Protein AF-0000000086944818 (afdb_homodimer)

Radius of gyration: 29.84 Å; Cα contacts (8 Å, |Δi|>4): 1486; chains: 2; bounding box: 80×85×66 Å

Structure (mmCIF, N/CA/C/O backbone):
data_AF-0000000086944818-model_v1
#
loop_
_entity.id
_entity.type
_entity.pdbx_description
1 polymer 'type I protein arginine methyltransferase'
#
loop_
_atom_site.group_PDB
_atom_site.id
_atom_site.type_symbol
_atom_site.label_atom_id
_atom_site.label_alt_id
_atom_site.label_comp_id
_atom_site.label_asym_id
_atom_site.label_entity_id
_atom_site.label_seq_id
_atom_site.pdbx_PDB_ins_code
_atom_site.Cartn_x
_atom_site.Cartn_y
_atom_site.Cartn_z
_atom_site.occupancy
_atom_site.B_iso_or_equiv
_atom_site.auth_seq_id
_atom_site.auth_comp_id
_atom_site.auth_asym_id
_atom_site.auth_atom_id
_atom_site.pdbx_PDB_model_num
ATOM 1 N N . MET A 1 1 ? -4.875 -3.096 -33.438 1 25.44 1 MET A N 1
ATOM 2 C CA . MET A 1 1 ? -3.869 -2.135 -33 1 25.44 1 MET A CA 1
ATOM 3 C C . MET A 1 1 ? -3.969 -1.898 -31.484 1 25.44 1 MET A C 1
ATOM 5 O O . MET A 1 1 ? -2.949 -1.773 -30.812 1 25.44 1 MET A O 1
ATOM 9 N N . GLU A 1 2 ? -5.27 -1.754 -30.969 1 30.95 2 GLU A N 1
ATOM 10 C CA . GLU A 1 2 ? -5.586 -1.532 -29.562 1 30.95 2 GLU A CA 1
ATOM 11 C C . GLU A 1 2 ? -5.285 -2.773 -28.734 1 30.95 2 GLU A C 1
ATOM 13 O O . GLU A 1 2 ? -4.793 -2.668 -27.609 1 30.95 2 GLU A O 1
ATOM 18 N N . THR A 1 3 ? -5.656 -3.854 -29.266 1 35.69 3 THR A N 1
ATOM 19 C CA . THR A 1 3 ? -5.41 -5.113 -28.578 1 35.69 3 THR A CA 1
ATOM 20 C C . THR A 1 3 ? -3.912 -5.367 -28.438 1 35.69 3 THR A C 1
ATOM 22 O O . THR A 1 3 ? -3.463 -5.875 -27.406 1 35.69 3 THR A O 1
ATOM 25 N N . GLU A 1 4 ? -3.287 -5.121 -29.469 1 38.88 4 GLU A N 1
ATOM 26 C CA . GLU A 1 4 ? -1.833 -5.254 -29.453 1 38.88 4 GLU A CA 1
ATOM 27 C C . GLU A 1 4 ? -1.198 -4.242 -28.5 1 38.88 4 GLU A C 1
ATOM 29 O O . GLU A 1 4 ? -0.217 -4.555 -27.812 1 38.88 4 GLU A O 1
ATOM 34 N N . GLU A 1 5 ? -1.812 -3.053 -28.422 1 38.41 5 GLU A N 1
ATOM 35 C CA . GLU A 1 5 ? -1.312 -1.999 -27.547 1 38.41 5 GLU A CA 1
ATOM 36 C C . GLU A 1 5 ? -1.501 -2.369 -26.078 1 38.41 5 GLU A C 1
ATOM 38 O O . GLU A 1 5 ? -0.613 -2.139 -25.25 1 38.41 5 GLU A O 1
ATOM 43 N N . VAL A 1 6 ? -2.545 -2.969 -25.719 1 41.69 6 VAL A N 1
ATOM 44 C CA . VAL A 1 6 ? -2.859 -3.439 -24.375 1 41.69 6 VAL A CA 1
ATOM 45 C C . VAL A 1 6 ? -1.959 -4.617 -24.016 1 41.69 6 VAL A C 1
ATOM 47 O O . VAL A 1 6 ? -1.469 -4.711 -22.891 1 41.69 6 VAL A O 1
ATOM 50 N N . GLN A 1 7 ? -1.823 -5.57 -25 1 41.62 7 GLN A N 1
ATOM 51 C CA . GLN A 1 7 ? -0.904 -6.684 -24.797 1 41.62 7 GLN A CA 1
ATOM 52 C C . GLN A 1 7 ? 0.526 -6.188 -24.594 1 41.62 7 GLN A C 1
ATOM 54 O O . GLN A 1 7 ? 1.254 -6.688 -23.734 1 41.62 7 GLN A O 1
ATOM 59 N N . ASN A 1 8 ? 0.893 -5.227 -25.328 1 46.34 8 ASN A N 1
ATOM 60 C CA . ASN A 1 8 ? 2.215 -4.617 -25.234 1 46.34 8 ASN A CA 1
ATOM 61 C C . ASN A 1 8 ? 2.385 -3.854 -23.922 1 46.34 8 ASN A C 1
ATOM 63 O O . ASN A 1 8 ? 3.467 -3.854 -23.328 1 46.34 8 ASN A O 1
ATOM 67 N N . ASN A 1 9 ? 1.268 -3.426 -23.453 1 47.66 9 ASN A N 1
ATOM 68 C CA . ASN A 1 9 ? 1.31 -2.658 -22.203 1 47.66 9 ASN A CA 1
ATOM 69 C C . ASN A 1 9 ? 1.461 -3.566 -20.984 1 47.66 9 ASN A C 1
ATOM 71 O O . ASN A 1 9 ? 2.072 -3.178 -20 1 47.66 9 ASN A O 1
ATOM 75 N N . TYR A 1 10 ? 0.904 -4.762 -21.234 1 42 10 TYR A N 1
ATOM 76 C CA . TYR A 1 10 ? 1.079 -5.75 -20.172 1 42 10 TYR A CA 1
ATOM 77 C C . TYR A 1 10 ? 2.553 -6.09 -19.984 1 42 10 TYR A C 1
ATOM 79 O O . TYR A 1 10 ? 3.057 -6.078 -18.859 1 42 10 TYR A O 1
ATOM 87 N N . PHE A 1 11 ? 3.172 -6.398 -21.047 1 47 11 PHE A N 1
ATOM 88 C CA . PHE A 1 11 ? 4.57 -6.793 -20.969 1 47 11 PHE A CA 1
ATOM 89 C C . PHE A 1 11 ? 5.445 -5.617 -20.547 1 47 11 PHE A C 1
ATOM 91 O O . PHE A 1 11 ? 6.453 -5.797 -19.859 1 47 11 PHE A O 1
ATOM 98 N N . ASN A 1 12 ? 4.945 -4.422 -20.812 1 50.03 12 ASN A N 1
ATOM 99 C CA . ASN A 1 12 ? 5.688 -3.232 -20.406 1 50.03 12 ASN A CA 1
ATOM 100 C C . ASN A 1 12 ? 5.512 -2.936 -18.922 1 50.03 12 ASN A C 1
ATOM 102 O O . ASN A 1 12 ? 6.445 -2.479 -18.266 1 50.03 12 ASN A O 1
ATOM 106 N N . SER A 1 13 ? 4.301 -3.256 -18.438 1 49.88 13 SER A N 1
ATOM 107 C CA . SER A 1 13 ? 4.012 -3.002 -17.031 1 49.88 13 SER A CA 1
ATOM 108 C C . SER A 1 13 ? 4.82 -3.928 -16.125 1 49.88 13 SER A C 1
ATOM 110 O O . SER A 1 13 ? 5.289 -3.512 -15.062 1 49.88 13 SER A O 1
ATOM 112 N N . TYR A 1 14 ? 4.863 -5.219 -16.609 1 46.72 14 TYR A N 1
ATOM 113 C CA . TYR A 1 14 ? 5.688 -6.199 -15.914 1 46.72 14 TYR A CA 1
ATOM 114 C C . TYR A 1 14 ? 7.168 -5.848 -16.031 1 46.72 14 TYR A C 1
ATOM 116 O O . TYR A 1 14 ? 8.016 -6.477 -15.391 1 46.72 14 TYR A O 1
ATOM 124 N N . GLU A 1 15 ? 7.383 -4.953 -16.891 1 55.25 15 GLU A N 1
ATOM 125 C CA . GLU A 1 15 ? 8.719 -4.355 -16.859 1 55.25 15 GLU A CA 1
ATOM 126 C C . GLU A 1 15 ? 8.883 -3.443 -15.656 1 55.25 15 GLU A C 1
ATOM 128 O O . GLU A 1 15 ? 10.008 -3.105 -15.273 1 55.25 15 GLU A O 1
ATOM 133 N N . ASP A 1 16 ? 7.797 -3.504 -14.914 1 77.44 16 ASP A N 1
ATOM 134 C CA . ASP A 1 16 ? 7.793 -2.625 -13.75 1 77.44 16 ASP A CA 1
ATOM 135 C C . ASP A 1 16 ? 8.336 -3.346 -12.516 1 77.44 16 ASP A C 1
ATOM 137 O O . ASP A 1 16 ? 7.68 -4.238 -11.977 1 77.44 16 ASP A O 1
ATOM 141 N N . LEU A 1 17 ? 9.617 -3.211 -12.266 1 89 17 LEU A N 1
ATOM 142 C CA . LEU A 1 17 ? 10.305 -3.818 -11.133 1 89 17 LEU A CA 1
ATOM 143 C C . LEU A 1 17 ? 9.484 -3.678 -9.859 1 89 17 LEU A C 1
ATOM 145 O O . LEU A 1 17 ? 9.602 -4.492 -8.945 1 89 17 LEU A O 1
ATOM 149 N N . GLU A 1 18 ? 8.547 -2.754 -9.914 1 88.25 18 GLU A N 1
ATOM 150 C CA . GLU A 1 18 ? 7.719 -2.541 -8.727 1 88.25 18 GLU A CA 1
ATOM 151 C C . GLU A 1 18 ? 6.715 -3.676 -8.547 1 88.25 18 GLU A C 1
ATOM 153 O O . GLU A 1 18 ? 6.461 -4.113 -7.422 1 88.25 18 GLU A O 1
ATOM 158 N N . VAL A 1 19 ? 6.18 -4.105 -9.625 1 90.38 19 VAL A N 1
ATOM 159 C CA . VAL A 1 19 ? 5.227 -5.211 -9.57 1 90.38 19 VAL A CA 1
ATOM 160 C C . VAL A 1 19 ? 5.938 -6.48 -9.102 1 90.38 19 VAL A C 1
ATOM 162 O O . VAL A 1 19 ? 5.406 -7.23 -8.281 1 90.38 19 VAL A O 1
ATOM 165 N N . HIS A 1 20 ? 7.098 -6.715 -9.57 1 94.06 20 HIS A N 1
ATOM 166 C CA . HIS A 1 20 ? 7.844 -7.91 -9.195 1 94.06 20 HIS A CA 1
ATOM 167 C C . HIS A 1 20 ? 8.328 -7.828 -7.75 1 94.06 20 HIS A C 1
ATOM 169 O O . HIS A 1 20 ? 8.43 -8.852 -7.066 1 94.06 20 HIS A O 1
ATOM 175 N N . THR A 1 21 ? 8.625 -6.586 -7.289 1 94.69 21 THR A N 1
ATOM 176 C CA . THR A 1 21 ? 8.93 -6.406 -5.875 1 94.69 21 THR A CA 1
ATOM 177 C C . THR A 1 21 ? 7.785 -6.91 -5.004 1 94.69 21 THR A C 1
ATOM 179 O O . THR A 1 21 ? 8.008 -7.668 -4.059 1 94.69 21 THR A O 1
ATOM 182 N N . LEU A 1 22 ? 6.598 -6.551 -5.391 1 94.31 22 LEU A N 1
ATOM 183 C CA . LEU A 1 22 ? 5.414 -6.969 -4.652 1 94.31 22 LEU A CA 1
ATOM 184 C C . LEU A 1 22 ? 5.293 -8.492 -4.641 1 94.31 22 LEU A C 1
ATOM 186 O O . LEU A 1 22 ? 5.016 -9.086 -3.596 1 94.31 22 LEU A O 1
ATOM 190 N N . MET A 1 23 ? 5.555 -9.086 -5.75 1 95.81 23 MET A N 1
ATOM 191 C CA . MET A 1 23 ? 5.41 -10.531 -5.867 1 95.81 23 MET A CA 1
ATOM 192 C C . MET A 1 23 ? 6.5 -11.25 -5.086 1 95.81 23 MET A C 1
ATOM 194 O O . MET A 1 23 ? 6.227 -12.242 -4.398 1 95.81 23 MET A O 1
ATOM 198 N N . LEU A 1 24 ? 7.691 -10.781 -5.156 1 97.38 24 LEU A N 1
ATOM 199 C CA . LEU A 1 24 ? 8.828 -11.414 -4.492 1 97.38 24 LEU A CA 1
ATOM 200 C C . LEU A 1 24 ? 8.711 -11.281 -2.979 1 97.38 24 LEU A C 1
ATOM 202 O O . LEU A 1 24 ? 9.242 -12.109 -2.234 1 97.38 24 LEU A O 1
ATOM 206 N N . GLU A 1 25 ? 7.977 -10.25 -2.52 1 96.81 25 GLU A N 1
ATOM 207 C CA . GLU A 1 25 ? 7.809 -10.023 -1.086 1 96.81 25 GLU A CA 1
ATOM 208 C C . GLU A 1 25 ? 6.605 -10.789 -0.546 1 96.81 25 GLU A C 1
ATOM 210 O O . GLU A 1 25 ? 6.395 -10.852 0.667 1 96.81 25 GLU A O 1
ATOM 215 N N . ASP A 1 26 ? 5.855 -11.383 -1.396 1 97.88 26 ASP A N 1
ATOM 216 C CA . ASP A 1 26 ? 4.684 -12.164 -1.007 1 97.88 26 ASP A CA 1
ATOM 217 C C . ASP A 1 26 ? 5.098 -13.523 -0.435 1 97.88 26 ASP A C 1
ATOM 219 O O . ASP A 1 26 ? 5.184 -14.508 -1.167 1 97.88 26 ASP A O 1
ATOM 223 N N . GLU A 1 27 ? 5.23 -13.594 0.855 1 97.62 27 GLU A N 1
ATOM 224 C CA . GLU A 1 27 ? 5.789 -14.766 1.525 1 97.62 27 GLU A CA 1
ATOM 225 C C . GLU A 1 27 ? 4.895 -15.984 1.346 1 97.62 27 GLU A C 1
ATOM 227 O O . GLU A 1 27 ? 5.371 -17.062 0.991 1 97.62 27 GLU A O 1
ATOM 232 N N . PRO A 1 28 ? 3.604 -15.836 1.549 1 97.88 28 PRO A N 1
ATOM 233 C CA . PRO A 1 28 ? 2.746 -17.016 1.37 1 97.88 28 PRO A CA 1
ATOM 234 C C . PRO A 1 28 ? 2.838 -17.594 -0.037 1 97.88 28 PRO A C 1
ATOM 236 O O . PRO A 1 28 ? 2.887 -18.812 -0.198 1 97.88 28 PRO A O 1
ATOM 239 N N . ARG A 1 29 ? 2.859 -16.75 -0.99 1 97.94 29 ARG A N 1
ATOM 240 C CA . ARG A 1 29 ? 2.988 -17.188 -2.375 1 97.94 29 ARG A CA 1
ATOM 241 C C . ARG A 1 29 ? 4.297 -17.953 -2.59 1 97.94 29 ARG A C 1
ATOM 243 O O . ARG A 1 29 ? 4.293 -19.078 -3.1 1 97.94 29 ARG A O 1
ATOM 250 N N . ASN A 1 30 ? 5.41 -17.328 -2.211 1 98.12 30 ASN A N 1
ATOM 251 C CA . ASN A 1 30 ? 6.734 -17.906 -2.441 1 98.12 30 ASN A CA 1
ATOM 252 C C . ASN A 1 30 ? 6.91 -19.234 -1.72 1 98.12 30 ASN A C 1
ATOM 254 O O . ASN A 1 30 ? 7.438 -20.188 -2.291 1 98.12 30 ASN A O 1
ATOM 258 N N . LEU A 1 31 ? 6.406 -19.281 -0.554 1 97.88 31 LEU A N 1
ATOM 259 C CA . LEU A 1 31 ? 6.566 -20.484 0.251 1 97.88 31 LEU A CA 1
ATOM 260 C C . LEU A 1 31 ? 5.715 -21.625 -0.303 1 97.88 31 LEU A C 1
ATOM 262 O O . LEU A 1 31 ? 6.133 -22.781 -0.282 1 97.88 31 LEU A O 1
ATOM 266 N N . ALA A 1 32 ? 4.531 -21.281 -0.764 1 98.25 32 ALA A N 1
ATOM 267 C CA . ALA A 1 32 ? 3.686 -22.312 -1.352 1 98.25 32 ALA A CA 1
ATOM 268 C C . ALA A 1 32 ? 4.371 -22.969 -2.547 1 98.25 32 ALA A C 1
ATOM 270 O O . ALA A 1 32 ? 4.438 -24.203 -2.637 1 98.25 32 ALA A O 1
ATOM 271 N N . TYR A 1 33 ? 4.902 -22.203 -3.428 1 98.56 33 TYR A N 1
ATOM 272 C CA . TYR A 1 33 ? 5.59 -22.734 -4.598 1 98.56 33 TYR A CA 1
ATOM 273 C C . TYR A 1 33 ? 6.848 -23.5 -4.195 1 98.56 33 TYR A C 1
ATOM 275 O O . TYR A 1 33 ? 7.121 -24.578 -4.715 1 98.56 33 TYR A O 1
ATOM 283 N N . LYS A 1 34 ? 7.621 -22.906 -3.281 1 98.5 34 LYS A N 1
ATOM 284 C CA . LYS A 1 34 ? 8.844 -23.562 -2.832 1 98.5 34 LYS A CA 1
ATOM 285 C C . LYS A 1 34 ? 8.547 -24.922 -2.223 1 98.5 34 LYS A C 1
ATOM 287 O O . LYS A 1 34 ? 9.18 -25.922 -2.582 1 98.5 34 LYS A O 1
ATOM 292 N N . LYS A 1 35 ? 7.578 -24.922 -1.339 1 97.44 35 LYS A N 1
ATOM 293 C CA . LYS A 1 35 ? 7.203 -26.172 -0.685 1 97.44 35 LYS A CA 1
ATOM 294 C C . LYS A 1 35 ? 6.676 -27.188 -1.697 1 97.44 35 LYS A C 1
ATOM 296 O O . LYS A 1 35 ? 6.977 -28.375 -1.607 1 97.44 35 LYS A O 1
ATOM 301 N N . ALA A 1 36 ? 5.898 -26.688 -2.596 1 97.81 36 ALA A N 1
ATOM 302 C CA . ALA A 1 36 ? 5.34 -27.578 -3.611 1 97.81 36 ALA A CA 1
ATOM 303 C C . ALA A 1 36 ? 6.441 -28.188 -4.465 1 97.81 36 ALA A C 1
ATOM 305 O O . ALA A 1 36 ? 6.398 -29.391 -4.777 1 97.81 36 ALA A O 1
ATOM 306 N N . ILE A 1 37 ? 7.406 -27.438 -4.824 1 97.88 37 ILE A N 1
ATOM 307 C CA . ILE A 1 37 ? 8.461 -27.891 -5.727 1 97.88 37 ILE A CA 1
ATOM 308 C C . ILE A 1 37 ? 9.477 -28.719 -4.957 1 97.88 37 ILE A C 1
ATOM 310 O O . ILE A 1 37 ? 9.734 -29.875 -5.305 1 97.88 37 ILE A O 1
ATOM 314 N N . LEU A 1 38 ? 9.961 -28.203 -3.883 1 97 38 LEU A N 1
ATOM 315 C CA . LEU A 1 38 ? 11.008 -28.891 -3.129 1 97 38 LEU A CA 1
ATOM 316 C C . LEU A 1 38 ? 10.43 -30.094 -2.385 1 97 38 LEU A C 1
ATOM 318 O O . LEU A 1 38 ? 11.133 -31.078 -2.15 1 97 38 LEU A O 1
ATOM 322 N N . GLY A 1 39 ? 9.164 -29.953 -2.025 1 94.75 39 GLY A N 1
ATOM 323 C CA . GLY A 1 39 ? 8.508 -31.094 -1.407 1 94.75 39 GLY A CA 1
ATOM 324 C C . GLY A 1 39 ? 8.336 -32.281 -2.352 1 94.75 39 GLY A C 1
ATOM 325 O O . GLY A 1 39 ? 8.102 -33.406 -1.911 1 94.75 39 GLY A O 1
ATOM 326 N N . ASN A 1 40 ? 8.453 -31.984 -3.602 1 95.69 40 ASN A N 1
ATOM 327 C CA . ASN A 1 40 ? 8.375 -33.031 -4.621 1 95.69 40 ASN A CA 1
ATOM 328 C C . ASN A 1 40 ? 9.727 -33.25 -5.305 1 95.69 40 ASN A C 1
ATOM 330 O O . ASN A 1 40 ? 9.773 -33.531 -6.504 1 95.69 40 ASN A O 1
ATOM 334 N N . LYS A 1 41 ? 10.75 -33.031 -4.578 1 95.62 41 LYS A N 1
ATOM 335 C CA . LYS A 1 41 ? 12.094 -33.156 -5.137 1 95.62 41 LYS A CA 1
ATOM 336 C C . LYS A 1 41 ? 12.297 -34.5 -5.828 1 95.62 41 LYS A C 1
ATOM 338 O O . LYS A 1 41 ? 12.938 -34.562 -6.879 1 95.62 41 LYS A O 1
ATOM 343 N N . CYS A 1 42 ? 11.766 -35.562 -5.297 1 94.25 42 CYS A N 1
ATOM 344 C CA . CYS A 1 42 ? 11.914 -36.875 -5.871 1 94.25 42 CYS A CA 1
ATOM 345 C C . CYS A 1 42 ? 11.328 -36.938 -7.277 1 94.25 42 CYS A C 1
ATOM 347 O O . CYS A 1 42 ? 11.828 -37.656 -8.133 1 94.25 42 CYS A O 1
ATOM 349 N N . TYR A 1 43 ? 10.359 -36.188 -7.457 1 95 43 TYR A N 1
ATOM 350 C CA . TYR A 1 43 ? 9.734 -36.156 -8.773 1 95 43 TYR A CA 1
ATOM 351 C C . TYR A 1 43 ? 10.484 -35.219 -9.719 1 95 43 TYR A C 1
ATOM 353 O O . TYR A 1 43 ? 10.648 -35.531 -10.898 1 95 43 TYR A O 1
ATOM 361 N N . PHE A 1 44 ? 11.023 -34.156 -9.266 1 97.19 44 PHE A N 1
ATOM 362 C CA . PHE A 1 44 ? 11.688 -33.125 -10.086 1 97.19 44 PHE A CA 1
ATOM 363 C C . PHE A 1 44 ? 13.078 -33.594 -10.492 1 97.19 44 PHE A C 1
ATOM 365 O O . PHE A 1 44 ? 13.586 -33.219 -11.555 1 97.19 44 PHE A O 1
ATOM 372 N N . LYS A 1 45 ? 13.641 -34.406 -9.664 1 97.81 45 LYS A N 1
ATOM 373 C CA . LYS A 1 45 ? 15.008 -34.875 -9.922 1 97.81 45 LYS A CA 1
ATOM 374 C C . LYS A 1 45 ? 15.125 -35.5 -11.305 1 97.81 45 LYS A C 1
ATOM 376 O O . LYS A 1 45 ? 14.352 -36.375 -11.664 1 97.81 45 LYS A O 1
ATOM 381 N N . ASP A 1 46 ? 16.047 -35 -12.094 1 98.25 46 ASP A N 1
ATOM 382 C CA . ASP A 1 46 ? 16.438 -35.5 -13.406 1 98.25 46 ASP A CA 1
ATOM 383 C C . ASP A 1 46 ? 15.32 -35.312 -14.422 1 98.25 46 ASP A C 1
ATOM 385 O O . ASP A 1 46 ? 15.305 -35.938 -15.477 1 98.25 46 ASP A O 1
ATOM 389 N N . LYS A 1 47 ? 14.344 -34.469 -14.102 1 98.19 47 LYS A N 1
ATOM 390 C CA . LYS A 1 47 ? 13.234 -34.188 -15.008 1 98.19 47 LYS A CA 1
ATOM 391 C C . LYS A 1 47 ? 13.492 -32.906 -15.805 1 98.19 47 LYS A C 1
ATOM 393 O O . LYS A 1 47 ? 14.367 -32.125 -15.445 1 98.19 47 LYS A O 1
ATOM 398 N N . ILE A 1 48 ? 12.766 -32.812 -16.891 1 98.75 48 ILE A N 1
ATOM 399 C CA . ILE A 1 48 ? 12.75 -31.594 -17.703 1 98.75 48 ILE A CA 1
ATOM 400 C C . ILE A 1 48 ? 11.516 -30.75 -17.359 1 98.75 48 ILE A C 1
ATOM 402 O O . ILE A 1 48 ? 10.398 -31.266 -17.375 1 98.75 48 ILE A O 1
ATOM 406 N N . VAL A 1 49 ? 11.758 -29.438 -16.984 1 98.88 49 VAL A N 1
ATOM 407 C CA . VAL A 1 49 ? 10.695 -28.562 -16.516 1 98.88 49 VAL A CA 1
ATOM 408 C C . VAL A 1 49 ? 10.562 -27.359 -17.438 1 98.88 49 VAL A C 1
ATOM 410 O O . VAL A 1 49 ? 11.562 -26.875 -17.984 1 98.88 49 VAL A O 1
ATOM 413 N N . MET A 1 50 ? 9.359 -26.953 -17.656 1 98.88 50 MET A N 1
ATOM 414 C CA . MET A 1 50 ? 9.117 -25.656 -18.281 1 98.88 50 MET A CA 1
ATOM 415 C C . MET A 1 50 ? 8.484 -24.672 -17.297 1 98.88 50 MET A C 1
ATOM 417 O O . MET A 1 50 ? 7.48 -25 -16.656 1 98.88 50 MET A O 1
ATOM 421 N N . ASP A 1 51 ? 9.102 -23.562 -17.078 1 98.88 51 ASP A N 1
ATOM 422 C CA . ASP A 1 51 ? 8.578 -22.453 -16.297 1 98.88 51 ASP A CA 1
ATOM 423 C C . ASP A 1 51 ? 7.961 -21.391 -17.219 1 98.88 51 ASP A C 1
ATOM 425 O O . ASP A 1 51 ? 8.68 -20.625 -17.859 1 98.88 51 ASP A O 1
ATOM 429 N N . VAL A 1 52 ? 6.629 -21.328 -17.266 1 98.62 52 VAL A N 1
ATOM 430 C CA . VAL A 1 52 ? 5.926 -20.438 -18.188 1 98.62 52 VAL A CA 1
ATOM 431 C C . VAL A 1 52 ? 5.688 -19.094 -17.5 1 98.62 52 VAL A C 1
ATOM 433 O O . VAL A 1 52 ? 5.012 -19.016 -16.469 1 98.62 52 VAL A O 1
ATOM 436 N N . GLY A 1 53 ? 6.156 -18 -18.156 1 97.06 53 GLY A N 1
ATOM 437 C CA . GLY A 1 53 ? 6.141 -16.703 -17.5 1 97.06 53 GLY A CA 1
ATOM 438 C C . GLY A 1 53 ? 7.039 -16.641 -16.281 1 97.06 53 GLY A C 1
ATOM 439 O O . GLY A 1 53 ? 6.574 -16.359 -15.172 1 97.06 53 GLY A O 1
ATOM 440 N N . CYS A 1 54 ? 8.305 -16.812 -16.516 1 97.88 54 CYS A N 1
ATOM 441 C CA . CYS A 1 54 ? 9.195 -17.094 -15.391 1 97.88 54 CYS A CA 1
ATOM 442 C C . CYS A 1 54 ? 9.492 -15.82 -14.602 1 97.88 54 CYS A C 1
ATOM 444 O O . CYS A 1 54 ? 10 -15.883 -13.484 1 97.88 54 CYS A O 1
ATOM 446 N N . GLY A 1 55 ? 9.18 -14.609 -15.195 1 96.25 55 GLY A N 1
ATOM 447 C CA . GLY A 1 55 ? 9.469 -13.367 -14.484 1 96.25 55 GLY A CA 1
ATOM 448 C C . GLY A 1 55 ? 10.93 -13.227 -14.094 1 96.25 55 GLY A C 1
ATOM 449 O O . GLY A 1 55 ? 11.812 -13.312 -14.945 1 96.25 55 GLY A O 1
ATOM 450 N N . THR A 1 56 ? 11.188 -13.156 -12.789 1 97.06 56 THR A N 1
ATOM 451 C CA . THR A 1 56 ? 12.547 -13.008 -12.281 1 97.06 56 THR A CA 1
ATOM 452 C C . THR A 1 56 ? 13.266 -14.352 -12.258 1 97.06 56 THR A C 1
ATOM 454 O O . THR A 1 56 ? 14.477 -14.414 -12.031 1 97.06 56 THR A O 1
ATOM 457 N N . GLY A 1 57 ? 12.562 -15.414 -12.43 1 98.06 57 GLY A N 1
ATOM 458 C CA . GLY A 1 57 ? 13.164 -16.734 -12.508 1 98.06 57 GLY A CA 1
ATOM 459 C C . GLY A 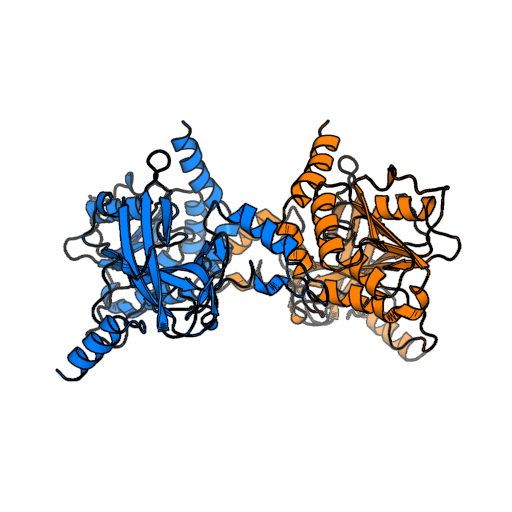1 57 ? 13.18 -17.469 -11.172 1 98.06 57 GLY A C 1
ATOM 460 O O . GLY A 1 57 ? 13.789 -18.516 -11.039 1 98.06 57 GLY A O 1
ATOM 461 N N . ILE A 1 58 ? 12.484 -16.953 -10.156 1 98.56 58 ILE A N 1
ATOM 462 C CA . ILE A 1 58 ? 12.57 -17.531 -8.82 1 98.56 58 ILE A CA 1
ATOM 463 C C . ILE A 1 58 ? 12.055 -18.969 -8.844 1 98.56 58 ILE A C 1
ATOM 465 O O . ILE A 1 58 ? 12.664 -19.859 -8.25 1 98.56 58 ILE A O 1
ATOM 469 N N . LEU A 1 59 ? 10.992 -19.25 -9.523 1 98.81 59 LEU A N 1
ATOM 470 C CA . LEU A 1 59 ? 10.469 -20.609 -9.586 1 98.81 59 LEU A CA 1
ATOM 471 C C . LEU A 1 59 ? 11.422 -21.531 -10.352 1 98.81 59 LEU A C 1
ATOM 473 O O . LEU A 1 59 ? 11.578 -22.688 -10 1 98.81 59 LEU A O 1
ATOM 477 N N . SER A 1 60 ? 12.008 -21 -11.43 1 98.88 60 SER A N 1
ATOM 478 C CA . SER A 1 60 ? 13.008 -21.766 -12.172 1 98.88 60 SER A CA 1
ATOM 479 C C . SER A 1 60 ? 14.148 -22.219 -11.266 1 98.88 60 SER A C 1
ATOM 481 O O . SER A 1 60 ? 14.586 -23.359 -11.336 1 98.88 60 SER A O 1
ATOM 483 N N . VAL A 1 61 ? 14.57 -21.297 -10.383 1 98.88 61 VAL A N 1
ATOM 484 C CA . VAL A 1 61 ? 15.664 -21.609 -9.469 1 98.88 61 VAL A CA 1
ATOM 485 C C . VAL A 1 61 ? 15.211 -22.656 -8.461 1 98.88 61 VAL A C 1
ATOM 487 O O . VAL A 1 61 ? 15.961 -23.578 -8.141 1 98.88 61 VAL A O 1
ATOM 490 N N . PHE A 1 62 ? 13.945 -22.547 -7.945 1 98.88 62 PHE A N 1
ATOM 491 C CA . PHE A 1 62 ? 13.414 -23.578 -7.062 1 98.88 62 PHE A CA 1
ATOM 492 C C . PHE A 1 62 ? 13.469 -24.938 -7.738 1 98.88 62 PHE A C 1
ATOM 494 O O . PHE A 1 62 ? 13.844 -25.938 -7.113 1 98.88 62 PHE A O 1
ATOM 501 N N . CYS A 1 63 ? 13.117 -25 -9.047 1 98.88 63 CYS A N 1
ATOM 502 C CA . CYS A 1 63 ? 13.125 -26.25 -9.789 1 98.88 63 CYS A CA 1
ATOM 503 C C . CYS A 1 63 ? 14.539 -26.812 -9.898 1 98.88 63 CYS A C 1
ATOM 505 O O . CYS A 1 63 ? 14.75 -28.016 -9.734 1 98.88 63 CYS A O 1
ATOM 507 N N . ALA A 1 64 ? 15.453 -25.922 -10.188 1 98.88 64 ALA A N 1
ATOM 508 C CA . ALA A 1 64 ? 16.844 -26.328 -10.258 1 98.88 64 ALA A CA 1
ATOM 509 C C . ALA A 1 64 ? 17.344 -26.844 -8.906 1 98.88 64 ALA A C 1
ATOM 511 O O . ALA A 1 64 ? 18.047 -27.844 -8.836 1 98.88 64 ALA A O 1
ATOM 512 N N . GLN A 1 65 ? 16.938 -26.172 -7.828 1 98.75 65 GLN A N 1
ATOM 513 C CA . GLN A 1 65 ? 17.297 -26.594 -6.477 1 98.75 65 GLN A CA 1
ATOM 514 C C . GLN A 1 65 ? 16.703 -27.953 -6.141 1 98.75 65 GLN A C 1
ATOM 516 O O . GLN A 1 65 ? 17.203 -28.672 -5.27 1 98.75 65 GLN A O 1
ATOM 521 N N . ALA A 1 66 ? 15.672 -28.312 -6.812 1 98.25 66 ALA A N 1
ATOM 522 C CA . ALA A 1 66 ? 15.039 -29.625 -6.641 1 98.25 66 ALA A CA 1
ATOM 523 C C . ALA A 1 66 ? 15.68 -30.656 -7.559 1 98.25 66 ALA A C 1
ATOM 525 O O . ALA A 1 66 ? 15.117 -31.734 -7.758 1 98.25 66 ALA A O 1
ATOM 526 N N . ASP A 1 67 ? 16.797 -30.281 -8.211 1 98.44 67 ASP A N 1
ATOM 527 C CA . ASP A 1 67 ? 17.672 -31.172 -8.992 1 98.44 67 ASP A CA 1
ATOM 528 C C . ASP A 1 67 ? 17.031 -31.516 -10.336 1 98.44 67 ASP A C 1
ATOM 530 O O . ASP A 1 67 ? 17.203 -32.625 -10.836 1 98.44 67 ASP A O 1
ATOM 534 N N . ALA A 1 68 ? 16.188 -30.641 -10.836 1 98.81 68 ALA A N 1
ATOM 535 C CA . ALA A 1 68 ? 15.758 -30.797 -12.219 1 98.81 68 ALA A CA 1
ATOM 536 C C . ALA A 1 68 ? 16.953 -30.938 -13.164 1 98.81 68 ALA A C 1
ATOM 538 O O . ALA A 1 68 ? 17.969 -30.266 -12.969 1 98.81 68 ALA A O 1
ATOM 539 N N . LYS A 1 69 ? 16.797 -31.766 -14.211 1 98.69 69 LYS A N 1
ATOM 540 C CA . LYS A 1 69 ? 17.859 -31.938 -15.203 1 98.69 69 LYS A CA 1
ATOM 541 C C . LYS A 1 69 ? 17.984 -30.703 -16.094 1 98.69 69 LYS A C 1
ATOM 543 O O . LYS A 1 69 ? 19.094 -30.281 -16.422 1 98.69 69 LYS A O 1
ATOM 548 N N . LYS A 1 70 ? 16.922 -30.188 -16.453 1 98.75 70 LYS A N 1
ATOM 549 C CA . LYS A 1 70 ? 16.828 -29.016 -17.328 1 98.75 70 LYS A CA 1
ATOM 550 C C . LYS A 1 70 ? 15.57 -28.219 -17.062 1 98.75 70 LYS A C 1
ATOM 552 O O . LYS A 1 70 ? 14.5 -28.781 -16.844 1 98.75 70 LYS A O 1
ATOM 557 N N . VAL A 1 71 ? 15.719 -26.875 -17.031 1 98.94 71 VAL A N 1
ATOM 558 C CA . VAL A 1 71 ? 14.578 -25.969 -16.891 1 98.94 71 VAL A CA 1
ATOM 559 C C . VAL A 1 71 ? 14.547 -25 -18.062 1 98.94 71 VAL A C 1
ATOM 561 O O . VAL A 1 71 ? 15.492 -24.219 -18.266 1 98.94 71 VAL A O 1
ATOM 564 N N . TYR A 1 72 ? 13.539 -25.078 -18.891 1 98.88 72 TYR A N 1
ATOM 565 C CA . TYR A 1 72 ? 13.266 -24.047 -19.891 1 98.88 72 TYR A CA 1
ATOM 566 C C . TYR A 1 72 ? 12.359 -22.969 -19.312 1 98.88 72 TYR A C 1
ATOM 568 O O . TYR A 1 72 ? 11.156 -23.188 -19.125 1 98.88 72 TYR A O 1
ATOM 576 N N . ALA A 1 73 ? 12.945 -21.844 -19.031 1 98.88 73 ALA A N 1
ATOM 577 C CA . ALA A 1 73 ? 12.211 -20.719 -18.438 1 98.88 73 ALA A CA 1
ATOM 578 C C . ALA A 1 73 ? 11.812 -19.703 -19.516 1 98.88 73 ALA A C 1
ATOM 580 O O . ALA A 1 73 ? 12.672 -19.031 -20.078 1 98.88 73 ALA A O 1
ATOM 581 N N . VAL A 1 74 ? 10.523 -19.562 -19.719 1 98.62 74 VAL A N 1
ATOM 582 C CA . VAL A 1 74 ? 10.023 -18.75 -20.828 1 98.62 74 VAL A CA 1
ATOM 583 C C . VAL A 1 74 ? 9.477 -17.422 -20.297 1 98.62 74 VAL A C 1
ATOM 585 O O . VAL A 1 74 ? 8.664 -17.406 -19.359 1 98.62 74 VAL A O 1
ATOM 588 N N . GLU A 1 75 ? 9.922 -16.344 -20.812 1 97.19 75 GLU A N 1
ATOM 589 C CA . GLU A 1 75 ? 9.469 -15.008 -20.453 1 97.19 75 GLU A CA 1
ATOM 590 C C . GLU A 1 75 ? 9.375 -14.109 -21.672 1 97.19 75 GLU A C 1
ATOM 592 O O . GLU A 1 75 ? 10.344 -13.953 -22.406 1 97.19 75 GLU A O 1
ATOM 597 N N . ALA A 1 76 ? 8.219 -13.484 -21.797 1 95.31 76 ALA A N 1
ATOM 598 C CA . ALA A 1 76 ? 7.973 -12.688 -23 1 95.31 76 ALA A CA 1
ATOM 599 C C . ALA A 1 76 ? 8.562 -11.289 -22.844 1 95.31 76 ALA A C 1
ATOM 601 O O . ALA A 1 76 ? 8.984 -10.68 -23.828 1 95.31 76 ALA A O 1
ATOM 602 N N . SER A 1 77 ? 8.555 -10.758 -21.672 1 92.56 77 SER A N 1
ATOM 603 C CA . SER A 1 77 ? 9.008 -9.383 -21.453 1 92.56 77 SER A CA 1
ATOM 604 C C . SER A 1 77 ? 10.523 -9.305 -21.344 1 92.56 77 SER A C 1
ATOM 606 O O . SER A 1 77 ? 11.203 -10.336 -21.312 1 92.56 77 SER A O 1
ATOM 608 N N . ASN A 1 78 ? 11.031 -8.117 -21.25 1 92.69 78 ASN A N 1
ATOM 609 C CA . ASN A 1 78 ? 12.469 -7.887 -21.125 1 92.69 78 ASN A CA 1
ATOM 610 C C . ASN A 1 78 ? 13 -8.344 -19.766 1 92.69 78 ASN A C 1
ATOM 612 O O . ASN A 1 78 ? 14.211 -8.383 -19.562 1 92.69 78 ASN A O 1
ATOM 616 N N . LEU A 1 79 ? 12.133 -8.75 -18.922 1 94.81 79 LEU A N 1
ATOM 617 C CA . LEU A 1 79 ? 12.57 -9.289 -17.641 1 94.81 79 LEU A CA 1
ATOM 618 C C . LEU A 1 79 ? 13.422 -10.539 -17.844 1 94.81 79 LEU A C 1
ATOM 620 O O . LEU A 1 79 ? 14.133 -10.961 -16.922 1 94.81 79 LEU A O 1
ATOM 624 N N . ALA A 1 80 ? 13.344 -11.102 -19 1 96.88 80 ALA A N 1
ATOM 625 C CA . ALA A 1 80 ? 14.156 -12.266 -19.344 1 96.88 80 ALA A CA 1
ATOM 626 C C . ALA A 1 80 ? 15.641 -11.984 -19.141 1 96.88 80 ALA A C 1
ATOM 628 O O . ALA A 1 80 ? 16.391 -12.859 -18.703 1 96.88 80 ALA A O 1
ATOM 629 N N . ASN A 1 81 ? 16.031 -10.789 -19.391 1 96.06 81 ASN A N 1
ATOM 630 C CA . ASN A 1 81 ? 17.438 -10.422 -19.234 1 96.06 81 ASN A CA 1
ATOM 631 C C . ASN A 1 81 ? 17.844 -10.438 -17.766 1 96.06 81 ASN A C 1
ATOM 633 O O . ASN A 1 81 ? 18.922 -10.945 -17.422 1 96.06 81 ASN A O 1
ATOM 637 N N . LEU A 1 82 ? 17.031 -9.867 -16.938 1 96.25 82 LEU A N 1
ATOM 638 C CA . LEU A 1 82 ? 17.297 -9.891 -15.508 1 96.25 82 LEU A CA 1
ATOM 639 C C . LEU A 1 82 ? 17.266 -11.32 -14.977 1 96.25 82 LEU A C 1
ATOM 641 O O . LEU A 1 82 ? 18.078 -11.695 -14.133 1 96.25 82 LEU A O 1
ATOM 645 N N . ALA A 1 83 ? 16.359 -12.117 -15.484 1 97.88 83 ALA A N 1
ATOM 646 C CA . ALA A 1 83 ? 16.266 -13.516 -15.086 1 97.88 83 ALA A CA 1
ATOM 647 C C . ALA A 1 83 ? 17.578 -14.25 -15.367 1 97.88 83 ALA A C 1
ATOM 649 O O . ALA A 1 83 ? 18.031 -15.062 -14.562 1 97.88 83 ALA A O 1
ATOM 650 N N . ARG A 1 84 ? 18.172 -13.977 -16.516 1 98.25 84 ARG A N 1
ATOM 651 C CA . ARG A 1 84 ? 19.438 -14.586 -16.875 1 98.25 84 ARG A CA 1
ATOM 652 C C . ARG A 1 84 ? 20.516 -14.242 -15.836 1 98.25 84 ARG A C 1
ATOM 654 O O . ARG A 1 84 ? 21.281 -15.117 -15.422 1 98.25 84 ARG A O 1
ATOM 661 N N . GLU A 1 85 ? 20.516 -12.992 -15.406 1 97.94 85 GLU A N 1
ATOM 662 C CA . GLU A 1 85 ? 21.469 -12.555 -14.391 1 97.94 85 GLU A CA 1
ATOM 663 C C . GLU A 1 85 ? 21.25 -13.289 -13.07 1 97.94 85 GLU A C 1
ATOM 665 O O . GLU A 1 85 ? 22.203 -13.719 -12.422 1 97.94 85 GLU A O 1
ATOM 670 N N . ILE A 1 86 ? 20.016 -13.461 -12.68 1 98.31 86 ILE A N 1
ATOM 671 C CA . ILE A 1 86 ? 19.672 -14.078 -11.414 1 98.31 86 ILE A CA 1
ATOM 672 C C . ILE A 1 86 ? 20.031 -15.562 -11.453 1 98.31 86 ILE A C 1
ATOM 674 O O . ILE A 1 86 ? 20.562 -16.109 -10.477 1 98.31 86 ILE A O 1
ATOM 678 N N . VAL A 1 87 ? 19.766 -16.219 -12.57 1 98.75 87 VAL A N 1
ATOM 679 C CA . VAL A 1 87 ? 20.109 -17.625 -12.75 1 98.75 87 VAL A CA 1
ATOM 680 C C . VAL A 1 87 ? 21.625 -17.797 -12.594 1 98.75 87 VAL A C 1
ATOM 682 O O . VAL A 1 87 ? 22.078 -18.703 -11.883 1 98.75 87 VAL A O 1
ATOM 685 N N . LYS A 1 88 ? 22.344 -16.875 -13.203 1 98.44 88 LYS A N 1
ATOM 686 C CA . LYS A 1 88 ? 23.797 -16.922 -13.133 1 98.44 88 LYS A CA 1
ATOM 687 C C . LYS A 1 88 ? 24.297 -16.688 -11.703 1 98.44 88 LYS A C 1
ATOM 689 O O . LYS A 1 88 ? 25.156 -17.422 -11.219 1 98.44 88 LYS A O 1
ATOM 6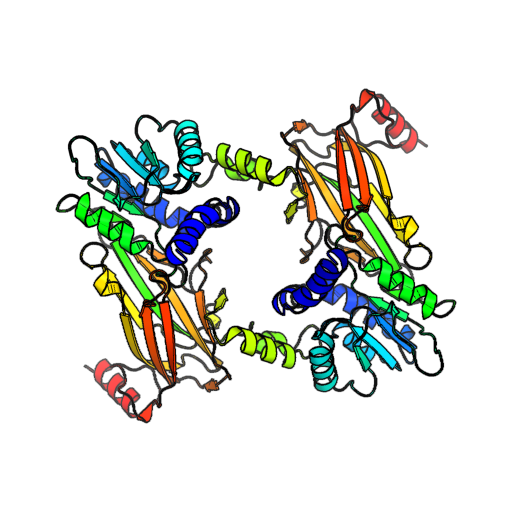94 N N . GLU A 1 89 ? 23.703 -15.734 -11.062 1 97.75 89 GLU A N 1
ATOM 695 C CA . GLU A 1 89 ? 24.078 -15.375 -9.695 1 97.75 89 GLU A CA 1
ATOM 696 C C . GLU A 1 89 ? 23.859 -16.547 -8.734 1 97.75 89 GLU A C 1
ATOM 698 O O . GLU A 1 89 ? 24.562 -16.656 -7.73 1 97.75 89 GLU A O 1
ATOM 703 N N . ASN A 1 90 ? 22.969 -17.438 -9.047 1 98.75 90 ASN A N 1
ATOM 704 C CA . ASN A 1 90 ? 22.656 -18.562 -8.18 1 98.75 90 ASN A CA 1
ATOM 705 C C . ASN A 1 90 ? 23.328 -19.844 -8.664 1 98.75 90 ASN A C 1
ATOM 707 O O . ASN A 1 90 ? 23.125 -20.922 -8.086 1 98.75 90 ASN A O 1
ATOM 711 N N . GLY A 1 91 ? 24.094 -19.797 -9.789 1 98.5 91 GLY A N 1
ATOM 712 C CA . GLY A 1 91 ? 24.938 -20.891 -10.227 1 98.5 91 GLY A CA 1
ATOM 713 C C . GLY A 1 91 ? 24.188 -21.953 -11.008 1 98.5 91 GLY A C 1
ATOM 714 O O . GLY A 1 91 ? 24.562 -23.125 -11.016 1 98.5 91 GLY A O 1
ATOM 715 N N . PHE A 1 92 ? 23.062 -21.547 -11.711 1 98.75 92 PHE A N 1
ATOM 716 C CA . PHE A 1 92 ? 22.25 -22.562 -12.352 1 98.75 92 PHE A CA 1
ATOM 717 C C . PHE A 1 92 ? 22.203 -22.359 -13.859 1 98.75 92 PHE A C 1
ATOM 719 O O . PHE A 1 92 ? 21.266 -22.797 -14.531 1 98.75 92 PHE A O 1
ATOM 726 N N . GLU A 1 93 ? 23.141 -21.672 -14.43 1 97.94 93 GLU A N 1
ATOM 727 C CA . GLU A 1 93 ? 23.156 -21.359 -15.852 1 97.94 93 GLU A CA 1
ATOM 728 C C . GLU A 1 93 ? 23.234 -22.625 -16.703 1 97.94 93 GLU A C 1
ATOM 730 O O . GLU A 1 93 ? 22.859 -22.609 -17.875 1 97.94 93 GLU A O 1
ATOM 735 N N . ASN A 1 94 ? 23.766 -23.719 -16.156 1 98.12 94 ASN A N 1
ATOM 736 C CA . ASN A 1 94 ? 23.875 -24.969 -16.906 1 98.12 94 ASN A CA 1
ATOM 737 C C . ASN A 1 94 ? 22.578 -25.766 -16.859 1 98.12 94 ASN A C 1
ATOM 739 O O . ASN A 1 94 ? 22.391 -26.703 -17.656 1 98.12 94 ASN A O 1
ATOM 743 N N . VAL A 1 95 ? 21.719 -25.438 -15.977 1 98.75 95 VAL A N 1
ATOM 744 C CA . VAL A 1 95 ? 20.484 -26.188 -15.781 1 98.75 95 VAL A CA 1
ATOM 745 C C . VAL A 1 95 ? 19.312 -25.391 -16.344 1 98.75 95 VAL A C 1
ATOM 747 O O . VAL A 1 95 ? 18.406 -25.969 -16.953 1 98.75 95 VAL A O 1
ATOM 750 N N . ILE A 1 96 ? 19.297 -24.062 -16.125 1 98.94 96 ILE A N 1
ATOM 751 C CA . ILE A 1 96 ? 18.172 -23.203 -16.5 1 98.94 96 ILE A CA 1
ATOM 752 C C . ILE A 1 96 ? 18.5 -22.469 -17.797 1 98.94 96 ILE A C 1
ATOM 754 O O . ILE A 1 96 ? 19.5 -21.766 -17.875 1 98.94 96 ILE A O 1
ATOM 758 N N . GLU A 1 97 ? 17.75 -22.594 -18.766 1 98.81 97 GLU A N 1
ATOM 759 C CA . GLU A 1 97 ? 17.828 -21.828 -20 1 98.81 97 GLU A CA 1
ATOM 760 C C . GLU A 1 97 ? 16.672 -20.828 -20.109 1 98.81 97 GLU A C 1
ATOM 762 O O . GLU A 1 97 ? 15.508 -21.219 -20.141 1 98.81 97 GLU A O 1
ATOM 767 N N . ILE A 1 98 ? 16.984 -19.578 -20.156 1 98.69 98 ILE A N 1
ATOM 768 C CA . ILE A 1 98 ? 15.977 -18.531 -20.297 1 98.69 98 ILE A CA 1
ATOM 769 C C . ILE A 1 98 ? 15.633 -18.344 -21.766 1 98.69 98 ILE A C 1
ATOM 771 O O . ILE A 1 98 ? 16.516 -18.141 -22.594 1 98.69 98 ILE A O 1
ATOM 775 N N . ILE A 1 99 ? 14.414 -18.422 -22.094 1 98.56 99 ILE A N 1
ATOM 776 C CA . ILE A 1 99 ? 13.914 -18.203 -23.453 1 98.56 99 ILE A CA 1
ATOM 777 C C . ILE A 1 99 ? 13.07 -16.938 -23.484 1 98.56 99 ILE A C 1
ATOM 779 O O . ILE A 1 99 ? 11.984 -16.875 -22.906 1 98.56 99 ILE A O 1
ATOM 783 N N . HIS A 1 100 ? 13.57 -15.867 -24.141 1 97.5 100 HIS A N 1
ATOM 784 C CA . HIS A 1 100 ? 12.859 -14.602 -24.266 1 97.5 100 HIS A CA 1
ATOM 785 C C . HIS A 1 100 ? 11.875 -14.648 -25.438 1 97.5 100 HIS A C 1
ATOM 787 O O . HIS A 1 100 ? 12.211 -14.273 -26.562 1 97.5 100 HIS A O 1
ATOM 793 N N . SER A 1 101 ? 10.641 -15.086 -25.156 1 97.38 101 SER A N 1
ATOM 794 C CA . SER A 1 101 ? 9.609 -15.289 -26.172 1 97.38 101 SER A CA 1
ATOM 795 C C . SER A 1 101 ? 8.242 -15.516 -25.516 1 97.38 101 SER A C 1
ATOM 797 O O . SER A 1 101 ? 8.164 -15.844 -24.328 1 97.38 101 SER A O 1
ATOM 799 N N . LYS A 1 102 ? 7.273 -15.219 -26.297 1 96.62 102 LYS A N 1
ATOM 800 C CA . LYS A 1 102 ? 5.973 -15.766 -25.906 1 96.62 102 LYS A CA 1
ATOM 801 C C . LYS A 1 102 ? 5.969 -17.297 -26 1 96.62 102 LYS A C 1
ATOM 803 O O . LYS A 1 102 ? 6.535 -17.859 -26.922 1 96.62 102 LYS A O 1
ATOM 808 N N . VAL A 1 103 ? 5.309 -17.875 -25.016 1 97.75 103 VAL A N 1
ATOM 809 C CA . VAL A 1 103 ? 5.352 -19.328 -24.953 1 97.75 103 VAL A CA 1
ATOM 810 C C . VAL A 1 103 ? 4.723 -19.922 -26.219 1 97.75 103 VAL A C 1
ATOM 812 O O . VAL A 1 103 ? 5.133 -20.984 -26.688 1 97.75 103 VAL A O 1
ATOM 815 N N . GLU A 1 104 ? 3.797 -19.234 -26.859 1 96.88 104 GLU A N 1
ATOM 816 C CA . GLU A 1 104 ? 3.119 -19.656 -28.078 1 96.88 104 GLU A CA 1
ATOM 817 C C . GLU A 1 104 ? 4.105 -19.797 -29.234 1 96.88 104 GLU A C 1
ATOM 819 O O . GLU A 1 104 ? 3.895 -20.625 -30.125 1 96.88 104 GLU A O 1
ATOM 824 N N . ASP A 1 105 ? 5.184 -19.078 -29.109 1 97.62 105 ASP A N 1
ATOM 825 C CA . ASP A 1 105 ? 6.121 -19.016 -30.219 1 97.62 105 ASP A CA 1
ATOM 826 C C . ASP A 1 105 ? 7.371 -19.844 -29.938 1 97.62 105 ASP A C 1
ATOM 828 O O . ASP A 1 105 ? 8.289 -19.891 -30.766 1 97.62 105 ASP A O 1
ATOM 832 N N . VAL A 1 106 ? 7.453 -20.438 -28.859 1 97.94 106 VAL A N 1
ATOM 833 C CA . VAL A 1 106 ? 8.633 -21.188 -28.438 1 97.94 106 VAL A CA 1
ATOM 834 C C . VAL A 1 106 ? 8.719 -22.484 -29.234 1 97.94 106 VAL A C 1
ATOM 836 O O . VAL A 1 106 ? 7.695 -23.141 -29.469 1 97.94 106 VAL A O 1
ATOM 839 N N . ILE A 1 107 ? 9.914 -22.797 -29.688 1 96.88 107 ILE A N 1
ATOM 840 C CA . ILE A 1 107 ? 10.258 -24.109 -30.234 1 96.88 107 ILE A CA 1
ATOM 841 C C . ILE A 1 107 ? 11.422 -24.703 -29.438 1 96.88 107 ILE A C 1
ATOM 843 O O . ILE A 1 107 ? 12.5 -24.125 -29.375 1 96.88 107 ILE A O 1
ATOM 847 N N . LEU A 1 108 ? 11.164 -25.844 -28.812 1 97.12 108 LEU A N 1
ATOM 848 C CA . LEU A 1 108 ? 12.219 -26.484 -28.031 1 97.12 108 LEU A CA 1
ATOM 849 C C . LEU A 1 108 ? 13.117 -27.328 -28.922 1 97.12 108 LEU A C 1
ATOM 851 O O . LEU A 1 108 ? 12.688 -27.781 -29.984 1 97.12 108 LEU A O 1
ATOM 855 N N . PRO A 1 109 ? 14.312 -27.5 -28.469 1 94 109 PRO A N 1
ATOM 856 C CA . PRO A 1 109 ? 15.234 -28.312 -29.266 1 94 109 PRO A CA 1
ATOM 857 C C . PRO A 1 109 ? 14.727 -29.734 -29.5 1 94 109 PRO A C 1
ATOM 859 O O . PRO A 1 109 ? 14.219 -30.375 -28.578 1 94 109 PRO A O 1
ATOM 862 N N . ASN A 1 110 ? 14.805 -30.219 -30.781 1 93.19 110 ASN A N 1
ATOM 863 C CA . ASN A 1 110 ? 14.422 -31.578 -31.188 1 93.19 110 ASN A CA 1
ATOM 864 C C . ASN A 1 110 ? 12.969 -31.875 -30.844 1 93.19 110 ASN A C 1
ATOM 866 O O . ASN A 1 110 ? 12.617 -33.031 -30.594 1 93.19 110 ASN A O 1
ATOM 870 N N . ASN A 1 111 ? 12.18 -30.875 -30.625 1 92 111 ASN A N 1
ATOM 871 C CA . ASN A 1 111 ? 10.758 -30.984 -30.297 1 92 111 ASN A CA 1
ATOM 872 C C . ASN A 1 111 ? 10.531 -31.797 -29.031 1 92 111 ASN A C 1
ATOM 874 O O . ASN A 1 111 ? 9.602 -32.594 -28.953 1 92 111 ASN A O 1
ATOM 878 N N . ILE A 1 112 ? 11.414 -31.562 -28.109 1 95.31 112 ILE A N 1
ATOM 879 C CA . ILE A 1 112 ? 11.297 -32.312 -26.844 1 95.31 112 ILE A CA 1
ATOM 880 C C . ILE A 1 112 ? 10.062 -31.828 -26.094 1 95.31 112 ILE A C 1
ATOM 882 O O . ILE A 1 112 ? 9.617 -30.688 -26.25 1 95.31 112 ILE A O 1
ATOM 886 N N . LYS A 1 113 ? 9.531 -32.812 -25.312 1 97.81 113 LYS A N 1
ATOM 887 C CA . LYS A 1 113 ? 8.453 -32.5 -24.375 1 97.81 113 LYS A CA 1
ATOM 888 C C . LYS A 1 113 ? 8.969 -32.469 -22.938 1 97.81 113 LYS A C 1
ATOM 890 O O . LYS A 1 113 ? 10.055 -32.969 -22.641 1 97.81 113 LYS A O 1
ATOM 895 N N . VAL A 1 114 ? 8.234 -31.859 -22.078 1 98.75 114 VAL A N 1
ATOM 896 C CA . VAL A 1 114 ? 8.695 -31.672 -20.703 1 98.75 114 VAL A CA 1
ATOM 897 C C . VAL A 1 114 ? 7.867 -32.531 -19.75 1 98.75 114 VAL A C 1
ATOM 899 O O . VAL A 1 114 ? 6.75 -32.938 -20.078 1 98.75 114 VAL A O 1
ATOM 902 N N . ASP A 1 115 ? 8.414 -32.781 -18.562 1 98.56 115 ASP A N 1
ATOM 903 C CA . ASP A 1 115 ? 7.758 -33.594 -17.547 1 98.56 115 ASP A CA 1
ATOM 904 C C . ASP A 1 115 ? 6.832 -32.75 -16.672 1 98.56 115 ASP A C 1
ATOM 906 O O . ASP A 1 115 ? 5.836 -33.281 -16.156 1 98.56 115 ASP A O 1
ATOM 910 N N . VAL A 1 116 ? 7.246 -31.547 -16.469 1 98.62 116 VAL A N 1
ATOM 911 C CA . VAL A 1 116 ? 6.547 -30.656 -15.531 1 98.62 116 VAL A CA 1
ATOM 912 C C . VAL A 1 116 ? 6.406 -29.266 -16.141 1 98.62 116 VAL A C 1
ATOM 914 O O . VAL A 1 116 ? 7.34 -28.75 -16.766 1 98.62 116 VAL A O 1
ATOM 917 N N . ILE A 1 117 ? 5.277 -28.688 -16.016 1 98.88 117 ILE A N 1
ATOM 918 C CA . ILE A 1 117 ? 5.09 -27.266 -16.281 1 98.88 117 ILE A CA 1
ATOM 919 C C . ILE A 1 117 ? 4.746 -26.531 -14.992 1 98.88 117 ILE A C 1
ATOM 921 O O . ILE A 1 117 ? 3.824 -26.922 -14.273 1 98.88 117 ILE A O 1
ATOM 925 N N . VAL A 1 118 ? 5.516 -25.562 -14.602 1 98.81 118 VAL A N 1
ATOM 926 C CA . VAL A 1 118 ? 5.273 -24.672 -13.469 1 98.81 118 VAL A CA 1
ATOM 927 C C . VAL A 1 118 ? 4.945 -23.266 -13.961 1 98.81 118 VAL A C 1
ATOM 929 O O . VAL A 1 118 ? 5.539 -22.797 -14.93 1 98.81 118 VAL A O 1
ATOM 932 N N . SER A 1 119 ? 3.988 -22.625 -13.32 1 98.62 119 SER A N 1
ATOM 933 C CA . SER A 1 119 ? 3.656 -21.25 -13.695 1 98.62 119 SER A CA 1
ATOM 934 C C . SER A 1 119 ? 2.885 -20.547 -12.586 1 98.62 119 SER A C 1
ATOM 936 O O . SER A 1 119 ? 2.043 -21.156 -11.922 1 98.62 119 SER A O 1
ATOM 938 N N . GLU A 1 120 ? 3.256 -19.359 -12.312 1 97.06 120 GLU A N 1
ATOM 939 C CA . GLU A 1 120 ? 2.412 -18.453 -11.523 1 97.06 120 GLU A CA 1
ATOM 940 C C . GLU A 1 120 ? 1.581 -17.547 -12.43 1 97.06 120 GLU A C 1
ATOM 942 O O . GLU A 1 120 ? 2.016 -16.453 -12.789 1 97.06 120 GLU A O 1
ATOM 947 N N . TRP A 1 121 ? 0.382 -18 -12.734 1 96.25 121 TRP A N 1
ATOM 948 C CA . TRP A 1 121 ? -0.4 -17.359 -13.797 1 96.25 121 TRP A CA 1
ATOM 949 C C . TRP A 1 121 ? -1.561 -16.562 -13.211 1 96.25 121 TRP A C 1
ATOM 951 O O . TRP A 1 121 ? -2.236 -15.828 -13.93 1 96.25 121 TRP A O 1
ATOM 961 N N . MET A 1 122 ? -1.711 -16.578 -11.891 1 96.25 122 MET A N 1
ATOM 962 C CA . MET A 1 122 ? -2.941 -16.062 -11.297 1 96.25 122 MET A CA 1
ATOM 963 C C . MET A 1 122 ? -2.943 -14.539 -11.281 1 96.25 122 MET A C 1
ATOM 965 O O . MET A 1 122 ? -1.895 -13.914 -11.117 1 96.25 122 MET A O 1
ATOM 969 N N . GLY A 1 123 ? -4.082 -14.008 -11.414 1 94.12 123 GLY A N 1
ATOM 970 C CA . GLY A 1 123 ? -4.355 -12.602 -11.156 1 94.12 123 GLY A CA 1
ATOM 971 C C . GLY A 1 123 ? -5.453 -12.391 -10.125 1 94.12 123 GLY A C 1
ATOM 972 O O . GLY A 1 123 ? -5.789 -13.305 -9.375 1 94.12 123 GLY A O 1
ATOM 973 N N . PHE A 1 124 ? -5.895 -11.164 -10.102 1 91.44 124 PHE A N 1
ATOM 974 C CA . PHE A 1 124 ? -7.012 -10.883 -9.211 1 91.44 124 PHE A CA 1
ATOM 975 C C . PHE A 1 124 ? -8.188 -11.805 -9.5 1 91.44 124 PHE A C 1
ATOM 977 O O . PHE A 1 124 ? -8.492 -12.086 -10.664 1 91.44 124 PHE A O 1
ATOM 984 N N . TYR A 1 125 ? -8.82 -12.242 -8.484 1 91.69 125 TYR A N 1
ATOM 985 C CA . TYR A 1 125 ? -9.898 -13.219 -8.531 1 91.69 125 TYR A CA 1
ATOM 986 C C . TYR A 1 125 ? -9.531 -14.391 -9.438 1 91.69 125 TYR A C 1
ATOM 988 O O . TYR A 1 125 ? -10.398 -14.953 -10.117 1 91.69 125 TYR A O 1
ATOM 996 N N . LEU A 1 126 ? -8.219 -14.641 -9.656 1 95.5 126 LEU A N 1
ATOM 997 C CA . LEU A 1 126 ? -7.641 -15.812 -10.305 1 95.5 126 LEU A CA 1
ATOM 998 C C . LEU A 1 126 ? -7.461 -15.578 -11.797 1 95.5 126 LEU A C 1
ATOM 1000 O O . LEU A 1 126 ? -6.367 -15.781 -12.336 1 95.5 126 LEU A O 1
ATOM 1004 N N . LEU A 1 127 ? -8.461 -15.086 -12.422 1 92.75 127 LEU A N 1
ATOM 1005 C CA . LEU A 1 127 ? -8.469 -15.148 -13.883 1 92.75 127 LEU A CA 1
ATOM 1006 C C . LEU A 1 127 ? -8.203 -13.773 -14.484 1 92.75 127 LEU A C 1
ATOM 1008 O O . LEU A 1 127 ? -8.172 -13.625 -15.711 1 92.75 127 LEU A O 1
ATOM 1012 N N . HIS A 1 128 ? -7.969 -12.898 -13.562 1 83.25 128 HIS A N 1
ATOM 1013 C CA . HIS A 1 128 ? -7.621 -11.586 -14.094 1 83.25 128 HIS A CA 1
ATOM 1014 C C . HIS A 1 128 ? -6.305 -11.633 -14.859 1 83.25 128 HIS A C 1
ATOM 1016 O O . HIS A 1 128 ? -5.438 -12.461 -14.562 1 83.25 128 HIS A O 1
ATOM 1022 N N . GLU A 1 129 ? -6.047 -10.93 -15.945 1 77.62 129 GLU A N 1
ATOM 1023 C CA . GLU A 1 129 ? -4.883 -10.781 -16.812 1 77.62 129 GLU A CA 1
ATOM 1024 C C . GLU A 1 129 ? -4.859 -11.859 -17.891 1 77.62 129 GLU A C 1
ATOM 1026 O O . GLU A 1 129 ? -4.148 -11.727 -18.891 1 77.62 129 GLU A O 1
ATOM 1031 N N . GLY A 1 130 ? -5.508 -13.078 -17.703 1 78.94 130 GLY A N 1
ATOM 1032 C CA . GLY A 1 130 ? -5.754 -14.031 -18.766 1 78.94 130 GLY A CA 1
ATOM 1033 C C . GLY A 1 130 ? -4.523 -14.844 -19.141 1 78.94 130 GLY A C 1
ATOM 1034 O O . GLY A 1 130 ? -4.379 -15.273 -20.281 1 78.94 130 GLY A O 1
ATOM 1035 N N . MET A 1 131 ? -3.596 -14.992 -18.219 1 89.44 131 MET A N 1
ATOM 1036 C CA . MET A 1 131 ? -2.346 -15.695 -18.484 1 89.44 131 MET A CA 1
ATOM 1037 C C . MET A 1 131 ? -2.578 -17.203 -18.594 1 89.44 131 MET A C 1
ATOM 1039 O O . MET A 1 131 ? -1.767 -17.922 -19.172 1 89.44 131 MET A O 1
ATOM 1043 N N . LEU A 1 132 ? -3.664 -17.672 -18.078 1 95.44 132 LEU A N 1
ATOM 1044 C CA . LEU A 1 132 ? -3.9 -19.109 -18.031 1 95.44 132 LEU A CA 1
ATOM 1045 C C . LEU A 1 132 ? -4.02 -19.688 -19.438 1 95.44 132 LEU A C 1
ATOM 1047 O O . LEU A 1 132 ? -3.611 -20.828 -19.688 1 95.44 132 LEU A O 1
ATOM 1051 N N . ASP A 1 133 ? -4.48 -18.922 -20.438 1 94.56 133 ASP A N 1
ATOM 1052 C CA . ASP A 1 133 ? -4.562 -19.375 -21.812 1 94.56 133 ASP A CA 1
ATOM 1053 C C . ASP A 1 133 ? -3.195 -19.812 -22.328 1 94.56 133 ASP A C 1
ATOM 1055 O O . ASP A 1 133 ? -3.072 -20.875 -22.969 1 94.56 133 ASP A O 1
ATOM 1059 N N . SER A 1 134 ? -2.273 -19.016 -22.062 1 95.94 134 SER A N 1
ATOM 1060 C CA . SER A 1 134 ? -0.918 -19.328 -22.516 1 95.94 134 SER A CA 1
ATOM 1061 C C . SER A 1 134 ? -0.377 -20.578 -21.844 1 95.94 134 SER A C 1
ATOM 1063 O O . SER A 1 134 ? 0.337 -21.375 -22.453 1 95.94 134 SER A O 1
ATOM 1065 N N . VAL A 1 135 ? -0.683 -20.766 -20.609 1 98 135 VAL A N 1
ATOM 1066 C CA . VAL A 1 135 ? -0.236 -21.938 -19.859 1 98 135 VAL A CA 1
ATOM 1067 C C . VAL A 1 135 ? -0.86 -23.188 -20.469 1 98 135 VAL A C 1
ATOM 1069 O O . VAL A 1 135 ? -0.194 -24.219 -20.594 1 98 135 VAL A O 1
ATOM 1072 N N . LEU A 1 136 ? -2.1 -23.078 -20.859 1 97.75 136 LEU A N 1
ATOM 1073 C CA . LEU A 1 136 ? -2.779 -24.203 -21.469 1 97.75 136 LEU A CA 1
ATOM 1074 C C . LEU A 1 136 ? -2.191 -24.531 -22.828 1 97.75 136 LEU A C 1
ATOM 1076 O O . LEU A 1 136 ? -2.062 -25.688 -23.203 1 97.75 136 LEU A O 1
ATOM 1080 N N . ILE A 1 137 ? -1.864 -23.531 -23.547 1 97.5 137 ILE A N 1
ATOM 1081 C CA . ILE A 1 137 ? -1.188 -23.734 -24.812 1 97.5 137 ILE A CA 1
ATOM 1082 C C . ILE A 1 137 ? 0.14 -24.453 -24.594 1 97.5 137 ILE A C 1
ATOM 1084 O O . ILE A 1 137 ? 0.48 -25.391 -25.312 1 97.5 137 ILE A O 1
ATOM 1088 N N . ALA A 1 138 ? 0.865 -24.047 -23.609 1 98.62 138 ALA A N 1
ATOM 1089 C CA . ALA A 1 138 ? 2.121 -24.703 -23.266 1 98.62 138 ALA A CA 1
ATOM 1090 C C . ALA A 1 138 ? 1.893 -26.172 -22.922 1 98.62 138 ALA A C 1
ATOM 1092 O O . ALA A 1 138 ? 2.646 -27.047 -23.375 1 98.62 138 ALA A O 1
ATOM 1093 N N . ARG A 1 139 ? 0.872 -26.406 -22.078 1 98.62 139 ARG A N 1
ATOM 1094 C CA . ARG A 1 139 ? 0.509 -27.766 -21.734 1 98.62 139 ARG A CA 1
ATOM 1095 C C . ARG A 1 139 ? 0.314 -28.625 -22.984 1 98.62 139 ARG A C 1
ATOM 1097 O O . ARG A 1 139 ? 0.951 -29.672 -23.141 1 98.62 139 ARG A O 1
ATOM 1104 N N . ASP A 1 140 ? -0.459 -28.188 -23.922 1 98.06 140 ASP A N 1
ATOM 1105 C CA . ASP A 1 140 ? -0.835 -28.953 -25.109 1 98.06 140 ASP A CA 1
ATOM 1106 C C . ASP A 1 140 ? 0.363 -29.172 -26.031 1 98.06 140 ASP A C 1
ATOM 1108 O O . ASP A 1 140 ? 0.489 -30.219 -26.656 1 98.06 140 ASP A O 1
ATOM 1112 N N . LYS A 1 141 ? 1.201 -28.234 -26.047 1 97.81 141 LYS A N 1
ATOM 1113 C CA . LYS A 1 141 ? 2.33 -28.266 -26.969 1 97.81 141 LYS A CA 1
ATOM 1114 C C . LYS A 1 141 ? 3.496 -29.062 -26.391 1 97.81 141 LYS A C 1
ATOM 1116 O O . LYS A 1 141 ? 4.203 -29.75 -27.125 1 97.81 141 LYS A O 1
ATOM 1121 N N . PHE A 1 142 ? 3.697 -28.938 -25.062 1 98.62 142 PHE A N 1
ATOM 1122 C CA . PHE A 1 142 ? 5.02 -29.312 -24.578 1 98.62 142 PHE A CA 1
ATOM 1123 C C . PHE A 1 142 ? 4.918 -30.406 -23.516 1 98.62 142 PHE A C 1
ATOM 1125 O O . PHE A 1 142 ? 5.898 -31.094 -23.234 1 98.62 142 PHE A O 1
ATOM 1132 N N . LEU A 1 143 ? 3.816 -30.531 -22.812 1 98.69 143 LEU A N 1
ATOM 1133 C CA . LEU A 1 143 ? 3.746 -31.453 -21.688 1 98.69 143 LEU A CA 1
ATOM 1134 C C . LEU A 1 143 ? 3.658 -32.906 -22.188 1 98.69 143 LEU A C 1
ATOM 1136 O O . LEU A 1 143 ? 2.861 -33.219 -23.062 1 98.69 143 LEU A O 1
ATOM 1140 N N . LYS A 1 144 ? 4.445 -33.781 -21.609 1 98 144 LYS A N 1
ATOM 1141 C CA . LYS A 1 144 ? 4.367 -35.188 -21.891 1 98 144 LYS A CA 1
ATOM 1142 C C . LYS A 1 144 ? 3.049 -35.781 -21.391 1 98 144 LYS A C 1
ATOM 1144 O O . LYS A 1 144 ? 2.441 -35.25 -20.453 1 98 144 LYS A O 1
ATOM 1149 N N . GLU A 1 145 ? 2.695 -36.938 -22.109 1 96 145 GLU A N 1
ATOM 1150 C CA . GLU A 1 145 ? 1.608 -37.719 -21.516 1 96 145 GLU A CA 1
ATOM 1151 C C . GLU A 1 145 ? 1.947 -38.125 -20.094 1 96 145 GLU A C 1
ATOM 1153 O O . GLU A 1 145 ? 3.023 -38.688 -19.844 1 96 145 GLU A O 1
ATOM 1158 N N . GLY A 1 146 ? 1.115 -37.812 -19.203 1 94.44 146 GLY A N 1
ATOM 1159 C CA . GLY A 1 146 ? 1.356 -38.156 -17.812 1 94.44 146 GLY A CA 1
ATOM 1160 C C . GLY A 1 146 ? 2.162 -37.125 -17.062 1 94.44 146 GLY A C 1
ATOM 1161 O O . GLY A 1 146 ? 2.473 -37.281 -15.883 1 94.44 146 GLY A O 1
ATOM 1162 N N . GLY A 1 147 ? 2.57 -36.031 -17.719 1 97.62 147 GLY A N 1
ATOM 1163 C CA . GLY A 1 147 ? 3.279 -34.938 -17.062 1 97.62 147 GLY A CA 1
ATOM 1164 C C . GLY A 1 147 ? 2.43 -34.188 -16.047 1 97.62 147 GLY A C 1
ATOM 1165 O O . GLY A 1 147 ? 1.218 -34.406 -15.969 1 97.62 147 GLY A O 1
ATOM 1166 N N . GLU A 1 148 ? 3.074 -33.375 -15.234 1 97.75 148 GLU A N 1
ATOM 1167 C CA . GLU A 1 148 ? 2.365 -32.688 -14.148 1 97.75 148 GLU A CA 1
ATOM 1168 C C . GLU A 1 148 ? 2.346 -31.188 -14.336 1 97.75 148 GLU A C 1
ATOM 1170 O O . GLU A 1 148 ? 3.27 -30.609 -14.914 1 97.75 148 GLU A O 1
ATOM 1175 N N . MET A 1 149 ? 1.282 -30.625 -13.844 1 98.31 149 MET A N 1
ATOM 1176 C CA . MET A 1 149 ? 1.12 -29.172 -13.82 1 98.31 149 MET A CA 1
ATOM 1177 C C . MET A 1 149 ? 1.259 -28.625 -12.398 1 98.31 149 MET A C 1
ATOM 1179 O O . MET A 1 149 ? 0.649 -29.156 -11.469 1 98.31 149 MET A O 1
ATOM 1183 N N . PHE A 1 150 ? 2.01 -27.609 -12.203 1 98.62 150 PHE A N 1
ATOM 1184 C CA . PHE A 1 150 ? 2.166 -26.938 -10.922 1 98.62 150 PHE A CA 1
ATOM 1185 C C . PHE A 1 150 ? 1.712 -25.484 -11.016 1 98.62 150 PHE A C 1
ATOM 1187 O O . PHE A 1 150 ? 2.439 -24.641 -11.531 1 98.62 150 PHE A O 1
ATOM 1194 N N . PRO A 1 151 ? 0.583 -25.203 -10.453 1 98.38 151 PRO A N 1
ATOM 1195 C CA . PRO A 1 151 ? -0.4 -26.047 -9.758 1 98.38 151 PRO A CA 1
ATOM 1196 C C . PRO A 1 151 ? -1.222 -26.906 -10.719 1 98.38 151 PRO A C 1
ATOM 1198 O O . PRO A 1 151 ? -1.166 -26.703 -11.938 1 98.38 151 PRO A O 1
ATOM 1201 N N . GLU A 1 152 ? -2.035 -27.781 -10.148 1 98.06 152 GLU A N 1
ATOM 1202 C CA . GLU A 1 152 ? -2.783 -28.703 -11 1 98.06 152 GLU A CA 1
ATOM 1203 C C . GLU A 1 152 ? -4.254 -28.312 -11.078 1 98.06 152 GLU A C 1
ATOM 1205 O O . GLU A 1 152 ? -4.926 -28.578 -12.078 1 98.06 152 GLU A O 1
ATOM 1210 N N . THR A 1 153 ? -4.762 -27.734 -10 1 98.06 153 THR A N 1
ATOM 1211 C CA . THR A 1 153 ? -6.145 -27.266 -10.016 1 98.06 153 THR A CA 1
ATOM 1212 C C . THR A 1 153 ? -6.266 -25.922 -9.305 1 98.06 153 THR A C 1
ATOM 1214 O O . THR A 1 153 ? -5.371 -25.531 -8.555 1 98.06 153 THR A O 1
ATOM 1217 N N . ALA A 1 154 ? -7.336 -25.234 -9.602 1 98.19 154 ALA A N 1
ATOM 1218 C CA . ALA A 1 154 ? -7.668 -23.969 -8.953 1 98.19 154 ALA A CA 1
ATOM 1219 C C . ALA A 1 154 ? -9.172 -23.828 -8.75 1 98.19 154 ALA A C 1
ATOM 1221 O O . ALA A 1 154 ? -9.961 -24.359 -9.539 1 98.19 154 ALA A O 1
ATOM 1222 N N . VAL A 1 155 ? -9.508 -23.188 -7.684 1 98.44 155 VAL A N 1
ATOM 1223 C CA . VAL A 1 155 ? -10.914 -22.984 -7.375 1 98.44 155 VAL A CA 1
ATOM 1224 C C . VAL A 1 155 ? -11.156 -21.516 -6.992 1 98.44 155 VAL A C 1
ATOM 1226 O O . VAL A 1 155 ? -10.359 -20.922 -6.262 1 98.44 155 VAL A O 1
ATOM 1229 N N . ILE A 1 156 ? -12.219 -20.922 -7.508 1 98.38 156 ILE A N 1
ATOM 1230 C CA . ILE A 1 156 ? -12.695 -19.625 -7.043 1 98.38 156 ILE A CA 1
ATOM 1231 C C . ILE A 1 156 ? -13.852 -19.812 -6.062 1 98.38 156 ILE A C 1
ATOM 1233 O O . ILE A 1 156 ? -14.828 -20.5 -6.371 1 98.38 156 ILE A O 1
ATOM 1237 N N . TYR A 1 157 ? -13.695 -19.188 -4.961 1 98.56 157 TYR A N 1
ATOM 1238 C CA . TYR A 1 157 ? -14.742 -19.25 -3.941 1 98.56 157 TYR A CA 1
ATOM 1239 C C . TYR A 1 157 ? -15.438 -17.906 -3.791 1 98.56 157 TYR A C 1
ATOM 1241 O O . TYR A 1 157 ? -14.875 -16.875 -4.125 1 98.56 157 TYR A O 1
ATOM 1249 N N . VAL A 1 158 ? -16.703 -18 -3.291 1 98.31 158 VAL A N 1
ATOM 1250 C CA . VAL A 1 158 ? -17.5 -16.812 -3.014 1 98.31 158 VAL A CA 1
ATOM 1251 C C . VAL A 1 158 ? -18.219 -16.953 -1.676 1 98.31 158 VAL A C 1
ATOM 1253 O O . VAL A 1 158 ? -18.688 -18.047 -1.342 1 98.31 158 VAL A O 1
ATOM 1256 N N . ALA A 1 159 ? -18.297 -15.891 -0.943 1 98.38 159 ALA A N 1
ATOM 1257 C CA . ALA A 1 159 ? -19.047 -15.844 0.305 1 98.38 159 ALA A CA 1
ATOM 1258 C C . ALA A 1 159 ? -19.609 -14.438 0.555 1 98.38 159 ALA A C 1
ATOM 1260 O O . ALA A 1 159 ? -18.984 -13.445 0.17 1 98.38 159 ALA A O 1
ATOM 1261 N N . PRO A 1 160 ? -20.797 -14.367 1.133 1 98.38 160 PRO A N 1
ATOM 1262 C CA . PRO A 1 160 ? -21.266 -13.047 1.555 1 98.38 160 PRO A CA 1
ATOM 1263 C C . PRO A 1 160 ? -20.391 -12.438 2.654 1 98.38 160 PRO A C 1
ATOM 1265 O O . PRO A 1 160 ? -19.859 -13.172 3.494 1 98.38 160 PRO A O 1
ATOM 1268 N N . CYS A 1 161 ? -20.281 -11.117 2.67 1 98.5 161 CYS A N 1
ATOM 1269 C CA . CYS A 1 161 ? -19.391 -10.523 3.658 1 98.5 161 CYS A CA 1
ATOM 1270 C C . CYS A 1 161 ? -19.797 -9.094 3.979 1 98.5 161 CYS A C 1
ATOM 1272 O O . CYS A 1 161 ? -20.625 -8.508 3.27 1 98.5 161 CYS A O 1
ATOM 1274 N N . SER A 1 162 ? -19.281 -8.688 5.137 1 98.38 162 SER A N 1
ATOM 1275 C CA . SER A 1 162 ? -19.234 -7.266 5.465 1 98.38 162 SER A CA 1
ATOM 1276 C C . SER A 1 162 ? -17.969 -6.613 4.945 1 98.38 162 SER A C 1
ATOM 1278 O O . SER A 1 162 ? -16.938 -7.289 4.762 1 98.38 162 SER A O 1
ATOM 1280 N N . ILE A 1 163 ? -18.047 -5.344 4.637 1 97.12 163 ILE A N 1
ATOM 1281 C CA . ILE A 1 163 ? -16.906 -4.574 4.164 1 97.12 163 ILE A CA 1
ATOM 1282 C C . ILE A 1 163 ? -16.797 -3.266 4.945 1 97.12 163 ILE A C 1
ATOM 1284 O O . ILE A 1 163 ? -16.969 -2.182 4.379 1 97.12 163 ILE A O 1
ATOM 1288 N N . PRO A 1 164 ? -16.422 -3.369 6.168 1 97.06 164 PRO A N 1
ATOM 1289 C CA . PRO A 1 164 ? -16.422 -2.188 7.035 1 97.06 164 PRO A CA 1
ATOM 1290 C C . PRO A 1 164 ? -15.625 -1.027 6.449 1 97.06 164 PRO A C 1
ATOM 1292 O O . PRO A 1 164 ? -15.969 0.137 6.664 1 97.06 164 PRO A O 1
ATOM 1295 N N . SER A 1 165 ? -14.594 -1.272 5.684 1 95.62 165 SER A N 1
ATOM 1296 C CA . SER A 1 165 ? -13.727 -0.237 5.141 1 95.62 165 SER A CA 1
ATOM 1297 C C . SER A 1 165 ? -14.469 0.651 4.148 1 95.62 165 SER A C 1
ATOM 1299 O O . SER A 1 165 ? -13.992 1.729 3.791 1 95.62 165 SER A O 1
ATOM 1301 N N . LEU A 1 166 ? -15.617 0.227 3.689 1 94.81 166 LEU A N 1
ATOM 1302 C CA . LEU A 1 166 ? -16.422 1.033 2.779 1 94.81 166 LEU A CA 1
ATOM 1303 C C . LEU A 1 166 ? -17.75 1.436 3.434 1 94.81 166 LEU A C 1
ATOM 1305 O O . LEU A 1 166 ? -18.609 2.027 2.783 1 94.81 166 LEU A O 1
ATOM 1309 N N . TYR A 1 167 ? -17.906 1.06 4.688 1 95.88 167 TYR A N 1
ATOM 1310 C CA . TYR A 1 167 ? -19.156 1.312 5.387 1 95.88 167 TYR A CA 1
ATOM 1311 C C . TYR A 1 167 ? -18.906 1.802 6.805 1 95.88 167 TYR A C 1
ATOM 1313 O O . TYR A 1 167 ? -18.5 2.949 7.012 1 95.88 167 TYR A O 1
ATOM 1321 N N . SER A 1 168 ? -18.906 0.882 7.785 1 96.69 168 SER A N 1
ATOM 1322 C CA . SER A 1 168 ? -19.031 1.237 9.195 1 96.69 168 SER A CA 1
ATOM 1323 C C . SER A 1 168 ? -17.734 1.841 9.734 1 96.69 168 SER A C 1
ATOM 1325 O O . SER A 1 168 ? -17.75 2.547 10.742 1 96.69 168 SER A O 1
ATOM 1327 N N . LYS A 1 169 ? -16.609 1.548 9.102 1 96.44 169 LYS A N 1
ATOM 1328 C CA . LYS A 1 169 ? -15.328 2.104 9.531 1 96.44 169 LYS A CA 1
ATOM 1329 C C . LYS A 1 169 ? -15.367 3.629 9.562 1 96.44 169 LYS A C 1
ATOM 1331 O O . LYS A 1 169 ? -14.648 4.262 10.336 1 96.44 169 LYS A O 1
ATOM 1336 N N . TRP A 1 170 ? -16.203 4.219 8.805 1 97.69 170 TRP A N 1
ATOM 1337 C CA . TRP A 1 170 ? -16.203 5.664 8.594 1 97.69 170 TRP A CA 1
ATOM 1338 C C . TRP A 1 170 ? -17.234 6.344 9.492 1 97.69 170 TRP A C 1
ATOM 1340 O O . TRP A 1 170 ? -17.328 7.57 9.516 1 97.69 170 TRP A O 1
ATOM 1350 N N . ASN A 1 171 ? -17.984 5.539 10.227 1 97.38 171 ASN A N 1
ATOM 1351 C CA . ASN A 1 171 ? -19.031 6.086 11.078 1 97.38 171 ASN A CA 1
ATOM 1352 C C . ASN A 1 171 ? -18.469 6.969 12.18 1 97.38 171 ASN A C 1
ATOM 1354 O O . ASN A 1 171 ? -19.156 7.855 12.688 1 97.38 171 ASN A O 1
ATOM 1358 N N . ASN A 1 172 ? -17.266 6.672 12.555 1 97.94 172 ASN A N 1
ATOM 1359 C CA . ASN A 1 172 ? -16.594 7.441 13.594 1 97.94 172 ASN A CA 1
ATOM 1360 C C . ASN A 1 172 ? -15.086 7.512 13.344 1 97.94 172 ASN A C 1
ATOM 1362 O O . ASN A 1 172 ? -14.352 6.582 13.688 1 97.94 172 ASN A O 1
ATOM 1366 N N . VAL A 1 173 ? -14.641 8.617 12.805 1 98.06 173 VAL A N 1
ATOM 1367 C CA . VAL A 1 173 ? -13.219 8.883 12.602 1 98.06 173 VAL A CA 1
ATOM 1368 C C . VAL A 1 173 ? -12.742 9.93 13.609 1 98.06 173 VAL A C 1
ATOM 1370 O O . VAL A 1 173 ? -12.805 11.133 13.352 1 98.06 173 VAL A O 1
ATOM 1373 N N . HIS A 1 174 ? -12.289 9.438 14.75 1 97.31 174 HIS A N 1
ATOM 1374 C CA . HIS A 1 174 ? -11.805 10.289 15.828 1 97.31 174 HIS A CA 1
ATOM 1375 C C . HIS A 1 174 ? -12.875 11.297 16.25 1 97.31 174 HIS A C 1
ATOM 1377 O O . HIS A 1 174 ? -12.586 12.484 16.406 1 97.31 174 HIS A O 1
ATOM 1383 N N . GLY A 1 175 ? -14.094 10.836 16.297 1 97.69 175 GLY A N 1
ATOM 1384 C CA . GLY A 1 175 ? -15.18 11.672 16.781 1 97.69 175 GLY A CA 1
ATOM 1385 C C . GLY A 1 175 ? -15.922 12.383 15.672 1 97.69 175 GLY A C 1
ATOM 1386 O O . GLY A 1 175 ? -16.828 13.18 15.938 1 97.69 175 GLY A O 1
ATOM 1387 N N . VAL A 1 176 ? -15.594 12.109 14.453 1 98.56 176 VAL A N 1
ATOM 1388 C CA . VAL A 1 176 ? -16.234 12.734 13.305 1 98.56 176 VAL A CA 1
ATOM 1389 C C . VAL A 1 176 ? -16.938 11.672 12.469 1 98.56 176 VAL A C 1
ATOM 1391 O O . VAL A 1 176 ? -16.328 10.672 12.086 1 98.56 176 VAL A O 1
ATOM 1394 N N . SER A 1 177 ? -18.203 11.867 12.242 1 98.56 177 SER A N 1
ATOM 1395 C CA . SER A 1 177 ? -18.922 10.977 11.336 1 98.56 177 SER A CA 1
ATOM 1396 C C . SER A 1 177 ? -18.547 11.234 9.883 1 98.56 177 SER A C 1
ATOM 1398 O O . SER A 1 177 ? -18.641 12.375 9.414 1 98.56 177 SER A O 1
ATOM 1400 N N . MET A 1 178 ? -18.094 10.227 9.211 1 98.12 178 MET A N 1
ATOM 1401 C CA . MET A 1 178 ? -17.703 10.32 7.809 1 98.12 178 MET A CA 1
ATOM 1402 C C . MET A 1 178 ? -18.547 9.383 6.949 1 98.12 178 MET A C 1
ATOM 1404 O O . MET A 1 178 ? -18.031 8.758 6.016 1 98.12 178 MET A O 1
ATOM 1408 N N . SER A 1 179 ? -19.797 9.227 7.289 1 96.75 179 SER A N 1
ATOM 1409 C CA . SER A 1 179 ? -20.703 8.352 6.547 1 96.75 179 SER A CA 1
ATOM 1410 C C . SER A 1 179 ? -20.891 8.844 5.113 1 96.75 179 SER A C 1
ATOM 1412 O O . SER A 1 179 ? -21 8.039 4.188 1 96.75 179 SER A O 1
ATOM 1414 N N . ALA A 1 180 ? -20.953 10.156 4.934 1 95.94 180 ALA A N 1
ATOM 1415 C CA . ALA A 1 180 ? -21.062 10.719 3.592 1 95.94 180 ALA A CA 1
ATOM 1416 C C . ALA A 1 180 ? -19.844 10.367 2.74 1 95.94 180 ALA A C 1
ATOM 1418 O O . ALA A 1 180 ? -19.984 10.047 1.557 1 95.94 180 ALA A O 1
ATOM 1419 N N . PHE A 1 181 ? -18.719 10.445 3.34 1 96.5 181 PHE A N 1
ATOM 1420 C CA . PHE A 1 181 ? -17.5 10.047 2.65 1 96.5 181 PHE A CA 1
ATOM 1421 C C . PHE A 1 181 ? -17.594 8.609 2.162 1 96.5 181 PHE A C 1
ATOM 1423 O O . PHE A 1 181 ? -17.297 8.32 1.003 1 96.5 181 PHE A O 1
ATOM 1430 N N . ALA A 1 182 ? -18.016 7.723 3.037 1 95.06 182 ALA A N 1
ATOM 1431 C CA . ALA A 1 182 ? -18.172 6.309 2.705 1 95.06 182 ALA A CA 1
ATOM 1432 C C . ALA A 1 182 ? -19.141 6.121 1.542 1 95.06 182 ALA A C 1
ATOM 1434 O O . ALA A 1 182 ? -18.891 5.309 0.648 1 95.06 182 ALA A O 1
ATOM 1435 N N . LYS A 1 183 ? -20.203 6.867 1.595 1 93.62 183 LYS A N 1
ATOM 1436 C CA . LYS A 1 183 ? -21.203 6.785 0.539 1 93.62 183 LYS A CA 1
ATOM 1437 C C . LYS A 1 183 ? -20.609 7.148 -0.818 1 93.62 183 LYS A C 1
ATOM 1439 O O . LYS A 1 183 ? -20.844 6.449 -1.809 1 93.62 183 LYS A O 1
ATOM 1444 N N . HIS A 1 184 ? -19.844 8.195 -0.832 1 92 184 HIS A N 1
ATOM 1445 C CA . HIS A 1 184 ? -19.188 8.617 -2.07 1 92 184 HIS A CA 1
ATOM 1446 C C . HIS A 1 184 ? -18.141 7.609 -2.512 1 92 184 HIS A C 1
ATOM 1448 O O . HIS A 1 184 ? -17.953 7.375 -3.709 1 92 184 HIS A O 1
ATOM 1454 N N . LEU A 1 185 ? -17.438 7.078 -1.529 1 90.75 185 LEU A N 1
ATOM 1455 C CA . LEU A 1 185 ? -16.438 6.047 -1.834 1 90.75 185 LEU A CA 1
ATOM 1456 C C . LEU A 1 185 ? -17.094 4.855 -2.529 1 90.75 185 LEU A C 1
ATOM 1458 O O . LEU A 1 185 ? -16.594 4.367 -3.543 1 90.75 185 LEU A O 1
ATOM 1462 N N . ARG A 1 186 ? -18.172 4.406 -2.033 1 90.44 186 ARG A N 1
ATOM 1463 C CA . ARG A 1 186 ? -18.891 3.26 -2.584 1 90.44 186 ARG A CA 1
ATOM 1464 C C . ARG A 1 186 ? -19.422 3.561 -3.982 1 90.44 186 ARG A C 1
ATOM 1466 O O . ARG A 1 186 ? -19.391 2.699 -4.863 1 90.44 186 ARG A O 1
ATOM 1473 N N . LYS A 1 187 ? -19.922 4.734 -4.168 1 85.56 187 LYS A N 1
ATOM 1474 C CA . LYS A 1 187 ? -20.453 5.125 -5.469 1 85.56 187 LYS A CA 1
ATOM 1475 C C . LYS A 1 187 ? -19.375 5.062 -6.547 1 85.56 187 LYS A C 1
ATOM 1477 O O . LYS A 1 187 ? -19.641 4.648 -7.676 1 85.56 187 LYS A O 1
ATOM 1482 N N . ASN A 1 188 ? -18.219 5.445 -6.137 1 80.69 188 ASN A N 1
ATOM 1483 C CA . ASN A 1 188 ? -17.078 5.434 -7.066 1 80.69 188 ASN A CA 1
ATOM 1484 C C . ASN A 1 188 ? -16.594 4.012 -7.332 1 80.69 188 ASN A C 1
ATOM 1486 O O . ASN A 1 188 ? -15.969 3.75 -8.359 1 80.69 188 ASN A O 1
ATOM 1490 N N . LYS A 1 189 ? -16.891 3.104 -6.438 1 76.31 189 LYS A N 1
ATOM 1491 C CA . LYS A 1 189 ? -16.344 1.751 -6.496 1 76.31 189 LYS A CA 1
ATOM 1492 C C . LYS A 1 189 ? -17.391 0.749 -6.953 1 76.31 189 LYS A C 1
ATOM 1494 O O . LYS A 1 189 ? -17.078 -0.416 -7.211 1 76.31 189 LYS A O 1
ATOM 1499 N N . SER A 1 190 ? -18.641 1.132 -7.113 1 71 190 SER A N 1
ATOM 1500 C CA . SER A 1 190 ? -19.75 0.213 -7.367 1 71 190 SER A CA 1
ATOM 1501 C C . SER A 1 190 ? -19.688 -0.354 -8.781 1 71 190 SER A C 1
ATOM 1503 O O . SER A 1 190 ? -20.297 -1.393 -9.062 1 71 190 SER A O 1
ATOM 1505 N N . THR A 1 191 ? -18.844 0.206 -9.57 1 76.12 191 THR A N 1
ATOM 1506 C CA . THR A 1 191 ? -18.859 -0.241 -10.961 1 76.12 191 THR A CA 1
ATOM 1507 C C . THR A 1 191 ? -17.719 -1.227 -11.219 1 76.12 191 THR A C 1
ATOM 1509 O O . THR A 1 191 ? -17.641 -1.814 -12.305 1 76.12 191 THR A O 1
ATOM 1512 N N . LYS A 1 192 ? -16.906 -1.383 -10.312 1 84.12 192 LYS A N 1
ATOM 1513 C CA . LYS A 1 192 ? -15.805 -2.328 -10.469 1 84.12 192 LYS A CA 1
ATOM 1514 C C . LYS A 1 192 ? -15.531 -3.068 -9.164 1 84.12 192 LYS A C 1
ATOM 1516 O O . LYS A 1 192 ? -15.781 -2.539 -8.078 1 84.12 192 LYS A O 1
ATOM 1521 N N . PRO A 1 193 ? -15.133 -4.281 -9.328 1 90.44 193 PRO A N 1
ATOM 1522 C CA . PRO A 1 193 ? -14.758 -5 -8.109 1 90.44 193 PRO A CA 1
ATOM 1523 C C . PRO A 1 193 ? -13.609 -4.336 -7.363 1 90.44 193 PRO A C 1
ATOM 1525 O O . PRO A 1 193 ? -12.766 -3.682 -7.984 1 90.44 193 PRO A O 1
ATOM 1528 N N . GLU A 1 194 ? -13.688 -4.477 -6.098 1 92.69 194 GLU A N 1
ATOM 1529 C CA . GLU A 1 194 ? -12.656 -3.891 -5.25 1 92.69 194 GLU A CA 1
ATOM 1530 C C . GLU A 1 194 ? -11.664 -4.949 -4.773 1 92.69 194 GLU A C 1
ATOM 1532 O O . GLU A 1 194 ? -12.062 -6.035 -4.348 1 92.69 194 GLU A O 1
ATOM 1537 N N . ILE A 1 195 ? -10.406 -4.637 -4.922 1 95 195 ILE A N 1
ATOM 1538 C CA . ILE A 1 195 ? -9.352 -5.508 -4.414 1 95 195 ILE A CA 1
ATOM 1539 C C . ILE A 1 195 ? -8.93 -5.059 -3.016 1 95 195 ILE A C 1
ATOM 1541 O O . ILE A 1 195 ? -8.398 -3.959 -2.846 1 95 195 ILE A O 1
ATOM 1545 N N . LEU A 1 196 ? -9.234 -5.824 -2.002 1 95.75 196 LEU A N 1
ATOM 1546 C CA . LEU A 1 196 ? -8.938 -5.441 -0.626 1 95.75 196 LEU A CA 1
ATOM 1547 C C . LEU A 1 196 ? -8.812 -6.676 0.263 1 95.75 196 LEU A C 1
ATOM 1549 O O . LEU A 1 196 ? -9.117 -7.789 -0.166 1 95.75 196 LEU A O 1
ATOM 1553 N N . ASN A 1 197 ? -8.281 -6.512 1.422 1 97.5 197 ASN A N 1
ATOM 1554 C CA . ASN A 1 197 ? -8.234 -7.582 2.412 1 97.5 197 ASN A CA 1
ATOM 1555 C C . ASN A 1 197 ? -9.516 -7.645 3.238 1 97.5 197 ASN A C 1
ATOM 1557 O O . ASN A 1 197 ? -9.898 -6.66 3.871 1 97.5 197 ASN A O 1
ATOM 1561 N N . ILE A 1 198 ? -10.172 -8.703 3.195 1 98.12 198 ILE A N 1
ATOM 1562 C CA . ILE A 1 198 ? -11.328 -8.984 4.039 1 98.12 198 ILE A CA 1
ATOM 1563 C C . ILE A 1 198 ? -10.891 -9.805 5.254 1 98.12 198 ILE A C 1
ATOM 1565 O O . ILE A 1 198 ? -10.102 -10.742 5.125 1 98.12 198 ILE A O 1
ATOM 1569 N N . GLU A 1 199 ? -11.336 -9.438 6.422 1 97.69 199 GLU A N 1
ATOM 1570 C CA . GLU A 1 199 ? -11.023 -10.195 7.633 1 97.69 199 GLU A CA 1
ATOM 1571 C C . GLU A 1 199 ? -11.93 -11.414 7.762 1 97.69 199 GLU A C 1
ATOM 1573 O O . GLU A 1 199 ? -13.07 -11.406 7.297 1 97.69 199 GLU A O 1
ATOM 1578 N N . GLN A 1 200 ? -11.414 -12.375 8.406 1 97.69 200 GLN A N 1
ATOM 1579 C CA . GLN A 1 200 ? -12.18 -13.602 8.625 1 97.69 200 GLN A CA 1
ATOM 1580 C C . GLN A 1 200 ? -13.508 -13.305 9.305 1 97.69 200 GLN A C 1
ATOM 1582 O O . GLN A 1 200 ? -14.547 -13.859 8.938 1 97.69 200 GLN A O 1
ATOM 1587 N N . LYS A 1 201 ? -13.508 -12.375 10.289 1 97.38 201 LYS A N 1
ATOM 1588 C CA . LYS A 1 201 ? -14.695 -12.055 11.07 1 97.38 201 LYS A CA 1
ATOM 1589 C C . LYS A 1 201 ? -15.758 -11.375 10.211 1 97.38 201 LYS A C 1
ATOM 1591 O O . LYS A 1 201 ? -16.906 -11.266 10.617 1 97.38 201 LYS A O 1
ATOM 1596 N N . ASP A 1 202 ? -15.367 -10.906 9.039 1 98.19 202 ASP A N 1
ATOM 1597 C CA . ASP A 1 202 ? -16.297 -10.141 8.195 1 98.19 202 ASP A CA 1
ATOM 1598 C C . ASP A 1 202 ? -17.016 -11.055 7.207 1 98.19 202 ASP A C 1
ATOM 1600 O O . ASP A 1 202 ? -17.875 -10.602 6.457 1 98.19 202 ASP A O 1
ATOM 1604 N N . LEU A 1 203 ? -16.672 -12.305 7.164 1 98.38 203 LEU A N 1
ATOM 1605 C CA . LEU A 1 203 ? -17.438 -13.273 6.391 1 98.38 203 LEU A CA 1
ATOM 1606 C C . LEU A 1 203 ? -18.75 -13.594 7.086 1 98.38 203 LEU A C 1
ATOM 1608 O O . LEU A 1 203 ? -18.766 -13.922 8.273 1 98.38 203 LEU A O 1
ATOM 1612 N N . LEU A 1 204 ? -19.844 -13.547 6.371 1 98 204 LEU A N 1
ATOM 1613 C CA . LEU A 1 204 ? -21.156 -13.672 6.977 1 98 204 LEU A CA 1
ATOM 1614 C C . LEU A 1 204 ? -21.75 -15.062 6.723 1 98 204 LEU A C 1
ATOM 1616 O O . LEU A 1 204 ? -22.734 -15.445 7.355 1 98 204 LEU A O 1
ATOM 1620 N N . GLY A 1 205 ? -21.219 -15.797 5.789 1 96.75 205 GLY A N 1
ATOM 1621 C CA . GLY A 1 205 ? -21.688 -17.125 5.449 1 96.75 205 GLY A CA 1
ATOM 1622 C C . GLY A 1 205 ? -20.594 -18.031 4.906 1 96.75 205 GLY A C 1
ATOM 1623 O O . GLY A 1 205 ? -19.484 -17.562 4.633 1 96.75 205 GLY A O 1
ATOM 1624 N N . ASP A 1 206 ? -20.984 -19.266 4.777 1 96.25 206 ASP A N 1
ATOM 1625 C CA . ASP A 1 206 ? -20.031 -20.234 4.234 1 96.25 206 ASP A CA 1
ATOM 1626 C C . ASP A 1 206 ? -19.75 -19.953 2.76 1 96.25 206 ASP A C 1
ATOM 1628 O O . ASP A 1 206 ? -20.625 -19.453 2.043 1 96.25 206 ASP A O 1
ATOM 1632 N N . GLU A 1 207 ? -18.609 -20.281 2.389 1 97.56 207 GLU A N 1
ATOM 1633 C CA . GLU A 1 207 ? -18.219 -20.094 0.994 1 97.56 207 GLU A CA 1
ATOM 1634 C C . GLU A 1 207 ? -18.828 -21.172 0.102 1 97.56 207 GLU A C 1
ATOM 1636 O O . GLU A 1 207 ? -19.203 -22.234 0.584 1 97.56 207 GLU A O 1
ATOM 1641 N N . VAL A 1 208 ? -18.938 -20.891 -1.164 1 97.31 208 VAL A N 1
ATOM 1642 C CA . VAL A 1 208 ? -19.297 -21.844 -2.217 1 97.31 208 VAL A CA 1
ATOM 1643 C C . VAL A 1 208 ? -18.328 -21.703 -3.389 1 97.31 208 VAL A C 1
ATOM 1645 O O . VAL A 1 208 ? -17.797 -20.609 -3.641 1 97.31 208 VAL A O 1
ATOM 1648 N N . ALA A 1 209 ? -18.047 -22.781 -4.055 1 97.88 209 ALA A N 1
ATOM 1649 C CA . ALA A 1 209 ? -17.172 -22.75 -5.219 1 97.88 209 ALA A CA 1
ATOM 1650 C C . ALA A 1 209 ? -17.906 -22.203 -6.441 1 97.88 209 ALA A C 1
ATOM 1652 O O . ALA A 1 209 ? -18.922 -22.75 -6.863 1 97.88 209 ALA A O 1
ATOM 1653 N N . LEU A 1 210 ? -17.422 -21.156 -6.969 1 97.31 210 LEU A N 1
ATOM 1654 C CA . LEU A 1 210 ? -17.938 -20.594 -8.219 1 97.31 210 LEU A CA 1
ATOM 1655 C C . LEU A 1 210 ? -17.484 -21.438 -9.406 1 97.31 210 LEU A C 1
ATOM 1657 O O . LEU A 1 210 ? -18.266 -21.656 -10.344 1 97.31 210 LEU A O 1
ATOM 1661 N N . CYS A 1 211 ? -16.203 -21.828 -9.344 1 94.81 211 CYS A N 1
ATOM 1662 C CA . CYS A 1 211 ? -15.703 -22.688 -10.414 1 94.81 211 CYS A CA 1
ATOM 1663 C C . CYS A 1 211 ? -14.531 -23.531 -9.938 1 94.81 211 CYS A C 1
ATOM 1665 O O . CYS A 1 211 ? -13.891 -23.203 -8.93 1 94.81 211 CYS A O 1
ATOM 1667 N N . TRP A 1 212 ? -14.359 -24.594 -10.586 1 96.12 212 TRP A N 1
ATOM 1668 C CA . TRP A 1 212 ? -13.227 -25.5 -10.445 1 96.12 212 TRP A CA 1
ATOM 1669 C C . TRP A 1 212 ? -12.492 -25.688 -11.766 1 96.12 212 TRP A C 1
ATOM 1671 O O . TRP A 1 212 ? -13.094 -26.094 -12.766 1 96.12 212 TRP A O 1
ATOM 1681 N N . ILE A 1 213 ? -11.258 -25.391 -11.734 1 97.69 213 ILE A N 1
ATOM 1682 C CA . ILE A 1 213 ? -10.461 -25.453 -12.953 1 97.69 213 ILE A CA 1
ATOM 1683 C C . ILE A 1 213 ? -9.43 -26.562 -12.836 1 97.69 213 ILE A C 1
ATOM 1685 O O . ILE A 1 213 ? -8.641 -26.594 -11.883 1 97.69 213 ILE A O 1
ATOM 1689 N N . ASN A 1 214 ? -9.438 -27.5 -13.734 1 98.12 214 ASN A N 1
ATOM 1690 C CA . ASN A 1 214 ? -8.422 -28.531 -13.859 1 98.12 214 ASN A CA 1
ATOM 1691 C C . ASN A 1 214 ? -7.414 -28.203 -14.961 1 98.12 214 ASN A C 1
ATOM 1693 O O . ASN A 1 214 ? -7.723 -28.328 -16.141 1 98.12 214 ASN A O 1
ATOM 1697 N N . LEU A 1 215 ? -6.25 -27.844 -14.609 1 97.88 215 LEU A N 1
ATOM 1698 C CA . LEU A 1 215 ? -5.262 -27.359 -15.57 1 97.88 215 LEU A CA 1
ATOM 1699 C C . LEU A 1 215 ? -4.789 -28.484 -16.469 1 97.88 215 LEU A C 1
ATOM 1701 O O . LEU A 1 215 ? -4.227 -28.25 -17.547 1 97.88 215 LEU A O 1
ATOM 1705 N N . ARG A 1 216 ? -4.992 -29.734 -16.125 1 96.25 216 ARG A N 1
ATOM 1706 C CA . ARG A 1 216 ? -4.543 -30.875 -16.922 1 96.25 216 ARG A CA 1
ATOM 1707 C C . ARG A 1 216 ? -5.52 -31.156 -18.047 1 96.25 216 ARG A C 1
ATOM 1709 O O . ARG A 1 216 ? -5.133 -31.734 -19.078 1 96.25 216 ARG A O 1
ATOM 1716 N N . GLU A 1 217 ? -6.777 -30.734 -17.812 1 96.31 217 GLU A N 1
ATOM 1717 C CA . GLU A 1 217 ? -7.797 -31.25 -18.719 1 96.31 217 GLU A CA 1
ATOM 1718 C C . GLU A 1 217 ? -8.57 -30.125 -19.391 1 96.31 217 GLU A C 1
ATOM 1720 O O . GLU A 1 217 ? -8.977 -30.25 -20.547 1 96.31 217 GLU A O 1
ATOM 1725 N N . ASP A 1 218 ? -8.734 -29.016 -18.75 1 97 218 ASP A N 1
ATOM 1726 C CA . ASP A 1 218 ? -9.633 -27.969 -19.219 1 97 218 ASP A CA 1
ATOM 1727 C C . ASP A 1 218 ? -9.047 -27.266 -20.438 1 97 218 ASP A C 1
ATOM 1729 O O . ASP A 1 218 ? -7.824 -27.188 -20.594 1 97 218 ASP A O 1
ATOM 1733 N N . ASN A 1 219 ? -9.945 -26.781 -21.25 1 96.5 219 ASN A N 1
ATOM 1734 C CA . ASN A 1 219 ? -9.562 -25.969 -22.406 1 96.5 219 ASN A CA 1
ATOM 1735 C C . ASN A 1 219 ? -9.836 -24.484 -22.172 1 96.5 219 ASN A C 1
ATOM 1737 O O . ASN A 1 219 ? -10.562 -24.141 -21.234 1 96.5 219 ASN A O 1
ATOM 1741 N N . ALA A 1 220 ? -9.266 -23.688 -23.016 1 93.31 220 ALA A N 1
ATOM 1742 C CA . ALA A 1 220 ? -9.438 -22.25 -22.875 1 93.31 220 ALA A CA 1
ATOM 1743 C C . ALA A 1 220 ? -10.914 -21.859 -22.906 1 93.31 220 ALA A C 1
ATOM 1745 O O . ALA A 1 220 ? -11.344 -20.953 -22.203 1 93.31 220 ALA A O 1
ATOM 1746 N N . SER A 1 221 ? -11.703 -22.516 -23.703 1 94.5 221 SER A N 1
ATOM 1747 C CA . SER A 1 221 ? -13.125 -22.203 -23.859 1 94.5 221 SER A CA 1
ATOM 1748 C C . SER A 1 221 ? -13.891 -22.484 -22.578 1 94.5 221 SER A C 1
ATOM 1750 O O . SER A 1 221 ? -14.93 -21.875 -22.312 1 94.5 221 SER A O 1
ATOM 1752 N N . ASP A 1 222 ? -13.352 -23.438 -21.766 1 95.19 222 ASP A N 1
ATOM 1753 C CA . ASP A 1 222 ? -13.992 -23.781 -20.5 1 95.19 222 ASP A CA 1
ATOM 1754 C C . ASP A 1 222 ? -13.914 -22.609 -19.516 1 95.19 222 ASP A C 1
ATOM 1756 O O . ASP A 1 222 ? -14.664 -22.562 -18.547 1 95.19 222 ASP A O 1
ATOM 1760 N N . LEU A 1 223 ? -13.031 -21.672 -19.781 1 95 223 LEU A N 1
ATOM 1761 C CA . LEU A 1 223 ? -12.773 -20.562 -18.859 1 95 223 LEU A CA 1
ATOM 1762 C C . LEU A 1 223 ? -13.633 -19.359 -19.203 1 95 223 LEU A C 1
ATOM 1764 O O . LEU A 1 223 ? -13.578 -18.328 -18.516 1 95 223 LEU A O 1
ATOM 1768 N N . ASN A 1 224 ? -14.422 -19.438 -20.188 1 94.62 224 ASN A N 1
ATOM 1769 C CA . ASN A 1 224 ? -15.078 -18.266 -20.766 1 94.62 224 ASN A CA 1
ATOM 1770 C C . ASN A 1 224 ? -16.203 -17.766 -19.859 1 94.62 224 ASN A C 1
ATOM 1772 O O . ASN A 1 224 ? -16.531 -16.578 -19.859 1 94.62 224 ASN A O 1
ATOM 1776 N N . GLU A 1 225 ? -16.812 -18.703 -19.188 1 95.19 225 GLU A N 1
ATOM 1777 C CA . GLU A 1 225 ? -17.969 -18.297 -18.406 1 95.19 225 GLU A CA 1
ATOM 1778 C C . GLU A 1 225 ? -18.188 -19.234 -17.219 1 95.19 225 GLU A C 1
ATOM 1780 O O . GLU A 1 225 ? -18.109 -20.453 -17.359 1 95.19 225 GLU A O 1
ATOM 1785 N N . PHE A 1 226 ? -18.422 -18.641 -16.109 1 96.5 226 PHE A N 1
ATOM 1786 C CA . PHE A 1 226 ? -18.828 -19.344 -14.891 1 96.5 226 PHE A CA 1
ATOM 1787 C C . PHE A 1 226 ? -20.031 -18.656 -14.25 1 96.5 226 PHE A C 1
ATOM 1789 O O . PHE A 1 226 ? -20.141 -17.438 -14.281 1 96.5 226 PHE A O 1
ATOM 1796 N N . SER A 1 227 ? -20.938 -19.438 -13.711 1 96.12 227 SER A N 1
ATOM 1797 C CA . SER A 1 227 ? -22.094 -18.875 -13.039 1 96.12 227 SER A CA 1
ATOM 1798 C C . SER A 1 227 ? -22.578 -19.781 -11.914 1 96.12 227 SER A C 1
ATOM 1800 O O . SER A 1 227 ? -22.453 -21 -12 1 96.12 227 SER A O 1
ATOM 1802 N N . ILE A 1 228 ? -23.109 -19.141 -10.906 1 95.88 228 ILE A N 1
ATOM 1803 C CA . ILE A 1 228 ? -23.656 -19.906 -9.789 1 95.88 228 ILE A CA 1
ATOM 1804 C C . ILE A 1 228 ? -24.875 -19.188 -9.211 1 95.88 228 ILE A C 1
ATOM 1806 O O . ILE A 1 228 ? -24.906 -17.953 -9.195 1 95.88 228 ILE A O 1
ATOM 1810 N N . GLN A 1 229 ? -25.812 -19.891 -8.93 1 96 229 GLN A N 1
ATOM 1811 C CA . GLN A 1 229 ? -26.906 -19.469 -8.055 1 96 229 GLN A CA 1
ATOM 1812 C C . GLN A 1 229 ? -26.828 -20.172 -6.699 1 96 229 GLN A C 1
ATOM 1814 O O . GLN A 1 229 ? -26.719 -21.391 -6.637 1 96 229 GLN A O 1
ATOM 1819 N N . HIS A 1 230 ? -26.859 -19.406 -5.613 1 95.5 230 HIS A N 1
ATOM 1820 C CA . HIS A 1 230 ? -26.609 -20.016 -4.312 1 95.5 230 HIS A CA 1
ATOM 1821 C C . HIS A 1 230 ? -27.406 -19.328 -3.213 1 95.5 230 HIS A C 1
ATOM 1823 O O . HIS A 1 230 ? -27.734 -18.141 -3.338 1 95.5 230 HIS A O 1
ATOM 1829 N N . VAL A 1 231 ? -27.75 -20.125 -2.209 1 95.69 231 VAL A N 1
ATOM 1830 C CA . VAL A 1 231 ? -28.359 -19.625 -0.976 1 95.69 231 VAL A CA 1
ATOM 1831 C C . VAL A 1 231 ? -27.562 -20.125 0.227 1 95.69 231 VAL A C 1
ATOM 1833 O O . VAL A 1 231 ? -27.203 -21.312 0.293 1 95.69 231 VAL A O 1
ATOM 1836 N N . VAL A 1 232 ? -27.297 -19.234 1.126 1 96.5 232 VAL A N 1
ATOM 1837 C CA . VAL A 1 232 ? -26.562 -19.625 2.332 1 96.5 232 VAL A CA 1
ATOM 1838 C C . VAL A 1 232 ? -27.141 -18.875 3.537 1 96.5 232 VAL A C 1
ATOM 1840 O O . VAL A 1 232 ? -27.562 -17.719 3.418 1 96.5 232 VAL A O 1
ATOM 1843 N N . GLY A 1 233 ? -27.188 -19.609 4.656 1 96.25 233 GLY A N 1
ATOM 1844 C CA . GLY A 1 233 ? -27.578 -18.938 5.887 1 96.25 233 GLY A CA 1
ATOM 1845 C C . GLY A 1 233 ? -26.469 -18.125 6.508 1 96.25 233 GLY A C 1
ATOM 1846 O O . GLY A 1 233 ? -25.328 -18.594 6.605 1 96.25 233 GLY A O 1
ATOM 1847 N N . ALA A 1 234 ? -26.828 -16.891 6.961 1 97.25 234 ALA A N 1
ATOM 1848 C CA . ALA A 1 234 ? -25.828 -16.078 7.656 1 97.25 234 ALA A CA 1
ATOM 1849 C C . ALA A 1 234 ? -25.312 -16.781 8.914 1 97.25 234 ALA A C 1
ATOM 1851 O O . ALA A 1 234 ? -26.109 -17.297 9.703 1 97.25 234 ALA A O 1
ATOM 1852 N N . LYS A 1 235 ? -24.047 -16.797 9.125 1 96.69 235 LYS A N 1
ATOM 1853 C CA . LYS A 1 235 ? -23.438 -17.453 10.281 1 96.69 235 LYS A CA 1
ATOM 1854 C C . LYS A 1 235 ? -23.594 -16.609 11.539 1 96.69 235 LYS A C 1
ATOM 1856 O O . LYS A 1 235 ? -23.484 -17.125 12.656 1 96.69 235 LYS A O 1
ATOM 1861 N N . LYS A 1 236 ? -23.734 -15.344 11.406 1 97 236 LYS A N 1
ATOM 1862 C CA . LYS A 1 236 ? -23.906 -14.375 12.484 1 97 236 LYS A CA 1
ATOM 1863 C C . LYS A 1 236 ? -24.703 -13.164 12.016 1 97 236 LYS A C 1
ATOM 1865 O O . LYS A 1 236 ? -24.844 -12.938 10.812 1 97 236 LYS A O 1
ATOM 1870 N N . SER A 1 237 ? -25.203 -12.523 13.008 1 97.5 237 SER A N 1
ATOM 1871 C CA . SER A 1 237 ? -25.844 -11.25 12.68 1 97.5 237 SER A CA 1
ATOM 1872 C C . SER A 1 237 ? -24.812 -10.219 12.234 1 97.5 237 SER A C 1
ATOM 1874 O O . SER A 1 237 ? -23.703 -10.18 12.75 1 97.5 237 SER A O 1
ATOM 1876 N N . GLY A 1 238 ? -25.172 -9.445 11.203 1 97.25 238 GLY A N 1
ATOM 1877 C CA . GLY A 1 238 ? -24.25 -8.43 10.695 1 97.25 238 GLY A CA 1
ATOM 1878 C C . GLY A 1 238 ? -24.797 -7.691 9.492 1 97.25 238 GLY A C 1
ATOM 1879 O O . GLY A 1 238 ? -25.969 -7.836 9.141 1 97.25 238 GLY A O 1
ATOM 1880 N N . SER A 1 239 ? -23.969 -6.898 8.977 1 97.88 239 SER A N 1
ATOM 1881 C CA . SER A 1 239 ? -24.312 -6.109 7.797 1 97.88 239 SER A CA 1
ATOM 1882 C C . SER A 1 239 ? -23.828 -6.773 6.516 1 97.88 239 SER A C 1
ATOM 1884 O O . SER A 1 239 ? -22.625 -6.867 6.285 1 97.88 239 SER A O 1
ATOM 1886 N N . TYR A 1 240 ? -24.812 -7.305 5.727 1 98 240 TYR A N 1
ATOM 1887 C CA . TYR A 1 240 ? -24.484 -7.836 4.41 1 98 240 TYR A CA 1
ATOM 1888 C C . TYR A 1 240 ? -24.172 -6.711 3.428 1 98 240 TYR A C 1
ATOM 1890 O O . TYR A 1 240 ? -25.062 -5.949 3.055 1 98 240 TYR A O 1
ATOM 1898 N N . GLU A 1 241 ? -22.859 -6.633 2.986 1 97.06 241 GLU A N 1
ATOM 1899 C CA . GLU A 1 241 ? -22.391 -5.461 2.252 1 97.06 241 GLU A CA 1
ATOM 1900 C C . GLU A 1 241 ? -21.812 -5.855 0.895 1 97.06 241 GLU A C 1
ATOM 1902 O O . GLU A 1 241 ? -21.469 -4.988 0.086 1 97.06 241 GLU A O 1
ATOM 1907 N N . GLY A 1 242 ? -21.703 -7.148 0.644 1 96.5 242 GLY A N 1
ATOM 1908 C CA . GLY A 1 242 ? -21.219 -7.598 -0.654 1 96.5 242 GLY A CA 1
ATOM 1909 C C . GLY A 1 242 ? -20.797 -9.055 -0.665 1 96.5 242 GLY A C 1
ATOM 1910 O O . GLY A 1 242 ? -21.141 -9.812 0.251 1 96.5 242 GLY A O 1
ATOM 1911 N N . LEU A 1 243 ? -20.188 -9.469 -1.766 1 97.56 243 LEU A N 1
ATOM 1912 C CA . LEU A 1 243 ? -19.609 -10.797 -1.918 1 97.56 243 LEU A CA 1
ATOM 1913 C C . LEU A 1 243 ? -18.078 -10.719 -1.941 1 97.56 243 LEU A C 1
ATOM 1915 O O . LEU A 1 243 ? -17.516 -9.797 -2.527 1 97.56 243 LEU A O 1
ATOM 1919 N N . CYS A 1 244 ? -17.531 -11.641 -1.29 1 98.31 244 CYS A N 1
ATOM 1920 C CA . CYS A 1 244 ? -16.094 -11.789 -1.259 1 98.31 244 CYS A CA 1
ATOM 1921 C C . CYS A 1 244 ? -15.641 -12.969 -2.113 1 98.31 244 CYS A C 1
ATOM 1923 O O . CYS A 1 244 ? -16.109 -14.094 -1.92 1 98.31 244 CYS A O 1
ATOM 1925 N N . LEU A 1 245 ? -14.75 -12.711 -3.061 1 98.31 245 LEU A N 1
ATOM 1926 C CA . LEU A 1 245 ? -14.18 -13.758 -3.898 1 98.31 245 LEU A CA 1
ATOM 1927 C C . LEU A 1 245 ? -12.703 -13.969 -3.57 1 98.31 245 LEU A C 1
ATOM 1929 O O . LEU A 1 245 ? -11.969 -13.008 -3.352 1 98.31 245 LEU A O 1
ATOM 1933 N N . TRP A 1 246 ? -12.305 -15.156 -3.557 1 98.56 246 TRP A N 1
ATOM 1934 C CA . TRP A 1 246 ? -10.898 -15.523 -3.436 1 98.56 246 TRP A CA 1
ATOM 1935 C C . TRP A 1 246 ? -10.617 -16.828 -4.16 1 98.56 246 TRP A C 1
ATOM 1937 O O . TRP A 1 246 ? -11.516 -17.422 -4.758 1 98.56 246 TRP A O 1
ATOM 1947 N N . PHE A 1 247 ? -9.32 -17.234 -4.215 1 98.56 247 PHE A N 1
ATOM 1948 C CA . PHE A 1 247 ? -9.031 -18.469 -4.934 1 98.56 247 PHE A CA 1
ATOM 1949 C C . PHE A 1 247 ? -8.031 -19.328 -4.164 1 98.56 247 PHE A C 1
ATOM 1951 O O . PHE A 1 247 ? -7.344 -18.828 -3.266 1 98.56 247 PHE A O 1
ATOM 1958 N N . GLU A 1 248 ? -8.055 -20.594 -4.461 1 98.31 248 GLU A N 1
ATOM 1959 C CA . GLU A 1 248 ? -7.086 -21.594 -4.008 1 98.31 248 GLU A CA 1
ATOM 1960 C C . GLU A 1 248 ? -6.469 -22.344 -5.184 1 98.31 248 GLU A C 1
ATOM 1962 O O . GLU A 1 248 ? -7.156 -22.641 -6.164 1 98.31 248 GLU A O 1
ATOM 1967 N N . CYS A 1 249 ? -5.227 -22.578 -5.07 1 98.38 249 CYS A N 1
ATOM 1968 C CA . CYS A 1 249 ? -4.531 -23.438 -6.02 1 98.38 249 CYS A CA 1
ATOM 1969 C C . CYS A 1 249 ? -3.977 -24.672 -5.324 1 98.38 249 CYS A C 1
ATOM 1971 O O . CYS A 1 249 ? -3.348 -24.578 -4.27 1 98.38 249 CYS A O 1
ATOM 1973 N N . ASN A 1 250 ? -4.227 -25.797 -5.945 1 97.75 250 ASN A N 1
ATOM 1974 C CA . ASN A 1 250 ? -3.738 -27.062 -5.422 1 97.75 250 ASN A CA 1
ATOM 1975 C C . ASN A 1 250 ? -2.557 -27.594 -6.227 1 97.75 250 ASN A C 1
ATOM 1977 O O . ASN A 1 250 ? -2.574 -27.547 -7.461 1 97.75 250 ASN A O 1
ATOM 1981 N N . PHE A 1 251 ? -1.553 -28.047 -5.504 1 97.81 251 PHE A N 1
ATOM 1982 C CA . PHE A 1 251 ? -0.37 -28.594 -6.152 1 97.81 251 PHE A CA 1
ATOM 1983 C C . PHE A 1 251 ? -0.37 -30.125 -6.062 1 97.81 251 PHE A C 1
ATOM 1985 O O . PHE A 1 251 ? -0.937 -30.688 -5.129 1 97.81 251 PHE A O 1
ATOM 1992 N N . PRO A 1 252 ? 0.275 -30.734 -7.055 1 94.88 252 PRO A N 1
ATOM 1993 C CA . PRO A 1 252 ? 0.398 -32.188 -6.977 1 94.88 252 PRO A CA 1
ATOM 1994 C C . PRO A 1 252 ? 1.248 -32.656 -5.793 1 94.88 252 PRO A C 1
ATOM 1996 O O . PRO A 1 252 ? 2.105 -31.891 -5.316 1 94.88 252 PRO A O 1
ATOM 1999 N N . SER A 1 253 ? 0.922 -33.812 -5.242 1 90.62 253 SER A N 1
ATOM 2000 C CA . SER A 1 253 ? 1.746 -34.469 -4.242 1 90.62 253 SER A CA 1
ATOM 2001 C C . SER A 1 253 ? 2.16 -35.844 -4.707 1 90.62 253 SER A C 1
ATOM 2003 O O . SER A 1 253 ? 1.31 -36.719 -4.922 1 90.62 253 SER A O 1
ATOM 2005 N N . MET A 1 254 ? 3.369 -36.062 -4.969 1 82.25 254 MET A N 1
ATOM 2006 C CA . MET A 1 254 ? 3.859 -37.344 -5.473 1 82.25 254 MET A CA 1
ATOM 2007 C C . MET A 1 254 ? 4.387 -38.219 -4.336 1 82.25 254 MET A C 1
ATOM 2009 O O . MET A 1 254 ? 4.719 -39.375 -4.543 1 82.25 254 MET A O 1
ATOM 2013 N N . SER A 1 255 ? 4.574 -37.688 -3.086 1 67.56 255 SER A N 1
ATOM 2014 C CA . SER A 1 255 ? 5.074 -38.531 -1.999 1 67.56 255 SER A CA 1
ATOM 2015 C C . SER A 1 255 ? 4.043 -39.562 -1.591 1 67.56 255 SER A C 1
ATOM 2017 O O . SER A 1 255 ? 2.836 -39.344 -1.725 1 67.56 255 SER A O 1
ATOM 2019 N N . GLU A 1 256 ? 4.359 -40.906 -1.619 1 58.72 256 GLU A N 1
ATOM 2020 C CA . GLU A 1 256 ? 3.574 -42.062 -1.19 1 58.72 256 GLU A CA 1
ATOM 2021 C C . GLU A 1 256 ? 2.779 -41.75 0.074 1 58.72 256 GLU A C 1
ATOM 2023 O O . GLU A 1 256 ? 1.825 -42.469 0.404 1 58.72 256 GLU A O 1
ATOM 2028 N N . THR A 1 257 ? 3.309 -41.031 1.004 1 52.66 257 THR A N 1
ATOM 2029 C CA . THR A 1 257 ? 2.527 -40.812 2.217 1 52.66 257 THR A CA 1
ATOM 2030 C C . THR A 1 257 ? 1.443 -39.781 1.986 1 52.66 257 THR A C 1
ATOM 2032 O O . THR A 1 257 ? 1.745 -38.594 1.79 1 52.66 257 THR A O 1
ATOM 2035 N N . LYS A 1 258 ? 0.521 -40.25 1.267 1 50.59 258 LYS A N 1
ATOM 2036 C CA . LYS A 1 258 ? -0.583 -39.688 0.489 1 50.59 258 LYS A CA 1
ATOM 2037 C C . LYS A 1 258 ? -1.05 -38.344 1.073 1 50.59 258 LYS A C 1
ATOM 2039 O O . LYS A 1 258 ? -1.124 -37.344 0.363 1 50.59 258 LYS A O 1
ATOM 2044 N N . ASP A 1 259 ? -1.993 -38.25 1.848 1 52.75 259 ASP A N 1
ATOM 2045 C CA . ASP A 1 259 ? -3.061 -37.281 2.094 1 52.75 259 ASP A CA 1
ATOM 2046 C C . ASP A 1 259 ? -2.553 -36.094 2.908 1 52.75 259 ASP A C 1
ATOM 2048 O O . ASP A 1 259 ? -3.041 -35 2.754 1 52.75 259 ASP A O 1
ATOM 2052 N N . GLU A 1 260 ? -1.504 -36.312 3.783 1 54.94 260 GLU A N 1
ATOM 2053 C CA . GLU A 1 260 ? -1.314 -35.406 4.902 1 54.94 260 GLU A CA 1
ATOM 2054 C C . GLU A 1 260 ? -0.497 -34.188 4.48 1 54.94 260 GLU A C 1
ATOM 2056 O O . GLU A 1 260 ? -0.455 -33.188 5.195 1 54.94 260 GLU A O 1
ATOM 2061 N N . ASN A 1 261 ? -0.064 -34.062 3.072 1 66.94 261 ASN A N 1
ATOM 2062 C CA . ASN A 1 261 ? 0.905 -32.969 2.936 1 66.94 261 ASN A CA 1
ATOM 2063 C C . ASN A 1 261 ? 0.657 -32.156 1.673 1 66.94 261 ASN A C 1
ATOM 2065 O O . ASN A 1 261 ? 1.599 -31.656 1.062 1 66.94 261 ASN A O 1
ATOM 2069 N N . ARG A 1 262 ? -0.669 -32.031 1.31 1 86.88 262 ARG A N 1
ATOM 2070 C CA . ARG A 1 262 ? -0.923 -31.266 0.093 1 86.88 262 ARG A CA 1
ATOM 2071 C C . ARG A 1 262 ? -0.703 -29.781 0.327 1 86.88 262 ARG A C 1
ATOM 2073 O O . ARG A 1 262 ? -1.104 -29.234 1.362 1 86.88 262 ARG A O 1
ATOM 2080 N N . ILE A 1 263 ? 0.024 -29.25 -0.647 1 95.31 263 ILE A N 1
ATOM 2081 C CA . ILE A 1 263 ? 0.295 -27.812 -0.565 1 95.31 263 ILE A CA 1
ATOM 2082 C C . ILE A 1 263 ? -0.808 -27.047 -1.282 1 95.31 263 ILE A C 1
ATOM 2084 O O . ILE A 1 263 ? -1.168 -27.375 -2.416 1 95.31 263 ILE A O 1
ATOM 2088 N N . ILE A 1 264 ? -1.379 -26.109 -0.562 1 97.56 264 ILE A N 1
ATOM 2089 C CA . ILE A 1 264 ? -2.436 -25.266 -1.106 1 97.56 264 ILE A CA 1
ATOM 2090 C C . ILE A 1 264 ? -2.025 -23.797 -1 1 97.56 264 ILE A C 1
ATOM 2092 O O . ILE A 1 264 ? -1.606 -23.344 0.065 1 97.56 264 ILE A O 1
ATOM 2096 N N . LEU A 1 265 ? -1.988 -23.125 -2.141 1 98.44 265 LEU A N 1
ATOM 2097 C CA . LEU A 1 265 ? -1.942 -21.672 -2.111 1 98.44 265 LEU A CA 1
ATOM 2098 C C . LEU A 1 265 ? -3.334 -21.078 -1.895 1 98.44 265 LEU A C 1
ATOM 2100 O O . LEU A 1 265 ? -4.199 -21.188 -2.766 1 98.44 265 LEU A O 1
ATOM 2104 N N . ASP A 1 266 ? -3.525 -20.531 -0.75 1 98.38 266 ASP A N 1
ATOM 2105 C CA . ASP A 1 266 ? -4.84 -20.078 -0.308 1 98.38 266 ASP A CA 1
ATOM 2106 C C . ASP A 1 266 ? -4.859 -18.562 -0.127 1 98.38 266 ASP A C 1
ATOM 2108 O O . ASP A 1 266 ? -4.062 -18.016 0.638 1 98.38 266 ASP A O 1
ATOM 2112 N N . THR A 1 267 ? -5.801 -17.859 -0.827 1 98.44 267 THR A N 1
ATOM 2113 C CA . THR A 1 267 ? -5.895 -16.406 -0.714 1 98.44 267 THR A CA 1
ATOM 2114 C C . THR A 1 267 ? -7.109 -16.016 0.115 1 98.44 267 THR A C 1
ATOM 2116 O O . THR A 1 267 ? -7.523 -14.852 0.097 1 98.44 267 THR A O 1
ATOM 2119 N N . SER A 1 268 ? -7.742 -16.891 0.823 1 98.31 268 SER A N 1
ATOM 2120 C CA . SER A 1 268 ? -8.961 -16.641 1.59 1 98.31 268 SER A CA 1
ATOM 2121 C C . SER A 1 268 ? -8.688 -15.695 2.762 1 98.31 268 SER A C 1
ATOM 2123 O O . SER A 1 268 ? -7.535 -15.523 3.168 1 98.31 268 SER A O 1
ATOM 2125 N N . PRO A 1 269 ? -9.742 -15.141 3.338 1 98.06 269 PRO A N 1
ATOM 2126 C CA . PRO A 1 269 ? -9.609 -14.297 4.531 1 98.06 269 PRO A CA 1
ATOM 2127 C C . PRO A 1 269 ? -9.062 -15.07 5.734 1 98.06 269 PRO A C 1
ATOM 2129 O O . PRO A 1 269 ? -8.68 -14.461 6.734 1 98.06 269 PRO A O 1
ATOM 2132 N N . ASN A 1 270 ? -8.992 -16.359 5.648 1 96.94 270 ASN A N 1
ATOM 2133 C CA . ASN A 1 270 ? -8.516 -17.188 6.75 1 96.94 270 ASN A CA 1
ATOM 2134 C C . ASN A 1 270 ? -7.008 -17.406 6.672 1 96.94 270 ASN A C 1
ATOM 2136 O O . ASN A 1 270 ? -6.414 -18 7.574 1 96.94 270 ASN A O 1
ATOM 2140 N N . SER A 1 271 ? -6.441 -16.969 5.598 1 97.44 271 SER A N 1
ATOM 2141 C CA . SER A 1 271 ? -5.023 -17.219 5.359 1 97.44 271 SER A CA 1
ATOM 2142 C C . SER A 1 271 ? -4.23 -15.906 5.398 1 97.44 271 SER A C 1
ATOM 2144 O O . SER A 1 271 ? -4.812 -14.82 5.426 1 97.44 271 SER A O 1
ATOM 2146 N N . LEU A 1 272 ? -2.906 -16.078 5.508 1 97.06 272 LEU A N 1
ATOM 2147 C CA . LEU A 1 272 ? -2.049 -14.898 5.426 1 97.06 272 LEU A CA 1
ATOM 2148 C C . LEU A 1 272 ? -2.271 -14.148 4.113 1 97.06 272 LEU A C 1
ATOM 2150 O O . LEU A 1 272 ? -2.451 -14.773 3.064 1 97.06 272 LEU A O 1
ATOM 2154 N N . ALA A 1 273 ? -2.193 -12.898 4.211 1 97.31 273 ALA A N 1
ATOM 2155 C CA . ALA A 1 273 ? -2.504 -12.047 3.062 1 97.31 273 ALA A CA 1
ATOM 2156 C C . ALA A 1 273 ? -1.487 -12.25 1.941 1 97.31 273 ALA A C 1
ATOM 2158 O O . ALA A 1 273 ? -0.288 -12.375 2.199 1 97.31 273 ALA A O 1
ATOM 2159 N N . THR A 1 274 ? -1.913 -12.273 0.722 1 98.06 274 THR A N 1
ATOM 2160 C CA . THR A 1 274 ? -1.114 -12.258 -0.498 1 98.06 274 THR A CA 1
ATOM 2161 C C . THR A 1 274 ? -1.307 -10.938 -1.248 1 98.06 274 THR A C 1
ATOM 2163 O O . THR A 1 274 ? -2.158 -10.125 -0.879 1 98.06 274 THR A O 1
ATOM 2166 N N . HIS A 1 275 ? -0.503 -10.734 -2.279 1 96.62 275 HIS A N 1
ATOM 2167 C CA . HIS A 1 275 ? -0.635 -9.508 -3.051 1 96.62 275 HIS A CA 1
ATOM 2168 C C . HIS A 1 275 ? -1.939 -9.492 -3.84 1 96.62 275 HIS A C 1
ATOM 2170 O O . HIS A 1 275 ? -2.375 -8.43 -4.305 1 96.62 275 HIS A O 1
ATOM 2176 N N . TRP A 1 276 ? -2.555 -10.633 -4.016 1 96.94 276 TRP A N 1
ATOM 2177 C CA . TRP A 1 276 ? -3.812 -10.703 -4.754 1 96.94 276 TRP A CA 1
ATOM 2178 C C . TRP A 1 276 ? -4.98 -10.242 -3.891 1 96.94 276 TRP A C 1
ATOM 2180 O O . TRP A 1 276 ? -6.008 -9.797 -4.41 1 96.94 276 TRP A O 1
ATOM 2190 N N . LYS A 1 277 ? -4.805 -10.422 -2.586 1 97.81 277 LYS A N 1
ATOM 2191 C CA . LYS A 1 277 ? -5.891 -10.109 -1.658 1 97.81 277 LYS A CA 1
ATOM 2192 C C . LYS A 1 277 ? -7.172 -10.844 -2.045 1 97.81 277 LYS A C 1
ATOM 2194 O O . LYS A 1 277 ? -7.133 -12.008 -2.443 1 97.81 277 LYS A O 1
ATOM 2199 N N . GLN A 1 278 ? -8.312 -10.266 -1.637 1 98.25 278 GLN A N 1
ATOM 2200 C CA . GLN A 1 278 ? -9.617 -10.742 -2.086 1 98.25 278 GLN A CA 1
ATOM 2201 C C . GLN A 1 278 ? -10.281 -9.727 -3.016 1 98.25 278 GLN A C 1
ATOM 2203 O O . GLN A 1 278 ? -9.82 -8.586 -3.135 1 98.25 278 GLN A O 1
ATOM 2208 N N . THR A 1 279 ? -11.219 -10.195 -3.74 1 96.88 279 THR A N 1
ATOM 2209 C CA . THR A 1 279 ? -12.039 -9.336 -4.59 1 96.88 279 THR A CA 1
ATOM 2210 C C . THR A 1 279 ? -13.445 -9.211 -4.02 1 96.88 279 THR A C 1
ATOM 2212 O O . THR A 1 279 ? -14.117 -10.211 -3.766 1 96.88 279 THR A O 1
ATOM 2215 N N . ALA A 1 280 ? -13.828 -7.957 -3.852 1 96.38 280 ALA A N 1
ATOM 2216 C CA . ALA A 1 280 ? -15.156 -7.734 -3.279 1 96.38 280 ALA A CA 1
ATOM 2217 C C . ALA A 1 280 ? -16.094 -7.09 -4.297 1 96.38 280 ALA A C 1
ATOM 2219 O O . ALA A 1 280 ? -15.711 -6.145 -4.992 1 96.38 280 ALA A O 1
ATOM 2220 N N . ILE A 1 281 ? -17.219 -7.664 -4.465 1 95.31 281 ILE A N 1
ATOM 2221 C CA . ILE A 1 281 ? -18.328 -7.012 -5.156 1 95.31 281 ILE A CA 1
ATOM 2222 C C . ILE A 1 281 ? -19.219 -6.297 -4.141 1 95.31 281 ILE A C 1
ATOM 2224 O O . ILE A 1 281 ? -19.922 -6.941 -3.361 1 95.31 281 ILE A O 1
ATOM 2228 N N . VAL A 1 282 ? -19.25 -5.039 -4.223 1 94.31 282 VAL A N 1
ATOM 2229 C CA . VAL A 1 282 ? -19.844 -4.227 -3.17 1 94.31 282 VAL A CA 1
ATOM 2230 C C . VAL A 1 282 ? -21.297 -3.922 -3.521 1 94.31 282 VAL A C 1
ATOM 2232 O O . VAL A 1 282 ? -21.609 -3.541 -4.652 1 94.31 282 VAL A O 1
ATOM 2235 N N . LEU A 1 283 ? -22.188 -4.086 -2.553 1 92.81 283 LEU A N 1
ATOM 2236 C CA . LEU A 1 283 ? -23.578 -3.699 -2.719 1 92.81 283 LEU A CA 1
ATOM 2237 C C . LEU A 1 283 ? -23.734 -2.186 -2.621 1 92.81 283 LEU A C 1
ATOM 2239 O O . LEU A 1 283 ? -22.969 -1.521 -1.918 1 92.81 283 LEU A O 1
ATOM 2243 N N . PRO A 1 284 ? -24.672 -1.666 -3.305 1 87.25 284 PRO A N 1
ATOM 2244 C CA . PRO A 1 284 ? -24.922 -0.225 -3.201 1 87.25 284 PRO A CA 1
ATOM 2245 C C . PRO A 1 284 ? -25.344 0.202 -1.798 1 87.25 284 PRO A C 1
ATOM 2247 O O . PRO A 1 284 ? -25.047 1.323 -1.374 1 87.25 284 PRO A O 1
ATOM 2250 N N . HIS A 1 285 ? -26.078 -0.695 -1.158 1 90.94 285 HIS A N 1
ATOM 2251 C CA . HIS A 1 285 ? -26.516 -0.455 0.214 1 90.94 285 HIS A CA 1
ATOM 2252 C C . HIS A 1 285 ? -26.359 -1.709 1.067 1 90.94 285 HIS A C 1
ATOM 2254 O O . HIS A 1 285 ? -26.531 -2.826 0.573 1 90.94 285 HIS A O 1
ATOM 2260 N N . GLU A 1 286 ? -26.062 -1.469 2.262 1 94.62 286 GLU A N 1
ATOM 2261 C CA . GLU A 1 286 ? -25.938 -2.605 3.168 1 94.62 286 GLU A CA 1
ATOM 2262 C C . GLU A 1 286 ? -27.297 -3.178 3.541 1 94.62 286 GLU A C 1
ATOM 2264 O O . GLU A 1 286 ? -28.297 -2.465 3.514 1 94.62 286 GLU A O 1
ATOM 2269 N N . VAL A 1 287 ? -27.344 -4.461 3.822 1 95.75 287 VAL A N 1
ATOM 2270 C CA . VAL A 1 287 ? -28.531 -5.168 4.293 1 95.75 287 VAL A CA 1
ATOM 2271 C C . VAL A 1 287 ? -28.234 -5.84 5.633 1 95.75 287 VAL A C 1
ATOM 2273 O O . VAL A 1 287 ? -27.312 -6.645 5.738 1 95.75 287 VAL A O 1
ATOM 2276 N N . GLU A 1 288 ? -29.031 -5.512 6.617 1 97.25 288 GLU A N 1
ATOM 2277 C CA . GLU A 1 288 ? -28.859 -6.188 7.902 1 97.25 288 GLU A CA 1
ATOM 2278 C C . GLU A 1 288 ? -29.422 -7.605 7.852 1 97.25 288 GLU A C 1
ATOM 2280 O O . GLU A 1 288 ? -30.516 -7.828 7.328 1 97.25 288 GLU A O 1
ATOM 2285 N N . VAL A 1 289 ? -28.641 -8.5 8.375 1 97.25 289 VAL A N 1
ATOM 2286 C CA . VAL A 1 289 ? -29.094 -9.891 8.398 1 97.25 289 VAL A CA 1
ATOM 2287 C C . VAL A 1 289 ? -28.922 -10.469 9.805 1 97.25 289 VAL A C 1
ATOM 2289 O O . VAL A 1 289 ? -28 -10.078 10.539 1 97.25 289 VAL A O 1
ATOM 2292 N N . GLU A 1 290 ? -29.766 -11.406 10.188 1 96.75 290 GLU A N 1
ATOM 2293 C CA . GLU A 1 290 ? -29.656 -12.156 11.43 1 96.75 290 GLU A CA 1
ATOM 2294 C C . GLU A 1 290 ? -29.031 -13.531 11.195 1 96.75 290 GLU A C 1
ATOM 2296 O O . GLU A 1 290 ? -29.016 -14.023 10.062 1 96.75 290 GLU A O 1
ATOM 2301 N N . GLU A 1 291 ? -28.578 -14.039 12.297 1 96.69 291 GLU A N 1
ATOM 2302 C CA . GLU A 1 291 ? -28.031 -15.391 12.203 1 96.69 291 GLU A CA 1
ATOM 2303 C C . GLU A 1 291 ? -29.047 -16.359 11.633 1 96.69 291 GLU A C 1
ATOM 2305 O O . GLU A 1 291 ? -30.203 -16.375 12.047 1 96.69 291 GLU A O 1
ATOM 2310 N N . GLY A 1 292 ? -28.578 -17.094 10.625 1 95.69 292 GLY A N 1
ATOM 2311 C CA . GLY A 1 292 ? -29.422 -18.094 10 1 95.69 292 GLY A CA 1
ATOM 2312 C C . GLY A 1 292 ? -30.266 -17.547 8.859 1 95.69 292 GLY A C 1
ATOM 2313 O O . GLY A 1 292 ? -30.875 -18.297 8.102 1 95.69 292 GLY A O 1
ATOM 2314 N N . GLU A 1 293 ? -30.344 -16.234 8.719 1 95.88 293 GLU A N 1
ATOM 2315 C CA . GLU A 1 293 ? -31.125 -15.633 7.645 1 95.88 293 GLU A CA 1
ATOM 2316 C C . GLU A 1 293 ? -30.547 -15.977 6.273 1 95.88 293 GLU A C 1
ATOM 2318 O O . GLU A 1 293 ? -29.328 -15.93 6.082 1 95.88 293 GLU A O 1
ATOM 2323 N N . PRO A 1 294 ? -31.438 -16.359 5.34 1 96.19 294 PRO A N 1
ATOM 2324 C CA . PRO A 1 294 ? -30.922 -16.766 4.027 1 96.19 294 PRO A CA 1
ATOM 2325 C C . PRO A 1 294 ? -30.422 -15.578 3.199 1 96.19 294 PRO A C 1
ATOM 2327 O O . PRO A 1 294 ? -31.109 -14.555 3.125 1 96.19 294 PRO A O 1
ATOM 2330 N N . ILE A 1 295 ? -29.297 -15.688 2.633 1 97 295 ILE A N 1
ATOM 2331 C CA . ILE A 1 295 ? -28.734 -14.781 1.631 1 97 295 ILE A CA 1
ATOM 2332 C C . ILE A 1 295 ? -28.672 -15.492 0.279 1 97 295 ILE A C 1
ATOM 2334 O O . ILE A 1 295 ? -27.984 -16.5 0.13 1 97 295 ILE A O 1
ATOM 2338 N N . ALA A 1 296 ? -29.422 -15.008 -0.67 1 96.56 296 ALA A N 1
ATOM 2339 C CA . ALA A 1 296 ? -29.5 -15.617 -1.993 1 96.56 296 ALA A CA 1
ATOM 2340 C C . ALA A 1 296 ? -28.906 -14.711 -3.059 1 96.56 296 ALA A C 1
ATOM 2342 O O . ALA A 1 296 ? -29.203 -13.516 -3.107 1 96.56 296 ALA A O 1
ATOM 2343 N N . PHE A 1 297 ? -28.062 -15.273 -3.912 1 96.5 297 PHE A N 1
ATOM 2344 C CA . PHE A 1 297 ? -27.438 -14.453 -4.949 1 96.5 297 PHE A CA 1
ATOM 2345 C C . PHE A 1 297 ? -27.125 -15.289 -6.188 1 96.5 297 PHE A C 1
ATOM 2347 O O . PHE A 1 297 ? -27.109 -16.516 -6.121 1 96.5 297 PHE A O 1
ATOM 2354 N N . GLN A 1 298 ? -27.031 -14.656 -7.258 1 96.94 298 GLN A N 1
ATOM 2355 C CA . GLN A 1 298 ? -26.484 -15.188 -8.5 1 96.94 298 GLN A CA 1
ATOM 2356 C C . GLN A 1 298 ? -25.234 -14.414 -8.93 1 96.94 298 GLN A C 1
ATOM 2358 O O . GLN A 1 298 ? -25.219 -13.18 -8.867 1 96.94 298 GLN A O 1
ATOM 2363 N N . LEU A 1 299 ? -24.203 -15.094 -9.227 1 96.75 299 LEU A N 1
ATOM 2364 C CA . LEU A 1 299 ? -22.953 -14.492 -9.688 1 96.75 299 LEU A CA 1
ATOM 2365 C C . LEU A 1 299 ? -22.5 -15.094 -11.016 1 96.75 299 LEU A C 1
ATOM 2367 O O . LEU A 1 299 ? -22.516 -16.312 -11.18 1 96.75 299 LEU A O 1
ATOM 2371 N N . SER A 1 300 ? -22.234 -14.25 -11.922 1 95.62 300 SER A N 1
ATOM 2372 C CA . SER A 1 300 ? -21.719 -14.688 -13.211 1 95.62 300 SER A CA 1
ATOM 2373 C C . SER A 1 300 ? -20.406 -13.984 -13.539 1 95.62 300 SER A C 1
ATOM 2375 O O . SER A 1 300 ? -20.25 -12.797 -13.281 1 95.62 300 SER A O 1
ATOM 2377 N N . MET A 1 301 ? -19.5 -14.68 -13.984 1 94.75 301 MET A N 1
ATOM 2378 C CA . MET A 1 301 ? -18.219 -14.211 -14.484 1 94.75 301 MET A CA 1
ATOM 2379 C C . MET A 1 301 ? -18.031 -14.602 -15.945 1 94.75 301 MET A C 1
ATOM 2381 O O . MET A 1 301 ? -17.938 -15.789 -16.266 1 94.75 301 MET A O 1
ATOM 2385 N N . LYS A 1 302 ? -17.969 -13.609 -16.812 1 94.38 302 LYS A N 1
ATOM 2386 C CA . LYS A 1 302 ? -17.891 -13.859 -18.25 1 94.38 302 LYS A CA 1
ATOM 2387 C C . LYS A 1 302 ? -16.703 -13.109 -18.859 1 94.38 302 LYS A C 1
ATOM 2389 O O . LYS A 1 302 ? -16.5 -11.93 -18.594 1 94.38 302 LYS A O 1
ATOM 2394 N N . ARG A 1 303 ? -16.031 -13.844 -19.609 1 93.88 303 ARG A N 1
ATOM 2395 C CA . ARG A 1 303 ? -14.898 -13.227 -20.297 1 93.88 303 ARG A CA 1
ATOM 2396 C C . ARG A 1 303 ? -15.375 -12.109 -21.234 1 93.88 303 ARG A C 1
ATOM 2398 O O . ARG A 1 303 ? -16.375 -12.266 -21.938 1 93.88 303 ARG A O 1
ATOM 2405 N N . ASP A 1 304 ? -14.656 -10.992 -21.156 1 90.69 304 ASP A N 1
ATOM 2406 C CA . ASP A 1 304 ? -15 -9.859 -22 1 90.69 304 ASP A CA 1
ATOM 2407 C C . ASP A 1 304 ? -14.727 -10.172 -23.469 1 90.69 304 ASP A C 1
ATOM 2409 O O . ASP A 1 304 ? -13.68 -10.719 -23.812 1 90.69 304 ASP A O 1
ATOM 2413 N N . THR A 1 305 ? -15.547 -9.828 -24.312 1 86.81 305 THR A N 1
ATOM 2414 C CA . THR A 1 305 ? -15.453 -10.172 -25.734 1 86.81 305 THR A CA 1
ATOM 2415 C C . THR A 1 305 ? -14.453 -9.273 -26.438 1 86.81 305 THR A C 1
ATOM 2417 O O . THR A 1 305 ? -13.844 -9.672 -27.438 1 86.81 305 THR A O 1
ATOM 2420 N N . GLU A 1 306 ? -14.273 -8.086 -25.969 1 85.31 306 GLU A N 1
ATOM 2421 C CA . GLU A 1 306 ? -13.359 -7.129 -26.578 1 85.31 306 GLU A CA 1
ATOM 2422 C C . GLU A 1 306 ? -11.953 -7.238 -25.984 1 85.31 306 GLU A C 1
ATOM 2424 O O . GLU A 1 306 ? -10.961 -7.129 -26.719 1 85.31 306 GLU A O 1
ATOM 2429 N N . HIS A 1 307 ? -11.977 -7.434 -24.703 1 83.88 307 HIS A N 1
ATOM 2430 C CA . HIS A 1 307 ? -10.719 -7.562 -23.984 1 83.88 307 HIS A CA 1
ATOM 2431 C C . HIS A 1 307 ? -10.602 -8.93 -23.312 1 83.88 307 HIS A C 1
ATOM 2433 O O . HIS A 1 307 ? -10.992 -9.086 -22.156 1 83.88 307 HIS A O 1
ATOM 2439 N N . ASN A 1 308 ? -9.969 -9.836 -23.906 1 80.62 308 ASN A N 1
ATOM 2440 C CA . ASN A 1 308 ? -10.031 -11.25 -23.547 1 80.62 308 ASN A CA 1
ATOM 2441 C C . ASN A 1 308 ? -9.289 -11.523 -22.234 1 80.62 308 ASN A C 1
ATOM 2443 O O . ASN A 1 308 ? -9.406 -12.602 -21.672 1 80.62 308 ASN A O 1
ATOM 2447 N N . ARG A 1 309 ? -8.625 -10.594 -21.719 1 82.81 309 ARG A N 1
ATOM 2448 C CA . ARG A 1 309 ? -7.898 -10.797 -20.469 1 82.81 309 ARG A CA 1
ATOM 2449 C C . ARG A 1 309 ? -8.672 -10.234 -19.297 1 82.81 309 ARG A C 1
ATOM 2451 O O . ARG A 1 309 ? -8.148 -10.164 -18.172 1 82.81 309 ARG A O 1
ATOM 2458 N N . ARG A 1 310 ? -9.914 -9.812 -19.594 1 86.56 310 ARG A N 1
ATOM 2459 C CA . ARG A 1 310 ? -10.781 -9.266 -18.562 1 86.56 310 ARG A CA 1
ATOM 2460 C C . ARG A 1 310 ? -12.078 -10.055 -18.453 1 86.56 310 ARG A C 1
ATOM 2462 O O . ARG A 1 310 ? -12.484 -10.727 -19.406 1 86.56 310 ARG A O 1
ATOM 2469 N N . TYR A 1 311 ? -12.617 -10.008 -17.312 1 91 311 TYR A N 1
ATOM 2470 C CA . TYR A 1 311 ? -13.906 -10.641 -17.078 1 91 311 TYR A CA 1
ATOM 2471 C C . TYR A 1 311 ? -14.93 -9.625 -16.562 1 91 311 TYR A C 1
ATOM 2473 O O . TYR A 1 311 ? -14.578 -8.703 -15.828 1 91 311 TYR A O 1
ATOM 2481 N N . ASN A 1 312 ? -16.109 -9.836 -16.953 1 90.69 312 ASN A N 1
ATOM 2482 C CA . ASN A 1 312 ? -17.25 -9.109 -16.406 1 90.69 312 ASN A CA 1
ATOM 2483 C C . ASN A 1 312 ? -17.938 -9.891 -15.289 1 90.69 312 ASN A C 1
ATOM 2485 O O . ASN A 1 312 ? -18.328 -11.039 -15.477 1 90.69 312 ASN A O 1
ATOM 2489 N N . LEU A 1 313 ? -17.969 -9.25 -14.188 1 91.81 313 LEU A N 1
ATOM 2490 C CA . LEU A 1 313 ? -18.656 -9.844 -13.039 1 91.81 313 LEU A CA 1
ATOM 2491 C C . LEU A 1 313 ? -20.031 -9.219 -12.844 1 91.81 313 LEU A C 1
ATOM 2493 O O . LEU A 1 313 ? -20.172 -7.992 -12.812 1 91.81 313 LEU A O 1
ATOM 2497 N N . GLN A 1 314 ? -21.031 -10.07 -12.797 1 91.81 314 GLN A N 1
ATOM 2498 C CA . GLN A 1 314 ? -22.391 -9.625 -12.562 1 91.81 314 GLN A CA 1
ATOM 2499 C C . GLN A 1 314 ? -23.016 -10.352 -11.375 1 91.81 314 GLN A C 1
ATOM 2501 O O . GLN A 1 314 ? -23 -11.578 -11.312 1 91.81 314 GLN A O 1
ATOM 2506 N N . MET A 1 315 ? -23.453 -9.547 -10.477 1 93.06 315 MET A N 1
ATOM 2507 C CA . MET A 1 315 ? -24.109 -10.094 -9.297 1 93.06 315 MET A CA 1
ATOM 2508 C C . MET A 1 315 ? -25.562 -9.656 -9.227 1 93.06 315 MET A C 1
ATOM 2510 O O . MET A 1 315 ? -25.875 -8.5 -9.516 1 93.06 315 MET A O 1
ATOM 2514 N N . THR A 1 316 ? -26.422 -10.602 -8.883 1 93 316 THR A N 1
ATOM 2515 C CA . THR A 1 316 ? -27.844 -10.32 -8.672 1 93 316 THR A CA 1
ATOM 2516 C C . THR A 1 316 ? -28.297 -10.836 -7.309 1 93 316 THR A C 1
ATOM 2518 O O . THR A 1 316 ? -28.031 -11.984 -6.957 1 93 316 THR A O 1
ATOM 2521 N N . LEU A 1 317 ? -28.891 -9.922 -6.586 1 93.06 317 LEU A N 1
ATOM 2522 C CA . LEU A 1 317 ? -29.547 -10.375 -5.367 1 93.06 317 LEU A CA 1
ATOM 2523 C C . LEU A 1 317 ? -30.859 -11.094 -5.688 1 93.06 317 LEU A C 1
ATOM 2525 O O . LEU A 1 317 ? -31.688 -10.578 -6.441 1 93.06 317 LEU A O 1
ATOM 2529 N N . LEU A 1 318 ? -30.984 -12.234 -5.074 1 93.12 318 LEU A N 1
ATOM 2530 C CA . LEU A 1 318 ? -32.156 -13.047 -5.344 1 93.12 318 LEU A CA 1
ATOM 2531 C C . LEU A 1 318 ? -33.094 -13.094 -4.129 1 93.12 318 LEU A C 1
ATOM 2533 O O . LEU A 1 318 ? -32.656 -12.82 -3.006 1 93.12 318 LEU A O 1
ATOM 2537 N N . ASP A 1 319 ? -34.344 -13.414 -4.41 1 92.06 319 ASP A N 1
ATOM 2538 C CA . ASP A 1 319 ? -35.312 -13.703 -3.348 1 92.06 319 ASP A CA 1
ATOM 2539 C C . ASP A 1 319 ? -35.156 -15.141 -2.84 1 92.06 319 ASP A C 1
ATOM 2541 O O . ASP A 1 319 ? -35.406 -16.094 -3.578 1 92.06 319 ASP A O 1
ATOM 2545 N N . PRO A 1 320 ? -34.781 -15.219 -1.581 1 91.56 320 PRO A N 1
ATOM 2546 C CA . PRO A 1 320 ? -34.562 -16.562 -1.056 1 91.56 320 PRO A CA 1
ATOM 2547 C C . PRO A 1 320 ? -35.812 -17.453 -1.174 1 91.56 320 PRO A C 1
ATOM 2549 O O . PRO A 1 320 ? -35.688 -18.688 -1.213 1 91.56 320 PRO A O 1
ATOM 2552 N N . GLU A 1 321 ? -36.938 -16.875 -1.225 1 88.94 321 GLU A N 1
ATOM 2553 C CA . GLU A 1 321 ? -38.188 -17.641 -1.318 1 88.94 321 GLU A CA 1
ATOM 2554 C C . GLU A 1 321 ? -38.406 -18.172 -2.734 1 88.94 321 GLU A C 1
ATOM 2556 O O . GLU A 1 321 ? -39.156 -19.125 -2.941 1 88.94 321 GLU A O 1
ATOM 2561 N N . ALA A 1 322 ? -37.719 -17.641 -3.631 1 88.44 322 ALA A N 1
ATOM 2562 C CA . ALA A 1 322 ? -38.031 -17.922 -5.031 1 88.44 322 ALA A CA 1
ATOM 2563 C C . ALA A 1 322 ? -36.93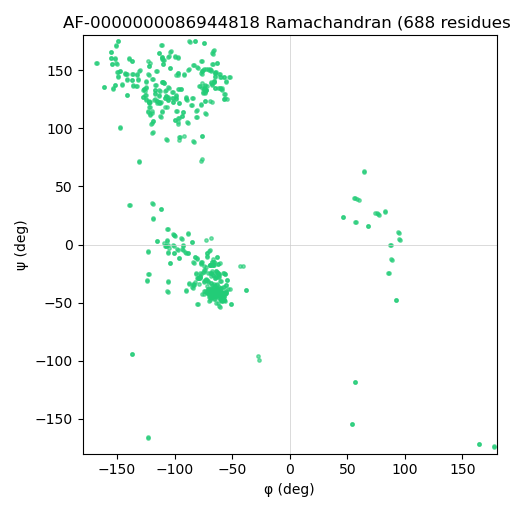8 -18.797 -5.648 1 88.44 322 ALA A C 1
ATOM 2565 O O . ALA A 1 322 ? -36.969 -19.094 -6.844 1 88.44 322 ALA A O 1
ATOM 2566 N N . VAL A 1 323 ? -35.969 -19.156 -4.852 1 89.25 323 VAL A N 1
ATOM 2567 C CA . VAL A 1 323 ? -34.844 -19.891 -5.43 1 89.25 323 VAL A CA 1
ATOM 2568 C C . VAL A 1 323 ? -34.656 -21.219 -4.711 1 89.25 323 VAL A C 1
ATOM 2570 O O . VAL A 1 323 ? -35.156 -21.391 -3.588 1 89.25 323 VAL A O 1
ATOM 2573 N N . ASP A 1 324 ? -34 -22.156 -5.418 1 87.88 324 ASP A N 1
ATOM 2574 C CA . ASP A 1 324 ? -33.719 -23.453 -4.828 1 87.88 324 ASP A CA 1
ATOM 2575 C C . ASP A 1 324 ? -32.562 -23.344 -3.832 1 87.88 324 ASP A C 1
ATOM 2577 O O . ASP A 1 324 ? -31.578 -22.641 -4.074 1 87.88 324 ASP A O 1
ATOM 2581 N N . HIS A 1 325 ? -32.75 -24.047 -2.73 1 88.31 325 HIS A N 1
ATOM 2582 C CA . HIS A 1 325 ? -31.734 -24.062 -1.691 1 88.31 325 HIS A CA 1
ATOM 2583 C C . HIS A 1 325 ? -30.875 -25.312 -1.785 1 88.31 325 HIS A C 1
ATOM 2585 O O . HIS A 1 325 ? -31.344 -26.375 -2.217 1 88.31 325 HIS A O 1
ATOM 2591 N N . PRO A 1 326 ? -29.531 -25.188 -1.433 1 87.81 326 PRO A N 1
ATOM 2592 C CA . PRO A 1 326 ? -28.719 -26.406 -1.327 1 87.81 326 PRO A CA 1
ATOM 2593 C C . PRO A 1 326 ? -29.219 -27.344 -0.233 1 87.81 326 PRO A C 1
ATOM 2595 O O . PRO A 1 326 ? -29.938 -26.922 0.675 1 87.81 326 PRO A O 1
ATOM 2598 N N . GLN A 1 327 ? -28.875 -28.656 -0.41 1 85.19 327 GLN A N 1
ATOM 2599 C CA . GLN A 1 327 ? -29.25 -29.656 0.582 1 85.19 327 GLN A CA 1
ATOM 2600 C C . GLN A 1 327 ? -28.016 -30.328 1.167 1 85.19 327 GLN A C 1
ATOM 2602 O O . GLN A 1 327 ? -27.344 -31.094 0.478 1 85.19 327 GLN A O 1
ATOM 2607 N N . PRO A 1 328 ? -27.672 -29.953 2.373 1 86.56 328 PRO A N 1
ATOM 2608 C CA . PRO A 1 328 ? -28.422 -29.141 3.34 1 86.56 328 PRO A CA 1
ATOM 2609 C C . PRO A 1 328 ? -28.109 -27.656 3.217 1 86.56 328 PRO A C 1
ATOM 2611 O O . PRO A 1 328 ? -27.016 -27.281 2.781 1 86.56 328 PRO A O 1
ATOM 2614 N N . CYS A 1 329 ? -29.125 -26.953 3.484 1 87.44 329 CYS A N 1
ATOM 2615 C CA . CYS A 1 329 ? -28.969 -25.5 3.541 1 87.44 329 CYS A CA 1
ATOM 2616 C C . CYS A 1 329 ? -28.781 -25.031 4.977 1 87.44 329 CYS A C 1
ATOM 2618 O O . CYS A 1 329 ? -29.391 -25.562 5.898 1 87.44 329 CYS A O 1
ATOM 2620 N N . SER A 1 330 ? -28 -23.953 5.207 1 85.44 330 SER A N 1
ATOM 2621 C CA . SER A 1 330 ? -27.656 -23.516 6.551 1 85.44 330 SER A CA 1
ATOM 2622 C C . SER A 1 330 ? -28.625 -22.438 7.051 1 85.44 330 SER A C 1
ATOM 2624 O O . SER A 1 330 ? -28.484 -21.953 8.172 1 85.44 330 SER A O 1
ATOM 2626 N N . CYS A 1 331 ? -29.656 -22.156 6.289 1 88.25 331 CYS A N 1
ATOM 2627 C CA . CYS A 1 331 ? -30.516 -21.047 6.676 1 88.25 331 CYS A CA 1
ATOM 2628 C C . CYS A 1 331 ? -31.594 -21.5 7.648 1 88.25 331 CYS A C 1
ATOM 2630 O O . CYS A 1 331 ? -31.703 -22.688 7.949 1 88.25 331 CYS A O 1
ATOM 2632 N N . HIS A 1 332 ? -32.375 -20.531 8.172 1 86.62 332 HIS A N 1
ATOM 2633 C CA . HIS A 1 332 ? -33.312 -20.859 9.234 1 86.62 332 HIS A CA 1
ATOM 2634 C C . HIS A 1 332 ? -34.719 -21.016 8.688 1 86.62 332 HIS A C 1
ATOM 2636 O O . HIS A 1 332 ? -35.688 -20.938 9.445 1 86.62 332 HIS A O 1
ATOM 2642 N N . MET A 1 333 ? -34.844 -21 7.391 1 84.12 333 MET A N 1
ATOM 2643 C CA . MET A 1 333 ? -36.188 -21.266 6.852 1 84.12 333 MET A CA 1
ATOM 2644 C C . MET A 1 333 ? -36.688 -22.656 7.277 1 84.12 333 MET A C 1
ATOM 2646 O O . MET A 1 333 ? -35.906 -23.609 7.34 1 84.12 333 MET A O 1
ATOM 2650 N N . THR A 1 334 ? -37.875 -22.75 7.504 1 82.75 334 THR A N 1
ATOM 2651 C CA . THR A 1 334 ? -38.469 -23.969 8.039 1 82.75 334 THR A CA 1
ATOM 2652 C C . THR A 1 334 ? -38.156 -25.156 7.137 1 82.75 334 THR A C 1
ATOM 2654 O O . THR A 1 334 ? -37.75 -26.234 7.617 1 82.75 334 THR A O 1
ATOM 2657 N N . LYS A 1 335 ? -38.375 -24.984 5.906 1 83.69 335 LYS A N 1
ATOM 2658 C CA . LYS A 1 335 ? -38.094 -26.062 4.969 1 83.69 335 LYS A CA 1
ATOM 2659 C C . LYS A 1 335 ? -36.656 -26.531 5.094 1 83.69 335 LYS A C 1
ATOM 2661 O O . LYS A 1 335 ? -36.375 -27.734 5.023 1 83.69 335 LYS A O 1
ATOM 2666 N N . CYS A 1 336 ? -35.75 -25.656 5.242 1 83.81 336 CYS A N 1
ATOM 2667 C CA . CYS A 1 336 ? -34.344 -26 5.32 1 83.81 336 CYS A CA 1
ATOM 2668 C C . CYS A 1 336 ? -34 -26.672 6.648 1 83.81 336 CYS A C 1
ATOM 2670 O O . CYS A 1 336 ? -33.219 -27.609 6.688 1 83.81 336 CYS A O 1
ATOM 2672 N N . ILE A 1 337 ? -34.625 -26.266 7.77 1 83.44 337 ILE A N 1
ATOM 2673 C CA . ILE A 1 337 ? -34.438 -26.859 9.086 1 83.44 337 ILE A CA 1
ATOM 2674 C C . ILE A 1 337 ? -34.906 -28.312 9.07 1 83.44 337 ILE A C 1
ATOM 2676 O O . ILE A 1 337 ? -34.188 -29.203 9.578 1 83.44 337 ILE A O 1
ATOM 2680 N N . LEU A 1 338 ? -35.938 -28.453 8.43 1 79.81 338 LEU A N 1
ATOM 2681 C CA . LEU A 1 338 ? -36.531 -29.781 8.383 1 79.81 338 LEU A CA 1
ATOM 2682 C C . LEU A 1 338 ? -35.656 -30.719 7.551 1 79.81 338 LEU A C 1
ATOM 2684 O O . LEU A 1 338 ? -35.438 -31.875 7.945 1 79.81 338 LEU A O 1
ATOM 2688 N N . ILE A 1 339 ? -35.281 -30.281 6.43 1 82.75 339 ILE A N 1
ATOM 2689 C CA . ILE A 1 339 ? -34.469 -31.094 5.551 1 82.75 339 ILE A CA 1
ATOM 2690 C C . ILE A 1 339 ? -33.156 -31.438 6.25 1 82.75 339 ILE A C 1
ATOM 2692 O O . ILE A 1 339 ? -32.688 -32.594 6.203 1 82.75 339 ILE A O 1
ATOM 2696 N N . LYS A 1 340 ? -32.531 -30.5 6.93 1 82.06 340 LYS A N 1
ATOM 2697 C CA . LYS A 1 340 ? -31.297 -30.719 7.66 1 82.06 340 LYS A CA 1
ATOM 2698 C C . LYS A 1 340 ? -31.484 -31.766 8.758 1 82.06 340 LYS A C 1
ATOM 2700 O O . LYS A 1 340 ? -30.641 -32.656 8.914 1 82.06 340 LYS A O 1
ATOM 2705 N N . ALA A 1 341 ? -32.562 -31.625 9.477 1 82.5 341 ALA A N 1
ATOM 2706 C CA . ALA A 1 341 ? -32.875 -32.594 10.539 1 82.5 341 ALA A CA 1
ATOM 2707 C C . ALA A 1 341 ? -33.062 -34 9.984 1 82.5 341 ALA A C 1
ATOM 2709 O O . ALA A 1 341 ? -32.594 -34.969 10.57 1 82.5 341 ALA A O 1
ATOM 2710 N N . PHE A 1 342 ? -33.656 -34.031 8.867 1 84.19 342 PHE A N 1
ATOM 2711 C CA . PHE A 1 342 ? -33.875 -35.312 8.219 1 84.19 342 PHE A CA 1
ATOM 2712 C C . PHE A 1 342 ? -32.562 -35.969 7.777 1 84.19 342 PHE A C 1
ATOM 2714 O O . PHE A 1 342 ? -32.344 -37.156 7.961 1 84.19 342 PHE A O 1
ATOM 2721 N N . MET A 1 343 ? -31.734 -35.188 7.211 1 87 343 MET A N 1
ATOM 2722 C CA . MET A 1 343 ? -30.453 -35.688 6.691 1 87 343 MET A CA 1
ATOM 2723 C C . MET A 1 343 ? -29.547 -36.125 7.828 1 87 343 MET A C 1
ATOM 2725 O O . MET A 1 343 ? -28.766 -37.062 7.672 1 87 343 MET A O 1
ATOM 2729 N N . GLU A 1 344 ? -29.609 -35.438 8.961 1 82.94 344 GLU A N 1
ATOM 2730 C CA . GLU A 1 344 ? -28.781 -35.781 10.125 1 82.94 344 GLU A CA 1
ATOM 2731 C C . GLU A 1 344 ? -29.297 -37.062 10.781 1 82.94 344 GLU A C 1
ATOM 2733 O O . GLU A 1 344 ? -28.531 -37.781 11.414 1 82.94 344 GLU A O 1
ATOM 2738 N N . SER A 1 345 ? -30.516 -37.25 10.68 1 75.31 345 SER A N 1
ATOM 2739 C CA . SER A 1 345 ? -31.125 -38.438 11.305 1 75.31 345 SER A CA 1
ATOM 2740 C C . SER A 1 345 ? -30.984 -39.656 10.43 1 75.31 345 SER A C 1
ATOM 2742 O O . SER A 1 345 ? -31.172 -40.781 10.891 1 75.31 345 SER A O 1
ATOM 2744 N N . HIS A 1 346 ? -30.547 -39.531 9.102 1 75.06 346 HIS A N 1
ATOM 2745 C CA . HIS A 1 346 ? -30.344 -40.656 8.203 1 75.06 346 HIS A CA 1
ATOM 2746 C C . HIS A 1 346 ? -28.953 -40.625 7.566 1 75.06 346 HIS A C 1
ATOM 2748 O O . HIS A 1 346 ? -28.359 -41.656 7.312 1 75.06 346 HIS A O 1
ATOM 2754 N N . MET B 1 1 ? 0.673 27 -19.859 1 24.62 1 MET B N 1
ATOM 2755 C CA . MET B 1 1 ? -0.387 26.031 -20.109 1 24.62 1 MET B CA 1
ATOM 2756 C C . MET B 1 1 ? -0.143 24.734 -19.344 1 24.62 1 MET B C 1
ATOM 2758 O O . MET B 1 1 ? -1.085 24.125 -18.828 1 24.62 1 MET B O 1
ATOM 2762 N N . GLU B 1 2 ? 1.188 24.25 -19.344 1 29.58 2 GLU B N 1
ATOM 2763 C CA . GLU B 1 2 ? 1.635 23.062 -18.641 1 29.58 2 GLU B CA 1
ATOM 2764 C C . GLU B 1 2 ? 1.574 23.25 -17.125 1 29.58 2 GLU B C 1
ATOM 2766 O O . GLU B 1 2 ? 1.22 22.328 -16.391 1 29.58 2 GLU B O 1
ATOM 2771 N N . THR B 1 3 ? 1.986 24.375 -16.734 1 34.59 3 THR B N 1
ATOM 2772 C CA . THR B 1 3 ? 1.963 24.703 -15.312 1 34.59 3 THR B CA 1
ATOM 2773 C C . THR B 1 3 ? 0.53 24.719 -14.789 1 34.59 3 THR B C 1
ATOM 2775 O O . THR B 1 3 ? 0.268 24.281 -13.664 1 34.59 3 THR B O 1
ATOM 2778 N N . GLU B 1 4 ? -0.247 25.297 -15.547 1 38.03 4 GLU B N 1
ATOM 2779 C CA . GLU B 1 4 ? -1.667 25.344 -15.211 1 38.03 4 GLU B CA 1
ATOM 2780 C C . GLU B 1 4 ? -2.281 23.938 -15.25 1 38.03 4 GLU B C 1
ATOM 2782 O O . GLU B 1 4 ? -3.148 23.625 -14.43 1 38.03 4 GLU B O 1
ATOM 2787 N N . GLU B 1 5 ? -1.756 23.125 -16.188 1 37.12 5 GLU B N 1
ATOM 2788 C CA . GLU B 1 5 ? -2.25 21.75 -16.328 1 37.12 5 GLU B CA 1
ATOM 2789 C C . GLU B 1 5 ? -1.852 20.891 -15.141 1 37.12 5 GLU B C 1
ATOM 2791 O O . GLU B 1 5 ? -2.654 20.094 -14.648 1 37.12 5 GLU B O 1
ATOM 2796 N N . VAL B 1 6 ? -0.716 21.016 -14.617 1 41.06 6 VAL B N 1
ATOM 2797 C CA . VAL B 1 6 ? -0.204 20.328 -13.438 1 41.06 6 VAL B CA 1
ATOM 2798 C C . VAL B 1 6 ? -0.929 20.828 -12.188 1 41.06 6 VAL B C 1
ATOM 2800 O O . VAL B 1 6 ? -1.268 20.031 -11.305 1 41.06 6 VAL B O 1
ATOM 2803 N N . GLN B 1 7 ? -1.087 22.172 -12.078 1 41.44 7 GLN B N 1
ATOM 2804 C CA . GLN B 1 7 ? -1.856 22.734 -10.969 1 41.44 7 GLN B CA 1
ATOM 2805 C C . GLN B 1 7 ? -3.299 22.234 -11 1 41.44 7 GLN B C 1
ATOM 2807 O O . GLN B 1 7 ? -3.867 21.906 -9.953 1 41.44 7 GLN B O 1
ATOM 2812 N N . ASN B 1 8 ? -3.822 22.141 -12.133 1 45.88 8 ASN B N 1
ATOM 2813 C CA . ASN B 1 8 ? -5.18 21.641 -12.328 1 45.88 8 ASN B CA 1
ATOM 2814 C C . ASN B 1 8 ? -5.273 20.141 -12.055 1 45.88 8 ASN B C 1
ATOM 2816 O O . ASN B 1 8 ? -6.281 19.656 -11.531 1 45.88 8 ASN B O 1
ATOM 2820 N N . ASN B 1 9 ? -4.156 19.547 -12.211 1 46.75 9 ASN B N 1
ATOM 2821 C CA . ASN B 1 9 ? -4.125 18.109 -11.992 1 46.75 9 ASN B CA 1
ATOM 2822 C C . ASN B 1 9 ? -4.051 17.766 -10.508 1 46.75 9 ASN B C 1
ATOM 2824 O O . ASN B 1 9 ? -4.586 16.75 -10.078 1 46.75 9 ASN B O 1
ATOM 2828 N N . TYR B 1 10 ? -3.424 18.734 -9.82 1 42.09 10 TYR B N 1
ATOM 2829 C CA . TYR B 1 10 ? -3.4 18.562 -8.375 1 42.09 10 TYR B CA 1
ATOM 2830 C C . TYR B 1 10 ? -4.812 18.578 -7.801 1 42.09 10 TYR B C 1
ATOM 2832 O O . TYR B 1 10 ? -5.176 17.703 -7.012 1 42.09 10 TYR B O 1
ATOM 2840 N N . PHE B 1 11 ? -5.523 19.578 -8.188 1 46.78 11 PHE B N 1
ATOM 2841 C CA . PHE B 1 11 ? -6.879 19.703 -7.664 1 46.78 11 PHE B CA 1
ATOM 2842 C C . PHE B 1 11 ? -7.77 18.578 -8.18 1 46.78 11 PHE B C 1
ATOM 2844 O O . PHE B 1 11 ? -8.695 18.141 -7.492 1 46.78 11 PHE B O 1
ATOM 2851 N N . ASN B 1 12 ? -7.344 18.016 -9.305 1 49.25 12 ASN B N 1
ATOM 2852 C CA . ASN B 1 12 ? -8.117 16.906 -9.859 1 49.25 12 ASN B CA 1
ATOM 2853 C C . ASN B 1 12 ? -7.773 15.586 -9.18 1 49.25 12 ASN B C 1
ATOM 2855 O O . ASN B 1 12 ? -8.633 14.719 -9.023 1 49.25 12 ASN B O 1
ATOM 2859 N N . SER B 1 13 ? -6.508 15.5 -8.781 1 48.59 13 SER B N 1
ATOM 2860 C CA . SER B 1 13 ? -6.059 14.266 -8.148 1 48.59 13 SER B CA 1
ATOM 2861 C C . SER B 1 13 ? -6.672 14.102 -6.762 1 48.59 13 SER B C 1
ATOM 2863 O O . SER B 1 13 ? -7.02 12.992 -6.355 1 48.59 13 SER B O 1
ATOM 2865 N N . TYR B 1 14 ? -6.656 15.305 -6.023 1 45.91 14 TYR B N 1
ATOM 2866 C CA . TYR B 1 14 ? -7.328 15.336 -4.727 1 45.91 14 TYR B CA 1
ATOM 2867 C C . TYR B 1 14 ? -8.812 15.039 -4.875 1 45.91 14 TYR B C 1
ATOM 2869 O O . TYR B 1 14 ? -9.516 14.844 -3.881 1 45.91 14 TYR B O 1
ATOM 2877 N N . GLU B 1 15 ? -9.227 15.141 -6.055 1 55.75 15 GLU B N 1
ATOM 2878 C CA . GLU B 1 15 ? -10.555 14.594 -6.344 1 55.75 15 GLU B CA 1
ATOM 2879 C C . GLU B 1 15 ? -10.562 13.07 -6.238 1 55.75 15 GLU B C 1
ATOM 2881 O O . GLU B 1 15 ? -11.625 12.461 -6.148 1 55.75 15 GLU B O 1
ATOM 2886 N N . ASP B 1 16 ? -9.367 12.672 -5.777 1 77.69 16 ASP B N 1
ATOM 2887 C CA . ASP B 1 16 ? -9.211 11.219 -5.703 1 77.69 16 ASP B CA 1
ATOM 2888 C C . ASP B 1 16 ? -9.508 10.711 -4.293 1 77.69 16 ASP B C 1
ATOM 2890 O O . ASP B 1 16 ? -8.719 10.93 -3.371 1 77.69 16 ASP B O 1
ATOM 2894 N N . LEU B 1 17 ? -10.758 10.375 -4.02 1 89 17 LEU B N 1
ATOM 2895 C CA . LEU B 1 17 ? -11.227 9.844 -2.742 1 89 17 LEU B CA 1
ATOM 2896 C C . LEU B 1 17 ? -10.227 8.852 -2.168 1 89 17 LEU B C 1
ATOM 2898 O O . LEU B 1 17 ? -10.148 8.672 -0.951 1 89 17 LEU B O 1
ATOM 2902 N N . GLU B 1 18 ? -9.375 8.383 -3.047 1 88.5 18 GLU B N 1
ATOM 2903 C CA . GLU B 1 18 ? -8.391 7.406 -2.588 1 88.5 18 GLU B CA 1
ATOM 2904 C C . GLU B 1 18 ? -7.293 8.07 -1.763 1 88.5 18 GLU B C 1
ATOM 2906 O O . GLU B 1 18 ? -6.844 7.523 -0.756 1 88.5 18 GLU B O 1
ATOM 2911 N N . VAL B 1 19 ? -6.895 9.211 -2.197 1 90.5 19 VAL B N 1
ATOM 2912 C CA . VAL B 1 19 ? -5.871 9.945 -1.467 1 90.5 19 VAL B CA 1
ATOM 2913 C C . VAL B 1 19 ? -6.41 10.367 -0.103 1 90.5 19 VAL B C 1
ATOM 2915 O O . VAL B 1 19 ? -5.711 10.273 0.907 1 90.5 19 VAL B O 1
ATOM 2918 N N . HIS B 1 20 ? -7.617 10.789 -0.047 1 94.19 20 HIS B N 1
ATOM 2919 C CA . HIS B 1 20 ? -8.211 11.227 1.212 1 94.19 20 HIS B CA 1
ATOM 2920 C C . HIS B 1 20 ? -8.469 10.039 2.139 1 94.19 20 HIS B C 1
ATOM 2922 O O . HIS B 1 20 ? -8.391 10.18 3.361 1 94.19 20 HIS B O 1
ATOM 2928 N N . THR B 1 21 ? -8.773 8.852 1.537 1 94.69 21 THR B N 1
ATOM 2929 C CA . THR B 1 21 ? -8.875 7.645 2.346 1 94.69 21 THR B CA 1
ATOM 2930 C C . THR B 1 21 ? -7.574 7.395 3.105 1 94.69 21 THR B C 1
ATOM 2932 O O . THR B 1 21 ? -7.59 7.145 4.312 1 94.69 21 THR B O 1
ATOM 2935 N N . LEU B 1 22 ? -6.496 7.547 2.395 1 94.38 22 LEU B N 1
ATOM 2936 C CA . LEU B 1 22 ? -5.184 7.344 2.998 1 94.38 22 LEU B CA 1
ATOM 2937 C C . LEU B 1 22 ? -4.953 8.328 4.145 1 94.38 22 LEU B C 1
ATOM 2939 O O . LEU B 1 22 ? -4.477 7.938 5.211 1 94.38 22 LEU B O 1
ATOM 2943 N N . MET B 1 23 ? -5.344 9.539 3.938 1 95.88 23 MET B N 1
ATOM 2944 C CA . MET B 1 23 ? -5.117 10.578 4.941 1 95.88 23 MET B CA 1
ATOM 2945 C C . MET B 1 23 ? -6.023 10.367 6.148 1 95.88 23 MET B C 1
ATOM 2947 O O . MET B 1 23 ? -5.582 10.508 7.293 1 95.88 23 MET B O 1
ATOM 2951 N N . LEU B 1 24 ? -7.238 10.031 5.93 1 97.38 24 LEU B N 1
ATOM 2952 C CA . LEU B 1 24 ? -8.211 9.859 7.004 1 97.38 24 LEU B CA 1
ATOM 2953 C C . LEU B 1 24 ? -7.879 8.625 7.844 1 97.38 24 LEU B C 1
ATOM 2955 O O . LEU B 1 24 ? -8.227 8.57 9.023 1 97.38 24 LEU B O 1
ATOM 2959 N N . GLU B 1 25 ? -7.16 7.664 7.238 1 96.88 25 GLU B N 1
ATOM 2960 C CA . GLU B 1 25 ? -6.793 6.441 7.949 1 96.88 25 GLU B CA 1
ATOM 2961 C C . GLU B 1 25 ? -5.465 6.609 8.688 1 96.88 25 GLU B C 1
ATOM 2963 O O . GLU B 1 25 ? -5.07 5.742 9.461 1 96.88 25 GLU B O 1
ATOM 2968 N N . ASP B 1 26 ? -4.816 7.695 8.477 1 97.88 26 ASP B N 1
ATOM 2969 C CA . ASP B 1 26 ? -3.549 7.984 9.133 1 97.88 26 ASP B CA 1
ATOM 2970 C C . ASP B 1 26 ? -3.768 8.398 10.586 1 97.88 26 ASP B C 1
ATOM 2972 O O . ASP B 1 26 ? -3.895 9.586 10.891 1 97.88 26 ASP B O 1
ATOM 2976 N N . GLU B 1 27 ? -3.693 7.449 11.484 1 97.62 27 GLU B N 1
ATOM 2977 C CA . GLU B 1 27 ? -4.059 7.656 12.883 1 97.62 27 GLU B CA 1
ATOM 2978 C C . GLU B 1 27 ? -3.113 8.648 13.555 1 97.62 27 GLU B C 1
ATOM 2980 O O . GLU B 1 27 ? -3.561 9.578 14.227 1 97.62 27 GLU B O 1
ATOM 2985 N N . PRO B 1 28 ? -1.825 8.5 13.375 1 97.88 28 PRO B N 1
ATOM 2986 C CA . PRO B 1 28 ? -0.925 9.453 14.023 1 97.88 28 PRO B CA 1
ATOM 2987 C C . PRO B 1 28 ? -1.186 10.898 13.594 1 97.88 28 PRO B C 1
ATOM 2989 O O . PRO B 1 28 ? -1.168 11.805 14.422 1 97.88 28 PRO B O 1
ATOM 2992 N N . ARG B 1 29 ? -1.424 11.062 12.344 1 97.88 29 ARG B N 1
ATOM 2993 C CA . ARG B 1 29 ? -1.731 12.391 11.82 1 97.88 29 ARG B CA 1
ATOM 2994 C C . ARG B 1 29 ? -2.996 12.953 12.461 1 97.88 29 ARG B C 1
ATOM 2996 O O . ARG B 1 29 ? -2.988 14.07 12.992 1 97.88 29 ARG B O 1
ATOM 3003 N N . ASN B 1 30 ? -4.078 12.188 12.414 1 98.12 30 ASN B N 1
ATOM 3004 C CA . ASN B 1 30 ? -5.379 12.641 12.906 1 98.12 30 ASN B CA 1
ATOM 3005 C C . ASN B 1 30 ? -5.344 12.938 14.398 1 98.12 30 ASN B C 1
ATOM 3007 O O . ASN B 1 30 ? -5.887 13.945 14.852 1 98.12 30 ASN B O 1
ATOM 3011 N N . LEU B 1 31 ? -4.668 12.117 15.094 1 97.88 31 LEU B N 1
ATOM 3012 C CA . LEU B 1 31 ? -4.609 12.273 16.547 1 97.88 31 LEU B CA 1
ATOM 3013 C C . LEU B 1 31 ? -3.779 13.5 16.922 1 97.88 31 LEU B C 1
ATOM 3015 O O . LEU B 1 31 ? -4.105 14.203 17.891 1 97.88 31 LEU B O 1
ATOM 3019 N N . ALA B 1 32 ? -2.711 13.711 16.188 1 98.19 32 ALA B N 1
ATOM 3020 C CA . ALA B 1 32 ? -1.894 14.883 16.484 1 98.19 32 ALA B CA 1
ATOM 3021 C C . ALA B 1 32 ? -2.705 16.172 16.328 1 98.19 32 ALA B C 1
ATOM 3023 O O . ALA B 1 32 ? -2.695 17.031 17.203 1 98.19 32 ALA B O 1
ATOM 3024 N N . TYR B 1 33 ? -3.418 16.297 15.273 1 98.56 33 TYR B N 1
ATOM 3025 C CA . TYR B 1 33 ? -4.238 17.484 15.039 1 98.56 33 TYR B CA 1
ATOM 3026 C C . TYR B 1 33 ? -5.363 17.578 16.062 1 98.56 33 TYR B C 1
ATOM 3028 O O . TYR B 1 33 ? -5.637 18.656 16.594 1 98.56 33 TYR B O 1
ATOM 3036 N N . LYS B 1 34 ? -6.02 16.438 16.312 1 98.5 34 LYS B N 1
ATOM 3037 C CA . LYS B 1 34 ? -7.113 16.438 17.281 1 98.5 34 LYS B CA 1
ATOM 3038 C C . LYS B 1 34 ? -6.633 16.875 18.656 1 98.5 34 LYS B C 1
ATOM 3040 O O . LYS B 1 34 ? -7.238 17.75 19.281 1 98.5 34 LYS B O 1
ATOM 3045 N N . LYS B 1 35 ? -5.539 16.281 19.062 1 97.38 35 LYS B N 1
ATOM 3046 C CA . LYS B 1 35 ? -4.98 16.625 20.359 1 97.38 35 LYS B CA 1
ATOM 3047 C C . LYS B 1 35 ? -4.547 18.094 20.406 1 97.38 35 LYS B C 1
ATOM 3049 O O . LYS B 1 35 ? -4.75 18.766 21.422 1 97.38 35 LYS B O 1
ATOM 3054 N N . ALA B 1 36 ? -3.959 18.5 19.344 1 97.81 36 ALA B N 1
ATOM 3055 C CA . ALA B 1 36 ? -3.5 19.891 19.281 1 97.81 36 ALA B CA 1
ATOM 3056 C C . ALA B 1 36 ? -4.672 20.859 19.375 1 97.81 36 ALA B C 1
ATOM 3058 O O . ALA B 1 36 ? -4.59 21.875 20.078 1 97.81 36 ALA B O 1
ATOM 3059 N N . ILE B 1 37 ? -5.734 20.562 18.734 1 97.88 37 ILE B N 1
ATOM 3060 C CA . ILE B 1 37 ? -6.875 21.469 18.672 1 97.88 37 ILE B CA 1
ATOM 3061 C C . ILE B 1 37 ? -7.703 21.344 19.938 1 97.88 37 ILE B C 1
ATOM 3063 O O . ILE B 1 37 ? -7.934 22.344 20.641 1 97.88 37 ILE B O 1
ATOM 3067 N N . LEU B 1 38 ? -8.055 20.156 20.297 1 97 38 LEU B N 1
ATOM 3068 C CA . LEU B 1 38 ? -8.914 19.969 21.469 1 97 38 LEU B CA 1
ATOM 3069 C C . LEU B 1 38 ? -8.1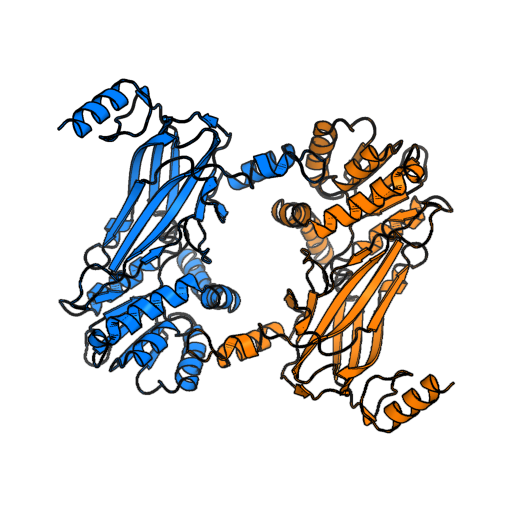48 20.219 22.75 1 97 38 LEU B C 1
ATOM 3071 O O . LEU B 1 38 ? -8.742 20.625 23.766 1 97 38 LEU B O 1
ATOM 3075 N N . GLY B 1 39 ? -6.855 19.953 22.688 1 94.62 39 GLY B N 1
ATOM 3076 C CA . GLY B 1 39 ? -6.035 20.266 23.844 1 94.62 39 GLY B CA 1
ATOM 3077 C C . GLY B 1 39 ? -5.93 21.75 24.109 1 94.62 39 GLY B C 1
ATOM 3078 O O . GLY B 1 39 ? -5.547 22.172 25.203 1 94.62 39 GLY B O 1
ATOM 3079 N N . ASN B 1 40 ? -6.258 22.516 23.125 1 95.69 40 ASN B N 1
ATOM 3080 C CA . ASN B 1 40 ? -6.258 23.969 23.25 1 95.69 40 ASN B CA 1
ATOM 3081 C C . ASN B 1 40 ? -7.672 24.531 23.188 1 95.69 40 ASN B C 1
ATOM 3083 O O . ASN B 1 40 ? -7.883 25.625 22.656 1 95.69 40 ASN B O 1
ATOM 3087 N N . LYS B 1 41 ? -8.586 23.781 23.641 1 95.62 41 LYS B N 1
ATOM 3088 C CA . LYS B 1 41 ? -9.992 24.172 23.578 1 95.62 41 LYS B CA 1
ATOM 3089 C C . LYS B 1 41 ? -10.195 25.562 24.203 1 95.62 41 LYS B C 1
ATOM 3091 O O . LYS B 1 41 ? -10.984 26.359 23.688 1 95.62 41 LYS B O 1
ATOM 3096 N N . CYS B 1 42 ? -9.523 25.875 25.25 1 94.19 42 CYS B N 1
ATOM 3097 C CA . CYS B 1 42 ? -9.656 27.172 25.922 1 94.19 42 CYS B CA 1
ATOM 3098 C C . CYS B 1 42 ? -9.297 28.312 24.984 1 94.19 42 CYS B C 1
ATOM 3100 O O . CYS B 1 42 ? -9.867 29.406 25.062 1 94.19 42 CYS B O 1
ATOM 3102 N N . TYR B 1 43 ? -8.422 28.016 24.141 1 94.94 43 TYR B N 1
ATOM 3103 C CA . TYR B 1 43 ? -8.008 29.047 23.188 1 94.94 43 TYR B CA 1
ATOM 3104 C C . TYR B 1 43 ? -8.961 29.109 22 1 94.94 43 TYR B C 1
ATOM 3106 O O . TYR B 1 43 ? -9.273 30.188 21.516 1 94.94 43 TYR B O 1
ATOM 3114 N N . PHE B 1 44 ? -9.508 28.016 21.562 1 97.19 44 PHE B N 1
ATOM 3115 C CA . PHE B 1 44 ? -10.359 27.938 20.375 1 97.19 44 PHE B CA 1
ATOM 3116 C C . PHE B 1 44 ? -11.766 28.453 20.688 1 97.19 44 PHE B C 1
ATOM 3118 O O . PHE B 1 44 ? -12.445 28.969 19.797 1 97.19 44 PHE B O 1
ATOM 3125 N N . LYS B 1 45 ? -12.117 28.328 21.922 1 97.81 45 LYS B N 1
ATOM 3126 C CA . LYS B 1 45 ? -13.469 28.703 22.312 1 97.81 45 LYS B CA 1
ATOM 3127 C C . LYS B 1 45 ? -13.758 30.156 21.922 1 97.81 45 LYS B C 1
ATOM 3129 O O . LYS B 1 45 ? -12.977 31.062 22.234 1 97.81 45 LYS B O 1
ATOM 3134 N N . ASP B 1 46 ? -14.82 30.375 21.188 1 98.25 46 ASP B N 1
ATOM 3135 C CA . ASP B 1 46 ? -15.375 31.656 20.797 1 98.25 46 ASP B CA 1
ATOM 3136 C C . ASP B 1 46 ? -14.445 32.375 19.828 1 98.25 46 ASP B C 1
ATOM 3138 O O . ASP B 1 46 ? -14.547 33.594 19.641 1 98.25 46 ASP B O 1
ATOM 3142 N N . LYS B 1 47 ? -13.492 31.656 19.25 1 98.19 47 LYS B N 1
ATOM 3143 C CA . LYS B 1 47 ? -12.562 32.25 18.297 1 98.19 47 LYS B CA 1
ATOM 3144 C C . LYS B 1 47 ? -13.023 32 16.859 1 98.19 47 LYS B C 1
ATOM 3146 O O . LYS B 1 47 ? -13.891 31.156 16.609 1 98.19 47 LYS B O 1
ATOM 3151 N N . ILE B 1 48 ? -12.484 32.812 15.977 1 98.75 48 ILE B N 1
ATOM 3152 C CA . ILE B 1 48 ? -12.68 32.625 14.539 1 98.75 48 ILE B CA 1
ATOM 3153 C C . ILE B 1 48 ? -11.469 31.922 13.938 1 98.75 48 ILE B C 1
ATOM 3155 O O . ILE B 1 48 ? -10.328 32.344 14.148 1 98.75 48 ILE B O 1
ATOM 3159 N N . VAL B 1 49 ? -11.75 30.781 13.211 1 98.88 49 VAL B N 1
ATOM 3160 C CA . VAL B 1 49 ? -10.688 29.938 12.68 1 98.88 49 VAL B CA 1
ATOM 3161 C C . VAL B 1 49 ? -10.789 29.859 11.156 1 98.88 49 VAL B C 1
ATOM 3163 O O . VAL B 1 49 ? -11.883 29.891 10.602 1 98.88 49 VAL B O 1
ATOM 3166 N N . MET B 1 50 ? -9.648 29.844 10.531 1 98.88 50 MET B N 1
ATOM 3167 C CA . MET B 1 50 ? -9.602 29.5 9.109 1 98.88 50 MET B CA 1
ATOM 3168 C C . MET B 1 50 ? -8.891 28.172 8.898 1 98.88 50 MET B C 1
ATOM 3170 O O . MET B 1 50 ? -7.785 27.953 9.391 1 98.88 50 MET B O 1
ATOM 3174 N N . ASP B 1 51 ? -9.555 27.234 8.297 1 98.88 51 ASP B N 1
ATOM 3175 C CA . ASP B 1 51 ? -8.992 25.953 7.859 1 98.88 51 ASP B CA 1
ATOM 3176 C C . ASP B 1 51 ? -8.602 26 6.383 1 98.88 51 ASP B C 1
ATOM 3178 O O . ASP B 1 51 ? -9.469 25.953 5.504 1 98.88 51 ASP B O 1
ATOM 3182 N N . VAL B 1 52 ? -7.301 26.109 6.098 1 98.62 52 VAL B N 1
ATOM 3183 C CA . VAL B 1 52 ? -6.809 26.281 4.734 1 98.62 52 VAL B CA 1
ATOM 3184 C C . VAL B 1 52 ? -6.566 24.906 4.105 1 98.62 52 VAL B C 1
ATOM 3186 O O . VAL B 1 52 ? -5.75 24.125 4.598 1 98.62 52 VAL B O 1
ATOM 3189 N N . GLY B 1 53 ? -7.211 24.656 2.938 1 97.12 53 GLY B N 1
ATOM 3190 C CA . GLY B 1 53 ? -7.188 23.312 2.367 1 97.12 53 GLY B CA 1
ATOM 3191 C C . GLY B 1 53 ? -7.895 22.281 3.23 1 97.12 53 GLY B C 1
ATOM 3192 O O . GLY B 1 53 ? -7.289 21.297 3.65 1 97.12 53 GLY B O 1
ATOM 3193 N N . CYS B 1 54 ? -9.164 22.5 3.404 1 97.94 54 CYS B N 1
ATOM 3194 C CA . CYS B 1 54 ? -9.852 21.766 4.461 1 97.94 54 CYS B CA 1
ATOM 3195 C C . CYS B 1 54 ? -10.109 20.328 4.043 1 97.94 54 CYS B C 1
ATOM 3197 O O . CYS B 1 54 ? -10.438 19.484 4.879 1 97.94 54 CYS B O 1
ATOM 3199 N N . GLY B 1 55 ? -9.977 20 2.701 1 96.31 55 GLY B N 1
ATOM 3200 C CA . GLY B 1 55 ? -10.234 18.641 2.254 1 96.31 55 GLY B CA 1
ATOM 3201 C C . GLY B 1 55 ? -11.617 18.156 2.619 1 96.31 55 GLY B C 1
ATOM 3202 O O . GLY B 1 55 ? -12.617 18.781 2.277 1 96.31 55 GLY B O 1
ATOM 3203 N N . THR B 1 56 ? -11.68 17.094 3.438 1 97.06 56 THR B N 1
ATOM 3204 C CA . THR B 1 56 ? -12.953 16.516 3.854 1 97.06 56 THR B CA 1
ATOM 3205 C C . THR B 1 56 ? -13.562 17.312 5 1 97.06 56 THR B C 1
ATOM 3207 O O . THR B 1 56 ? -14.711 17.094 5.379 1 97.06 56 THR B O 1
ATOM 3210 N N . GLY B 1 57 ? -12.82 18.188 5.582 1 98.06 57 GLY B N 1
ATOM 3211 C CA . GLY B 1 57 ? -13.328 19.062 6.629 1 98.06 57 GLY B CA 1
ATOM 3212 C C . GLY B 1 57 ? -13.094 18.516 8.023 1 98.06 57 GLY B C 1
ATOM 3213 O O . GLY B 1 57 ? -13.602 19.062 9.008 1 98.06 57 GLY B O 1
ATOM 3214 N N . ILE B 1 58 ? -12.289 17.453 8.188 1 98.62 58 ILE B N 1
ATOM 3215 C CA . ILE B 1 58 ? -12.125 16.812 9.484 1 98.62 58 ILE B CA 1
ATOM 3216 C C . ILE B 1 58 ? -11.523 17.812 10.477 1 98.62 58 ILE B C 1
ATOM 3218 O O . ILE B 1 58 ? -11.969 17.891 11.625 1 98.62 58 ILE B O 1
ATOM 3222 N N . LEU B 1 59 ? -10.57 18.578 10.094 1 98.81 59 LEU B N 1
ATOM 3223 C CA . LEU B 1 59 ? -9.961 19.547 11.008 1 98.81 59 LEU B CA 1
ATOM 3224 C C . LEU B 1 59 ? -10.953 20.656 11.367 1 98.81 59 LEU B C 1
ATOM 3226 O O . LEU B 1 59 ? -10.969 21.141 12.5 1 98.81 59 LEU B O 1
ATOM 3230 N N . SER B 1 60 ? -11.727 21.094 10.375 1 98.88 60 SER B N 1
ATOM 3231 C CA . SER B 1 60 ? -12.773 22.078 10.625 1 98.88 60 SER B CA 1
ATOM 3232 C C . SER B 1 60 ? -13.727 21.594 11.719 1 98.88 60 SER B C 1
ATOM 3234 O O . SER B 1 60 ? -14.094 22.359 12.609 1 98.88 60 SER B O 1
ATOM 3236 N N . VAL B 1 61 ? -14.078 20.297 11.648 1 98.88 61 VAL B N 1
ATOM 3237 C CA . VAL B 1 61 ? -14.984 19.734 12.633 1 98.88 61 VAL B CA 1
ATOM 3238 C C . VAL B 1 61 ? -14.312 19.688 14 1 98.88 61 VAL B C 1
ATOM 3240 O O . VAL B 1 61 ? -14.938 19.984 15.016 1 98.88 61 VAL B O 1
ATOM 3243 N N . PHE B 1 62 ? -13 19.312 14.039 1 98.88 62 PHE B N 1
ATOM 3244 C CA . PHE B 1 62 ? -12.266 19.344 15.297 1 98.88 62 PHE B CA 1
ATOM 3245 C C . PHE B 1 62 ? -12.328 20.734 15.914 1 98.88 62 PHE B C 1
ATOM 3247 O O . PHE B 1 62 ? -12.531 20.875 17.125 1 98.88 62 PHE B O 1
ATOM 3254 N N . CYS B 1 63 ? -12.172 21.797 15.078 1 98.88 63 CYS B N 1
ATOM 3255 C CA . CYS B 1 63 ? -12.203 23.172 15.562 1 98.88 63 CYS B CA 1
ATOM 3256 C C . CYS B 1 63 ? -13.578 23.516 16.125 1 98.88 63 CYS B C 1
ATOM 3258 O O . CYS B 1 63 ? -13.672 24.156 17.188 1 98.88 63 CYS B O 1
ATOM 3260 N N . ALA B 1 64 ? -14.586 23.078 15.406 1 98.88 64 ALA B N 1
ATOM 3261 C CA . ALA B 1 64 ? -15.945 23.312 15.891 1 98.88 64 ALA B CA 1
ATOM 3262 C C . ALA B 1 64 ? -16.188 22.578 17.219 1 98.88 64 ALA B C 1
ATOM 3264 O O . ALA B 1 64 ? -16.797 23.125 18.125 1 98.88 64 ALA B O 1
ATOM 3265 N N . GLN B 1 65 ? -15.68 21.359 17.328 1 98.75 65 GLN B N 1
ATOM 3266 C CA . GLN B 1 65 ? -15.797 20.578 18.562 1 98.75 65 GLN B CA 1
ATOM 3267 C C . GLN B 1 65 ? -15.055 21.25 19.703 1 98.75 65 GLN B C 1
ATOM 3269 O O . GLN B 1 65 ? -15.367 21.016 20.875 1 98.75 65 GLN B O 1
ATOM 3274 N N . ALA B 1 66 ? -14.125 22.062 19.391 1 98.25 66 ALA B N 1
ATOM 3275 C CA . ALA B 1 66 ? -13.383 22.828 20.406 1 98.25 66 ALA B CA 1
ATOM 3276 C C . ALA B 1 66 ? -14.07 24.141 20.703 1 98.25 66 ALA B C 1
ATOM 3278 O O . ALA B 1 66 ? -13.469 25.047 21.312 1 98.25 66 ALA B O 1
ATOM 3279 N N . ASP B 1 67 ? -15.312 24.312 20.188 1 98.44 67 ASP B N 1
ATOM 3280 C CA . ASP B 1 67 ? -16.219 25.422 20.484 1 98.44 67 ASP B CA 1
ATOM 3281 C C . ASP B 1 67 ? -15.781 26.703 19.797 1 98.44 67 ASP B C 1
ATOM 3283 O O . ASP B 1 67 ? -15.945 27.797 20.359 1 98.44 67 ASP B O 1
ATOM 3287 N N . ALA B 1 68 ? -15.094 26.578 18.688 1 98.81 68 ALA B N 1
ATOM 3288 C CA . ALA B 1 68 ? -14.867 27.766 17.859 1 98.81 68 ALA B CA 1
ATOM 3289 C C . ALA B 1 68 ? -16.188 28.484 17.547 1 98.81 68 ALA B C 1
ATOM 3291 O O . ALA B 1 68 ? -17.203 27.828 17.328 1 98.81 68 ALA B O 1
ATOM 3292 N N . LYS B 1 69 ? -16.125 29.812 17.5 1 98.69 69 LYS B N 1
ATOM 3293 C CA . LYS B 1 69 ? -17.312 30.609 17.172 1 98.69 69 LYS B CA 1
ATOM 3294 C C . LYS B 1 69 ? -17.656 30.469 15.688 1 98.69 69 LYS B C 1
ATOM 3296 O O . LYS B 1 69 ? -18.828 30.375 15.328 1 98.69 69 LYS B O 1
ATOM 3301 N N . LYS B 1 70 ? -16.703 30.484 14.898 1 98.75 70 LYS B N 1
ATOM 3302 C CA . LYS B 1 70 ? -16.828 30.406 13.445 1 98.75 70 LYS B CA 1
ATOM 3303 C C . LYS B 1 70 ? -15.602 29.766 12.82 1 98.75 70 LYS B C 1
ATOM 3305 O O . LYS B 1 70 ? -14.477 30.047 13.234 1 98.75 70 LYS B O 1
ATOM 3310 N N . VAL B 1 71 ? -15.844 28.875 11.836 1 98.94 71 VAL B N 1
ATOM 3311 C CA . VAL B 1 71 ? -14.766 28.266 11.062 1 98.94 71 VAL B CA 1
ATOM 3312 C C . VAL B 1 71 ? -14.977 28.531 9.57 1 98.94 71 VAL B C 1
ATOM 3314 O O . VAL B 1 71 ? -15.992 28.109 9.008 1 98.94 71 VAL B O 1
ATOM 3317 N N . TYR B 1 72 ? -14.102 29.281 8.969 1 98.88 72 TYR B N 1
ATOM 3318 C CA . TYR B 1 72 ? -14.047 29.391 7.516 1 98.88 72 TYR B CA 1
ATOM 3319 C C . TYR B 1 72 ? -13.148 28.312 6.918 1 98.88 72 TYR B C 1
ATOM 3321 O O . TYR B 1 72 ? -11.922 28.391 7.02 1 98.88 72 TYR B O 1
ATOM 3329 N N . ALA B 1 73 ? -13.766 27.328 6.34 1 98.88 73 ALA B N 1
ATOM 3330 C CA . ALA B 1 73 ? -13.039 26.203 5.746 1 98.88 73 ALA B CA 1
ATOM 3331 C C . ALA B 1 73 ? -12.883 26.391 4.242 1 98.88 73 ALA B C 1
ATOM 3333 O O . ALA B 1 73 ? -13.859 26.328 3.496 1 98.88 73 ALA B O 1
ATOM 3334 N N . VAL B 1 74 ? -11.641 26.547 3.787 1 98.62 74 VAL B N 1
ATOM 3335 C CA . VAL B 1 74 ? -11.375 26.906 2.398 1 98.62 74 VAL B CA 1
ATOM 3336 C C . VAL B 1 74 ? -10.844 25.688 1.648 1 98.62 74 VAL B C 1
ATOM 3338 O O . VAL B 1 74 ? -9.906 25.031 2.102 1 98.62 74 VAL B O 1
ATOM 3341 N N . GLU B 1 75 ? -11.445 25.344 0.57 1 97.19 75 GLU B N 1
ATOM 3342 C CA . GLU B 1 75 ? -11.031 24.234 -0.283 1 97.19 75 GLU B CA 1
ATOM 3343 C C . GLU B 1 75 ? -11.195 24.578 -1.76 1 97.19 75 GLU B C 1
ATOM 3345 O O . GLU B 1 75 ? -12.281 24.969 -2.193 1 97.19 75 GLU B O 1
ATOM 3350 N N . ALA B 1 76 ? -10.109 24.359 -2.48 1 95.44 76 ALA B N 1
ATOM 3351 C CA . ALA B 1 76 ? -10.109 24.766 -3.883 1 95.44 76 ALA B CA 1
ATOM 3352 C C . ALA B 1 76 ? -10.766 23.703 -4.762 1 95.44 76 ALA B C 1
ATOM 3354 O O . ALA B 1 76 ? -11.383 24.031 -5.781 1 95.44 76 ALA B O 1
ATOM 3355 N N . SER B 1 77 ? -10.617 22.469 -4.422 1 92.62 77 SER B N 1
ATOM 3356 C CA . SER B 1 77 ? -11.125 21.375 -5.258 1 92.62 77 SER B CA 1
ATOM 3357 C C . SER B 1 77 ? -12.609 21.141 -5.012 1 92.62 77 SER B C 1
ATOM 3359 O O . SER B 1 77 ? -13.195 21.734 -4.105 1 92.62 77 SER B O 1
ATOM 3361 N N . ASN B 1 78 ? -13.172 20.266 -5.773 1 92.81 78 ASN B N 1
ATOM 3362 C CA . ASN B 1 78 ? -14.586 19.922 -5.656 1 92.81 78 ASN B CA 1
ATOM 3363 C C . ASN B 1 78 ? -14.875 19.156 -4.371 1 92.81 78 ASN B C 1
ATOM 3365 O O . ASN B 1 78 ? -16.031 18.938 -4.02 1 92.81 78 ASN B O 1
ATOM 3369 N N . LEU B 1 79 ? -13.859 18.844 -3.666 1 94.81 79 LEU B N 1
ATOM 3370 C CA . LEU B 1 79 ? -14.062 18.188 -2.379 1 94.81 79 LEU B CA 1
ATOM 3371 C C . LEU B 1 79 ? -14.836 19.078 -1.424 1 94.81 79 LEU B C 1
ATOM 3373 O O . LEU B 1 79 ? -15.367 18.609 -0.414 1 94.81 79 LEU B O 1
ATOM 3377 N N . ALA B 1 80 ? -14.898 20.328 -1.739 1 96.88 80 ALA B N 1
ATOM 3378 C CA . ALA B 1 80 ? -15.664 21.297 -0.948 1 96.88 80 ALA B CA 1
ATOM 3379 C C . ALA B 1 80 ? -17.125 20.844 -0.803 1 96.88 80 ALA B C 1
ATOM 3381 O O . ALA B 1 80 ? -17.734 21.031 0.25 1 96.88 80 ALA B O 1
ATOM 3382 N N . ASN B 1 81 ? -17.641 20.234 -1.808 1 96.12 81 ASN B N 1
ATOM 3383 C CA . ASN B 1 81 ? -19.016 19.766 -1.769 1 96.12 81 ASN B CA 1
ATOM 3384 C C . ASN B 1 81 ? -19.203 18.625 -0.762 1 96.12 81 ASN B C 1
ATOM 3386 O O . ASN B 1 81 ? -20.156 18.625 0.007 1 96.12 81 ASN B O 1
ATOM 3390 N N . LEU B 1 82 ? -18.312 17.703 -0.8 1 96.25 82 LEU B N 1
ATOM 3391 C CA . LEU B 1 82 ? -18.344 16.609 0.17 1 96.25 82 LEU B CA 1
ATOM 3392 C C . LEU B 1 82 ? -18.141 17.141 1.586 1 96.25 82 LEU B C 1
ATOM 3394 O O . LEU B 1 82 ? -18.797 16.688 2.527 1 96.25 82 LEU B O 1
ATOM 3398 N N . ALA B 1 83 ? -17.266 18.109 1.72 1 97.94 83 ALA B N 1
ATOM 3399 C CA . ALA B 1 83 ? -17.016 18.703 3.025 1 97.94 83 ALA B CA 1
ATOM 3400 C C . ALA B 1 83 ? -18.297 19.312 3.602 1 97.94 83 ALA B C 1
ATOM 3402 O O . ALA B 1 83 ? -18.562 19.188 4.797 1 97.94 83 ALA B O 1
ATOM 3403 N N . ARG B 1 84 ? -19.078 19.969 2.748 1 98.31 84 ARG B N 1
ATOM 3404 C CA . ARG B 1 84 ? -20.344 20.531 3.188 1 98.31 84 ARG B CA 1
ATOM 3405 C C . ARG B 1 84 ? -21.266 19.453 3.75 1 98.31 84 ARG B C 1
ATOM 3407 O O . ARG B 1 84 ? -21.891 19.641 4.793 1 98.31 84 ARG B O 1
ATOM 3414 N N . GLU B 1 85 ? -21.297 18.312 3.068 1 98 85 GLU B N 1
ATOM 3415 C CA . GLU B 1 85 ? -22.109 17.203 3.525 1 98 85 GLU B CA 1
ATOM 3416 C C . GLU B 1 85 ? -21.641 16.688 4.883 1 98 85 GLU B C 1
ATOM 3418 O O . GLU B 1 85 ? -22.453 16.406 5.762 1 98 85 GLU B O 1
ATOM 3423 N N . ILE B 1 86 ? -20.359 16.594 5.074 1 98.31 86 ILE B N 1
ATOM 3424 C CA . ILE B 1 86 ? -19.781 16.062 6.305 1 98.31 86 ILE B CA 1
ATOM 3425 C C . ILE B 1 86 ? -20.031 17.016 7.461 1 98.31 86 ILE B C 1
ATOM 3427 O O . ILE B 1 86 ? -20.375 16.594 8.562 1 98.31 86 ILE B O 1
ATOM 3431 N N . VAL B 1 87 ? -19.891 18.312 7.191 1 98.75 87 VAL B N 1
ATOM 3432 C CA . VAL B 1 87 ? -20.172 19.328 8.195 1 98.75 87 VAL B CA 1
ATOM 3433 C C . VAL B 1 87 ? -21.625 19.219 8.664 1 98.75 87 VAL B C 1
ATOM 3435 O O . VAL B 1 87 ? -21.906 19.234 9.867 1 98.75 87 VAL B O 1
ATOM 3438 N N . LYS B 1 88 ? -22.484 19.031 7.695 1 98.44 88 LYS B N 1
ATOM 3439 C CA . LYS B 1 88 ? -23.922 18.906 7.988 1 98.44 88 LYS B CA 1
ATOM 3440 C C . LYS B 1 88 ? -24.188 17.641 8.789 1 98.44 88 LYS B C 1
ATOM 3442 O O . LYS B 1 88 ? -24.922 17.672 9.781 1 98.44 88 LYS B O 1
ATOM 3447 N N . GLU B 1 89 ? -23.562 16.562 8.391 1 97.81 89 GLU B N 1
ATOM 3448 C CA . GLU B 1 89 ? -23.75 15.266 9.039 1 97.81 89 GLU B CA 1
ATOM 3449 C C . GLU B 1 89 ? -23.328 15.312 10.5 1 97.81 89 GLU B C 1
ATOM 3451 O O . GLU B 1 89 ? -23.844 14.57 11.328 1 97.81 89 GLU B O 1
ATOM 3456 N N . ASN B 1 90 ? -22.422 16.203 10.844 1 98.75 90 ASN B N 1
ATOM 3457 C CA . ASN B 1 90 ? -21.906 16.297 12.203 1 98.75 90 ASN B CA 1
ATOM 3458 C C . ASN B 1 90 ? -22.562 17.438 12.977 1 98.75 90 ASN B C 1
ATOM 3460 O O . ASN B 1 90 ? -22.188 17.719 14.117 1 98.75 90 ASN B O 1
ATOM 3464 N N . GLY B 1 91 ? -23.484 18.203 12.336 1 98.5 91 GLY B N 1
ATOM 3465 C CA . GLY B 1 91 ? -24.312 19.188 13.016 1 98.5 91 GLY B CA 1
ATOM 3466 C C . GLY B 1 91 ? -23.609 20.516 13.211 1 98.5 91 GLY B C 1
ATOM 3467 O O . GLY B 1 91 ? -23.906 21.25 14.156 1 98.5 91 GLY B O 1
ATOM 3468 N N . PHE B 1 92 ? -22.641 20.859 12.281 1 98.75 92 PHE B N 1
ATOM 3469 C CA . PHE B 1 92 ? -21.859 22.078 12.523 1 98.75 92 PHE B CA 1
ATOM 3470 C C . PHE B 1 92 ? -22.062 23.078 11.406 1 98.75 92 PHE B C 1
ATOM 3472 O O . PHE B 1 92 ? -21.219 23.953 11.18 1 98.75 92 PHE B O 1
ATOM 3479 N N . GLU B 1 93 ? -23.125 23 10.68 1 98 93 GLU B N 1
ATOM 3480 C CA . GLU B 1 93 ? -23.375 23.875 9.531 1 98 93 GLU B CA 1
ATOM 3481 C C . GLU B 1 93 ? -23.5 25.328 9.969 1 98 93 GLU B C 1
ATOM 3483 O O . GLU B 1 93 ? -23.297 26.25 9.156 1 98 93 GLU B O 1
ATOM 3488 N N . ASN B 1 94 ? -23.859 25.594 11.227 1 98.12 94 ASN B N 1
ATOM 3489 C CA . ASN B 1 94 ? -24 26.953 11.719 1 98.12 94 ASN B CA 1
ATOM 3490 C C . ASN B 1 94 ? -22.656 27.531 12.156 1 98.12 94 ASN B C 1
ATOM 3492 O O . ASN B 1 94 ? -22.531 28.75 12.344 1 98.12 94 ASN B O 1
ATOM 3496 N N . VAL B 1 95 ? -21.703 26.703 12.32 1 98.75 95 VAL B N 1
ATOM 3497 C CA . VAL B 1 95 ? -20.406 27.141 12.828 1 98.75 95 VAL B CA 1
ATOM 3498 C C . VAL B 1 95 ? -19.375 27.141 11.695 1 98.75 95 VAL B C 1
ATOM 3500 O O . VAL B 1 95 ? -18.547 28.047 11.602 1 98.75 95 VAL B O 1
ATOM 3503 N N . ILE B 1 96 ? -19.422 26.109 10.82 1 98.94 96 ILE B N 1
ATOM 3504 C CA . ILE B 1 96 ? -18.422 25.922 9.766 1 98.94 96 ILE B CA 1
ATOM 3505 C C . ILE B 1 96 ? -19 26.406 8.43 1 98.94 96 ILE B C 1
ATOM 3507 O O . ILE B 1 96 ? -20.062 25.938 7.996 1 98.94 96 ILE B O 1
ATOM 3511 N N . GLU B 1 97 ? -18.406 27.281 7.809 1 98.81 97 GLU B N 1
ATOM 3512 C CA . GLU B 1 97 ? -18.719 27.719 6.453 1 98.81 97 GLU B CA 1
ATOM 3513 C C . GLU B 1 97 ? -17.672 27.219 5.457 1 98.81 97 GLU B C 1
ATOM 3515 O O . GLU B 1 97 ? -16.5 27.578 5.555 1 98.81 97 GLU B O 1
ATOM 3520 N N . ILE B 1 98 ? -18.078 26.422 4.52 1 98.69 98 ILE B N 1
ATOM 3521 C CA . ILE B 1 98 ? -17.172 25.922 3.488 1 98.69 98 ILE B CA 1
ATOM 3522 C C . ILE B 1 98 ? -17.078 26.938 2.355 1 98.69 98 ILE B C 1
ATOM 3524 O O . ILE B 1 98 ? -18.094 27.375 1.812 1 98.69 98 ILE B O 1
ATOM 3528 N N . ILE B 1 99 ? -15.914 27.328 2.025 1 98.56 99 ILE B N 1
ATOM 3529 C CA . ILE B 1 99 ? -15.648 28.25 0.925 1 98.56 99 ILE B CA 1
ATOM 3530 C C . ILE B 1 99 ? -14.914 27.516 -0.195 1 98.56 99 ILE B C 1
ATOM 3532 O O . ILE B 1 99 ? -13.75 27.125 -0.032 1 98.56 99 ILE B O 1
ATOM 3536 N N . HIS B 1 100 ? -15.586 27.281 -1.342 1 97.5 100 HIS B N 1
ATOM 3537 C CA . HIS B 1 100 ? -14.992 26.609 -2.494 1 97.5 100 HIS B CA 1
ATOM 3538 C C . HIS B 1 100 ? -14.188 27.594 -3.348 1 97.5 100 HIS B C 1
ATOM 3540 O O . HIS B 1 100 ? -14.719 28.156 -4.301 1 97.5 100 HIS B O 1
ATOM 3546 N N . SER B 1 101 ? -12.906 27.766 -3.016 1 97.44 101 SER B N 1
ATOM 3547 C CA . SER B 1 101 ? -12.023 28.734 -3.656 1 97.44 101 SER B CA 1
ATOM 3548 C C . SER B 1 101 ? -10.562 28.484 -3.283 1 97.44 101 SER B C 1
ATOM 3550 O O . SER B 1 101 ? -10.281 27.797 -2.293 1 97.44 101 SER B O 1
ATOM 3552 N N . LYS B 1 102 ? -9.75 28.953 -4.148 1 96.62 102 LYS B N 1
ATOM 3553 C CA . LYS B 1 102 ? -8.367 29.109 -3.689 1 96.62 102 LYS B CA 1
ATOM 3554 C C . LYS B 1 102 ? -8.273 30.156 -2.59 1 96.62 102 LYS B C 1
ATOM 3556 O O . LYS B 1 102 ? -8.938 31.188 -2.658 1 96.62 102 LYS B O 1
ATOM 3561 N N . VAL B 1 103 ? -7.426 29.844 -1.623 1 97.81 103 VAL B N 1
ATOM 3562 C CA . VAL B 1 103 ? -7.355 30.75 -0.474 1 97.81 103 VAL B CA 1
ATOM 3563 C C . VAL B 1 103 ? -6.887 32.125 -0.926 1 97.81 103 VAL B C 1
ATOM 3565 O O . VAL B 1 103 ? -7.289 33.156 -0.354 1 97.81 103 VAL B O 1
ATOM 3568 N N . GLU B 1 104 ? -6.109 32.219 -2 1 96.81 104 GLU B N 1
ATOM 3569 C CA . GLU B 1 104 ? -5.602 33.469 -2.559 1 96.81 104 GLU B CA 1
ATOM 3570 C C . GLU B 1 104 ? -6.738 34.375 -3.023 1 96.81 104 GLU B C 1
ATOM 3572 O O . GLU B 1 104 ? -6.609 35.594 -3.008 1 96.81 104 GLU B O 1
ATOM 3577 N N . ASP B 1 105 ? -7.836 33.75 -3.326 1 97.62 105 ASP B N 1
ATOM 3578 C CA . ASP B 1 105 ? -8.938 34.469 -3.941 1 97.62 105 ASP B CA 1
ATOM 3579 C C . ASP B 1 105 ? -10.062 34.719 -2.941 1 97.62 105 ASP B C 1
ATOM 3581 O O . ASP B 1 105 ? -11.086 35.312 -3.281 1 97.62 105 ASP B O 1
ATOM 3585 N N . VAL B 1 106 ? -9.945 34.25 -1.787 1 97.88 106 VAL B N 1
ATOM 3586 C CA . VAL B 1 106 ? -10.992 34.344 -0.776 1 97.88 106 VAL B CA 1
ATOM 3587 C C . VAL B 1 106 ? -11.102 35.781 -0.273 1 97.88 106 VAL B C 1
ATOM 3589 O O . VAL B 1 106 ? -10.086 36.469 -0.098 1 97.88 106 VAL B O 1
ATOM 3592 N N . ILE B 1 107 ? -12.328 36.25 -0.14 1 96.81 107 ILE B N 1
ATOM 3593 C CA . ILE B 1 107 ? -12.664 37.469 0.559 1 96.81 107 ILE B CA 1
ATOM 3594 C C . ILE B 1 107 ? -13.641 37.188 1.692 1 96.81 107 ILE B C 1
ATOM 3596 O O . ILE B 1 107 ? -14.742 36.688 1.456 1 96.81 107 ILE B O 1
ATOM 3600 N N . LEU B 1 108 ? -13.211 37.469 2.912 1 97.12 108 LEU B N 1
ATOM 3601 C CA . LEU B 1 108 ? -14.078 37.219 4.055 1 97.12 108 LEU B CA 1
ATOM 3602 C C . LEU B 1 108 ? -15.047 38.375 4.266 1 97.12 108 LEU B C 1
ATOM 3604 O O . LEU B 1 108 ? -14.758 39.5 3.875 1 97.12 108 LEU B O 1
ATOM 3608 N N . PRO B 1 109 ? -16.156 38.062 4.867 1 94 109 PRO B N 1
ATOM 3609 C CA . PRO B 1 109 ? -17.125 39.125 5.113 1 94 109 PRO B CA 1
ATOM 3610 C C . PRO B 1 109 ? -16.547 40.25 5.965 1 94 109 PRO B C 1
ATOM 3612 O O . PRO B 1 109 ? -15.867 40 6.961 1 94 109 PRO B O 1
ATOM 3615 N N . ASN B 1 110 ? -16.797 41.531 5.555 1 93.12 110 ASN B N 1
ATOM 3616 C CA . ASN B 1 110 ? -16.391 42.75 6.262 1 93.12 110 ASN B CA 1
ATOM 3617 C C . ASN B 1 110 ? -14.883 42.781 6.484 1 93.12 110 ASN B C 1
ATOM 3619 O O . ASN B 1 110 ? -14.414 43.375 7.465 1 93.12 110 ASN B O 1
ATOM 3623 N N . ASN B 1 111 ? -14.141 42.031 5.754 1 91.81 111 ASN B N 1
ATOM 3624 C CA . ASN B 1 111 ? -12.688 41.969 5.824 1 91.81 111 ASN B CA 1
ATOM 3625 C C . ASN B 1 111 ? -12.211 41.531 7.211 1 91.81 111 ASN B C 1
ATOM 3627 O O . ASN B 1 111 ? -11.227 42.062 7.727 1 91.81 111 ASN B O 1
ATOM 3631 N N . ILE B 1 112 ? -12.945 40.625 7.742 1 95.25 112 ILE B N 1
ATOM 3632 C CA . ILE B 1 112 ? -12.586 40.156 9.078 1 95.25 112 ILE B CA 1
ATOM 3633 C C . ILE B 1 112 ? -11.289 39.344 9.016 1 95.25 112 ILE B C 1
ATOM 3635 O O . ILE B 1 112 ? -10.953 38.781 7.973 1 95.25 112 ILE B O 1
ATOM 3639 N N . LYS B 1 113 ? -10.586 39.438 10.18 1 97.81 113 LYS B N 1
ATOM 3640 C CA . LYS B 1 113 ? -9.398 38.594 10.375 1 97.81 113 LYS B CA 1
ATOM 3641 C C . LYS B 1 113 ? -9.688 37.438 11.328 1 97.81 113 LYS B C 1
ATOM 3643 O O . LYS B 1 113 ? -10.68 37.469 12.062 1 97.81 113 LYS B O 1
ATOM 3648 N N . VAL B 1 114 ? -8.875 36.469 11.297 1 98.75 114 VAL B N 1
ATOM 3649 C CA . VAL B 1 114 ? -9.133 35.25 12.094 1 98.75 114 VAL B CA 1
ATOM 3650 C C . VAL B 1 114 ? -8.109 35.156 13.227 1 98.75 114 VAL B C 1
ATOM 3652 O O . VAL B 1 114 ? -7.031 35.75 13.148 1 98.75 114 VAL B O 1
ATOM 3655 N N . ASP B 1 115 ? -8.453 34.375 14.25 1 98.56 115 ASP B N 1
ATOM 3656 C CA . ASP B 1 115 ? -7.594 34.188 15.414 1 98.56 115 ASP B CA 1
ATOM 3657 C C . ASP B 1 115 ? -6.605 33.031 15.188 1 98.56 115 ASP B C 1
ATOM 3659 O O . ASP B 1 115 ? -5.508 33.031 15.75 1 98.56 115 ASP B O 1
ATOM 3663 N N . VAL B 1 116 ? -7.07 32.062 14.453 1 98.62 116 VAL B N 1
ATOM 3664 C CA . VAL B 1 116 ? -6.301 30.844 14.266 1 98.62 116 VAL B CA 1
ATOM 3665 C C . VAL B 1 116 ? -6.352 30.422 12.797 1 98.62 116 VAL B C 1
ATOM 3667 O O . VAL B 1 116 ? -7.406 30.5 12.164 1 98.62 116 VAL B O 1
ATOM 3670 N N . ILE B 1 117 ? -5.258 30.016 12.273 1 98.88 117 ILE B N 1
ATOM 3671 C CA . ILE B 1 117 ? -5.219 29.312 10.992 1 98.88 117 ILE B CA 1
ATOM 3672 C C . ILE B 1 117 ? -4.73 27.891 11.195 1 98.88 117 ILE B C 1
ATOM 3674 O O . ILE B 1 117 ? -3.688 27.656 11.812 1 98.88 117 ILE B O 1
ATOM 3678 N N . VAL B 1 118 ? -5.504 26.906 10.82 1 98.81 118 VAL B N 1
ATOM 3679 C CA . VAL B 1 118 ? -5.152 25.484 10.836 1 98.81 118 VAL B CA 1
ATOM 3680 C C . VAL B 1 118 ? -5.004 24.984 9.406 1 98.81 118 VAL B C 1
ATOM 3682 O O . VAL B 1 118 ? -5.766 25.359 8.516 1 98.81 118 VAL B O 1
ATOM 3685 N N . SER B 1 119 ? -4.004 24.141 9.172 1 98.56 119 SER B N 1
ATOM 3686 C CA . SER B 1 119 ? -3.83 23.562 7.844 1 98.56 119 SER B CA 1
ATOM 3687 C C . SER B 1 119 ? -2.953 22.312 7.898 1 98.56 119 SER B C 1
ATOM 3689 O O . SER B 1 119 ? -1.982 22.266 8.656 1 98.56 119 SER B O 1
ATOM 3691 N N . GLU B 1 120 ? -3.359 21.312 7.219 1 97 120 GLU B N 1
ATOM 3692 C CA . GLU B 1 120 ? -2.473 20.188 6.906 1 97 120 GLU B CA 1
ATOM 3693 C C . GLU B 1 120 ? -1.855 20.359 5.52 1 97 120 GLU B C 1
ATOM 3695 O O . GLU B 1 120 ? -2.414 19.875 4.527 1 97 120 GLU B O 1
ATOM 3700 N N . TRP B 1 121 ? -0.689 20.969 5.477 1 96.19 121 TRP B N 1
ATOM 3701 C CA . TRP B 1 121 ? -0.123 21.406 4.211 1 96.19 121 TRP B CA 1
ATOM 3702 C C . TRP B 1 121 ? 1.052 20.531 3.795 1 96.19 121 TRP B C 1
ATOM 3704 O O . TRP B 1 121 ? 1.554 20.641 2.674 1 96.19 121 TRP B O 1
ATOM 3714 N N . MET B 1 122 ? 1.403 19.547 4.625 1 96.25 122 MET B N 1
ATOM 3715 C CA . MET B 1 122 ? 2.67 18.844 4.43 1 96.25 122 MET B CA 1
ATOM 3716 C C . MET B 1 122 ? 2.566 17.859 3.279 1 96.25 122 MET B C 1
ATOM 3718 O O . MET B 1 122 ? 1.515 17.25 3.07 1 96.25 122 MET B O 1
ATOM 3722 N N . GLY B 1 123 ? 3.625 17.688 2.609 1 94.06 123 GLY B N 1
ATOM 3723 C CA . GLY B 1 123 ? 3.834 16.609 1.665 1 94.06 123 GLY B CA 1
ATOM 3724 C C . GLY B 1 123 ? 5.051 15.758 1.987 1 94.06 123 GLY B C 1
ATOM 3725 O O . GLY B 1 123 ? 5.559 15.797 3.111 1 94.06 123 GLY B O 1
ATOM 3726 N N . PHE B 1 124 ? 5.406 14.984 1.003 1 91.12 124 PHE B N 1
ATOM 3727 C CA . PHE B 1 124 ? 6.621 14.203 1.182 1 91.12 124 PHE B CA 1
ATOM 3728 C C . PHE B 1 124 ? 7.801 15.102 1.521 1 91.12 124 PHE B C 1
ATOM 3730 O O . PHE B 1 124 ? 7.945 16.188 0.952 1 91.12 124 PHE B O 1
ATOM 3737 N N . TYR B 1 125 ? 8.617 14.664 2.398 1 91.38 125 TYR B N 1
ATOM 3738 C CA . TYR B 1 125 ? 9.75 15.406 2.947 1 91.38 125 TYR B CA 1
ATOM 3739 C C . TYR B 1 125 ? 9.336 16.828 3.32 1 91.38 125 TYR B C 1
ATOM 3741 O O . TYR B 1 125 ? 10.125 17.766 3.195 1 91.38 125 TYR B O 1
ATOM 3749 N N . LEU B 1 126 ? 8.023 17.062 3.576 1 95.38 126 LEU B N 1
ATOM 3750 C CA . LEU B 1 126 ? 7.438 18.266 4.148 1 95.38 126 LEU B CA 1
ATOM 3751 C C . LEU B 1 126 ? 7.012 19.234 3.049 1 95.38 126 LEU B C 1
ATOM 3753 O O . LEU B 1 126 ? 5.863 19.688 3.023 1 95.38 126 LEU B O 1
ATOM 3757 N N . LEU B 1 127 ? 7.863 19.469 2.125 1 92.62 127 LEU B N 1
ATOM 3758 C CA . LEU B 1 127 ? 7.648 20.625 1.253 1 92.62 127 LEU B CA 1
ATOM 3759 C C . LEU B 1 127 ? 7.199 20.172 -0.133 1 92.62 127 LEU B C 1
ATOM 3761 O O . LEU B 1 127 ? 6.965 21 -1.014 1 92.62 127 LEU B O 1
ATOM 3765 N N . HIS B 1 128 ? 7.039 18.875 -0.179 1 83.31 128 HIS B N 1
ATOM 3766 C CA . HIS B 1 128 ? 6.52 18.406 -1.459 1 83.31 128 HIS B CA 1
ATOM 3767 C C . HIS B 1 128 ? 5.105 18.938 -1.7 1 83.31 128 HIS B C 1
ATOM 3769 O O . HIS B 1 128 ? 4.359 19.172 -0.75 1 83.31 128 HIS B O 1
ATOM 3775 N N . GLU B 1 129 ? 4.633 19.266 -2.877 1 77.69 129 GLU B N 1
ATOM 3776 C CA . GLU B 1 129 ? 3.338 19.75 -3.357 1 77.69 129 GLU B CA 1
ATOM 3777 C C . GLU B 1 129 ? 3.229 21.266 -3.229 1 77.69 129 GLU B C 1
ATOM 3779 O O . GLU B 1 129 ? 2.363 21.891 -3.85 1 77.69 129 GLU B O 1
ATOM 3784 N N . GLY B 1 130 ? 4 21.953 -2.289 1 79 130 GLY B N 1
ATOM 3785 C CA . GLY B 1 130 ? 4.145 23.406 -2.279 1 79 130 GLY B CA 1
ATOM 3786 C C . GLY B 1 130 ? 2.934 24.125 -1.714 1 79 130 GLY B C 1
ATOM 3787 O O . GLY B 1 130 ? 2.643 25.25 -2.098 1 79 130 GLY B O 1
ATOM 3788 N N . MET B 1 131 ? 2.18 23.453 -0.856 1 89.5 131 MET B N 1
ATOM 3789 C CA . MET B 1 131 ? 0.956 24.031 -0.304 1 89.5 131 MET B CA 1
ATOM 3790 C C . MET B 1 131 ? 1.277 25.094 0.734 1 89.5 131 MET B C 1
ATOM 3792 O O . MET B 1 131 ? 0.441 25.953 1.031 1 89.5 131 MET B O 1
ATOM 3796 N N . LEU B 1 132 ? 2.463 25.094 1.251 1 95.38 132 LEU B N 1
ATOM 3797 C CA . LEU B 1 132 ? 2.807 26.016 2.334 1 95.38 132 LEU B CA 1
ATOM 3798 C C . LEU B 1 132 ? 2.752 27.453 1.861 1 95.38 132 LEU B C 1
ATOM 3800 O O . LEU B 1 132 ? 2.395 28.359 2.629 1 95.38 132 LEU B O 1
ATOM 3804 N N . ASP B 1 133 ? 2.992 27.75 0.575 1 94.5 133 ASP B N 1
ATOM 3805 C CA . ASP B 1 133 ? 2.895 29.109 0.031 1 94.5 133 ASP B CA 1
ATOM 3806 C C . ASP B 1 133 ? 1.497 29.688 0.247 1 94.5 133 ASP B C 1
ATOM 3808 O O . ASP B 1 133 ? 1.354 30.828 0.666 1 94.5 133 ASP B O 1
ATOM 3812 N N . SER B 1 134 ? 0.573 28.891 -0.047 1 95.88 134 SER B N 1
ATOM 3813 C CA . SER B 1 134 ? -0.811 29.328 0.107 1 95.88 134 SER B CA 1
ATOM 3814 C C . SER B 1 134 ? -1.151 29.578 1.571 1 95.88 134 SER B C 1
ATOM 3816 O O . SER B 1 134 ? -1.896 30.516 1.889 1 95.88 134 SER B O 1
ATOM 3818 N N . VAL B 1 135 ? -0.637 28.797 2.438 1 98 135 VAL B N 1
ATOM 3819 C CA . VAL B 1 135 ? -0.88 28.953 3.867 1 98 135 VAL B CA 1
ATOM 3820 C C . VAL B 1 135 ? -0.269 30.266 4.348 1 98 135 VAL B C 1
ATOM 3822 O O . VAL B 1 135 ? -0.874 30.984 5.148 1 98 135 VAL B O 1
ATOM 3825 N N . LEU B 1 136 ? 0.877 30.578 3.822 1 97.75 136 LEU B N 1
ATOM 3826 C CA . LEU B 1 136 ? 1.534 31.828 4.195 1 97.75 136 LEU B CA 1
ATOM 3827 C C . LEU B 1 136 ? 0.767 33.031 3.654 1 97.75 136 LEU B C 1
ATOM 3829 O O . LEU B 1 136 ? 0.664 34.062 4.324 1 97.75 136 LEU B O 1
ATOM 3833 N N . ILE B 1 137 ? 0.26 32.906 2.502 1 97.5 137 ILE B N 1
ATOM 3834 C CA . ILE B 1 137 ? -0.588 33.938 1.951 1 97.5 137 ILE B CA 1
ATOM 3835 C C . ILE B 1 137 ? -1.812 34.156 2.842 1 97.5 137 ILE B C 1
ATOM 3837 O O . ILE B 1 137 ? -2.193 35.281 3.145 1 97.5 137 ILE B O 1
ATOM 3841 N N . ALA B 1 138 ? -2.398 33.094 3.266 1 98.62 138 ALA B N 1
ATOM 3842 C CA . ALA B 1 138 ? -3.537 33.156 4.18 1 98.62 138 ALA B CA 1
ATOM 3843 C C . ALA B 1 138 ? -3.158 33.875 5.473 1 98.62 138 ALA B C 1
ATOM 3845 O O . ALA B 1 138 ? -3.908 34.719 5.965 1 98.62 138 ALA B O 1
ATOM 3846 N N . ARG B 1 139 ? -2.012 33.438 6.02 1 98.62 139 ARG B N 1
ATOM 3847 C CA . ARG B 1 139 ? -1.505 34.094 7.223 1 98.62 139 ARG B CA 1
ATOM 3848 C C . ARG B 1 139 ? -1.442 35.594 7.047 1 98.62 139 ARG B C 1
ATOM 3850 O O . ARG B 1 139 ? -2.021 36.344 7.84 1 98.62 139 ARG B O 1
ATOM 3857 N N . ASP B 1 140 ? -0.854 36.094 6.012 1 98.06 140 ASP B N 1
ATOM 3858 C CA . ASP B 1 140 ? -0.607 37.531 5.793 1 98.06 140 ASP B CA 1
ATOM 3859 C C . ASP B 1 140 ? -1.913 38.281 5.547 1 98.06 140 ASP B C 1
ATOM 3861 O O . ASP B 1 140 ? -2.059 39.406 5.961 1 98.06 140 ASP B O 1
ATOM 3865 N N . LYS B 1 141 ? -2.811 37.625 4.945 1 97.75 141 LYS B N 1
ATOM 3866 C CA . LYS B 1 141 ? -4.062 38.25 4.559 1 97.75 141 LYS B CA 1
ATOM 3867 C C . LYS B 1 141 ? -5.066 38.25 5.707 1 97.75 141 LYS B C 1
ATOM 3869 O O . LYS B 1 141 ? -5.828 39.188 5.883 1 97.75 141 LYS B O 1
ATOM 3874 N N . PHE B 1 142 ? -5.062 37.156 6.488 1 98.62 142 PHE B N 1
ATOM 3875 C CA . PHE B 1 142 ? -6.27 36.938 7.285 1 98.62 142 PHE B CA 1
ATOM 3876 C C . PHE B 1 142 ? -5.93 36.844 8.766 1 98.62 142 PHE B C 1
ATOM 3878 O O . PHE B 1 142 ? -6.801 37 9.625 1 98.62 142 PHE B O 1
ATOM 3885 N N . LEU B 1 143 ? -4.727 36.469 9.141 1 98.69 143 LEU B N 1
ATOM 3886 C CA . LEU B 1 143 ? -4.422 36.219 10.547 1 98.69 143 LEU B CA 1
ATOM 3887 C C . LEU B 1 143 ? -4.309 37.531 11.32 1 98.69 143 LEU B C 1
ATOM 3889 O O . LEU B 1 143 ? -3.641 38.469 10.875 1 98.69 143 LEU B O 1
ATOM 3893 N N . LYS B 1 144 ? -4.934 37.594 12.469 1 98 144 LYS B N 1
ATOM 3894 C CA . LYS B 1 144 ? -4.805 38.75 13.367 1 98 144 LYS B CA 1
ATOM 3895 C C . LYS B 1 144 ? -3.389 38.844 13.93 1 98 144 LYS B C 1
ATOM 3897 O O . LYS B 1 144 ? -2.68 37.844 14.023 1 98 144 LYS B O 1
ATOM 3902 N N . GLU B 1 145 ? -3.08 40.125 14.297 1 95.94 145 GLU B N 1
ATOM 3903 C CA . GLU B 1 145 ? -1.864 40.281 15.094 1 95.94 145 GLU B CA 1
ATOM 3904 C C . GLU B 1 145 ? -1.947 39.438 16.375 1 95.94 145 GLU B C 1
ATOM 3906 O O . GLU B 1 145 ? -2.932 39.531 17.109 1 95.94 145 GLU B O 1
ATOM 3911 N N . GLY B 1 146 ? -1.005 38.625 16.562 1 94.38 146 GLY B N 1
ATOM 3912 C CA . GLY B 1 146 ? -1.001 37.781 17.75 1 94.38 146 GLY B CA 1
ATOM 3913 C C . GLY B 1 146 ? -1.753 36.469 17.547 1 94.38 146 GLY B C 1
ATOM 3914 O O . GLY B 1 146 ? -1.863 35.656 18.469 1 94.38 146 GLY B O 1
ATOM 3915 N N . GLY B 1 147 ? -2.334 36.219 16.359 1 97.56 147 GLY B N 1
ATOM 3916 C CA . GLY B 1 147 ? -3.01 34.969 16.047 1 97.56 147 GLY B CA 1
ATOM 3917 C C . GLY B 1 147 ? -2.068 33.781 16 1 97.56 147 GLY B C 1
ATOM 3918 O O . GLY B 1 147 ? -0.848 33.969 16.031 1 97.56 147 GLY B O 1
ATOM 3919 N N . GLU B 1 148 ? -2.643 32.594 15.977 1 97.69 148 GLU B N 1
ATOM 3920 C CA . GLU B 1 148 ? -1.824 31.391 16.062 1 97.69 148 GLU B CA 1
ATOM 3921 C C . GLU B 1 148 ? -1.94 30.562 14.781 1 97.69 148 GLU B C 1
ATOM 3923 O O . GLU B 1 148 ? -2.98 30.578 14.125 1 97.69 148 GLU B O 1
ATOM 3928 N N . MET B 1 149 ? -0.854 29.891 14.5 1 98.31 149 MET B N 1
ATOM 3929 C CA . MET B 1 149 ? -0.793 28.953 13.391 1 98.31 149 MET B CA 1
ATOM 3930 C C . MET B 1 149 ? -0.753 27.516 13.898 1 98.31 149 MET B C 1
ATOM 3932 O O . MET B 1 149 ? 0.03 27.188 14.797 1 98.31 149 MET B O 1
ATOM 3936 N N . PHE B 1 150 ? -1.531 26.656 13.375 1 98.56 150 PHE B N 1
ATOM 3937 C CA . PHE B 1 150 ? -1.536 25.234 13.695 1 98.56 150 PHE B CA 1
ATOM 3938 C C . PHE B 1 150 ? -1.208 24.406 12.461 1 98.56 150 PHE B C 1
ATOM 3940 O O . PHE B 1 150 ? -2.066 24.188 11.602 1 98.56 150 PHE B O 1
ATOM 3947 N N . PRO B 1 151 ? -0.027 23.875 12.43 1 98.38 151 PRO B N 1
ATOM 3948 C CA . PRO B 1 151 ? 1.104 23.953 13.352 1 98.38 151 PRO B CA 1
ATOM 3949 C C . PRO B 1 151 ? 1.83 25.297 13.273 1 98.38 151 PRO B C 1
ATOM 3951 O O . PRO B 1 151 ? 1.574 26.094 12.359 1 98.38 151 PRO B O 1
ATOM 3954 N N . GLU B 1 152 ? 2.785 25.484 14.172 1 98 152 GLU B N 1
ATOM 3955 C CA . GLU B 1 152 ? 3.455 26.781 14.227 1 98 152 GLU B CA 1
ATOM 3956 C C . GLU B 1 152 ? 4.867 26.703 13.648 1 98 152 GLU B C 1
ATOM 3958 O O . GLU B 1 152 ? 5.391 27.688 13.125 1 98 152 GLU B O 1
ATOM 3963 N N . THR B 1 153 ? 5.492 25.547 13.82 1 98.06 153 THR B N 1
ATOM 3964 C CA . THR B 1 153 ? 6.82 25.359 13.25 1 98.06 153 THR B CA 1
ATOM 3965 C C . THR B 1 153 ? 6.949 23.953 12.656 1 98.06 153 THR B C 1
ATOM 3967 O O . THR B 1 153 ? 6.152 23.062 12.969 1 98.06 153 THR B O 1
ATOM 3970 N N . ALA B 1 154 ? 7.91 23.812 11.773 1 98.19 154 ALA B N 1
ATOM 3971 C CA . ALA B 1 154 ? 8.25 22.516 11.18 1 98.19 154 ALA B CA 1
ATOM 3972 C C . ALA B 1 154 ? 9.758 22.391 10.969 1 98.19 154 ALA B C 1
ATOM 3974 O O . ALA B 1 154 ? 10.445 23.391 10.758 1 98.19 154 ALA B O 1
ATOM 3975 N N . VAL B 1 155 ? 10.195 21.188 11.094 1 98.38 155 VAL B N 1
ATOM 3976 C CA . VAL B 1 155 ? 11.617 20.922 10.922 1 98.38 155 VAL B CA 1
ATOM 3977 C C . VAL B 1 155 ? 11.812 19.703 10.016 1 98.38 155 VAL B C 1
ATOM 3979 O O . VAL B 1 155 ? 11.094 18.703 10.148 1 98.38 155 VAL B O 1
ATOM 3982 N N . ILE B 1 156 ? 12.734 19.766 9.078 1 98.38 156 ILE B N 1
ATOM 3983 C CA . ILE B 1 156 ? 13.188 18.609 8.312 1 98.38 156 ILE B CA 1
ATOM 3984 C C . ILE B 1 156 ? 14.492 18.078 8.906 1 98.38 156 ILE B C 1
ATOM 3986 O O . ILE B 1 156 ? 15.453 18.828 9.086 1 98.38 156 ILE B O 1
ATOM 3990 N N . TYR B 1 157 ? 14.461 16.828 9.156 1 98.56 157 TYR B N 1
ATOM 3991 C CA . TYR B 1 157 ? 15.648 16.172 9.688 1 98.56 157 TYR B CA 1
ATOM 3992 C C . TYR B 1 157 ? 16.266 15.234 8.656 1 98.56 157 TYR B C 1
ATOM 3994 O O . TYR B 1 157 ? 15.578 14.773 7.738 1 98.56 157 TYR B O 1
ATOM 4002 N N . VAL B 1 158 ? 17.594 15.008 8.844 1 98.25 158 VAL B N 1
ATOM 4003 C CA . VAL B 1 158 ? 18.328 14.078 7.992 1 98.25 158 VAL B CA 1
ATOM 4004 C C . VAL B 1 158 ? 19.25 13.211 8.844 1 98.25 158 VAL B C 1
ATOM 4006 O O . VAL B 1 158 ? 19.844 13.695 9.812 1 98.25 158 VAL B O 1
ATOM 4009 N N . ALA B 1 159 ? 19.359 11.969 8.484 1 98.31 159 ALA B N 1
ATOM 4010 C CA . ALA B 1 159 ? 20.297 11.047 9.117 1 98.31 159 ALA B CA 1
ATOM 4011 C C . ALA B 1 159 ? 20.781 9.992 8.133 1 98.31 159 ALA B C 1
ATOM 4013 O O . ALA B 1 159 ? 20.047 9.594 7.223 1 98.31 159 ALA B O 1
ATOM 4014 N N . PRO B 1 160 ? 22.047 9.594 8.266 1 98.38 160 PRO B N 1
ATOM 4015 C CA . PRO B 1 160 ? 22.469 8.453 7.457 1 98.38 160 PRO B CA 1
ATOM 4016 C C . PRO B 1 160 ? 21.75 7.16 7.824 1 98.38 160 PRO B C 1
ATOM 4018 O O . PRO B 1 160 ? 21.391 6.953 8.992 1 98.38 160 PRO B O 1
ATOM 4021 N N . CYS B 1 161 ? 21.547 6.285 6.844 1 98.5 161 CYS B N 1
ATOM 4022 C CA . CYS B 1 161 ? 20.781 5.086 7.152 1 98.5 161 CYS B CA 1
ATOM 4023 C C . CYS B 1 161 ? 21.125 3.945 6.207 1 98.5 161 CYS B C 1
ATOM 4025 O O . CYS B 1 161 ? 21.797 4.164 5.188 1 98.5 161 CYS B O 1
ATOM 4027 N N . SER B 1 162 ? 20.766 2.771 6.715 1 98.38 162 SER B N 1
ATOM 4028 C CA . SER B 1 162 ? 20.672 1.601 5.848 1 98.38 162 SER B CA 1
ATOM 4029 C C . SER B 1 162 ? 19.281 1.485 5.223 1 98.38 162 SER B C 1
ATOM 4031 O O . SER B 1 162 ? 18.312 1.981 5.777 1 98.38 162 SER B O 1
ATOM 4033 N N . ILE B 1 163 ? 19.234 0.904 4.039 1 97.12 163 ILE B N 1
ATOM 4034 C CA . ILE B 1 163 ? 17.969 0.681 3.332 1 97.12 163 ILE B CA 1
ATOM 4035 C C . ILE B 1 163 ? 17.906 -0.765 2.848 1 97.12 163 ILE B C 1
ATOM 4037 O O . ILE B 1 163 ? 17.906 -1.023 1.642 1 97.12 163 ILE B O 1
ATOM 4041 N N . PRO B 1 164 ? 17.734 -1.646 3.764 1 97.06 164 PRO B N 1
ATOM 4042 C CA . PRO B 1 164 ? 17.781 -3.066 3.414 1 97.06 164 PRO B CA 1
ATOM 4043 C C . PRO B 1 164 ? 16.812 -3.43 2.285 1 97.06 164 PRO B C 1
ATOM 4045 O O . PRO B 1 164 ? 17.109 -4.32 1.485 1 97.06 164 PRO B O 1
ATOM 4048 N N . SER B 1 165 ? 15.703 -2.77 2.139 1 95.56 165 SER B N 1
ATOM 4049 C CA . SER B 1 165 ? 14.68 -3.09 1.144 1 95.56 165 SER B CA 1
ATOM 4050 C C . SER B 1 165 ? 15.203 -2.857 -0.271 1 95.56 165 SER B C 1
ATOM 4052 O O . SER B 1 165 ? 14.594 -3.316 -1.243 1 95.56 165 SER B O 1
ATOM 4054 N N . LEU B 1 166 ? 16.297 -2.146 -0.404 1 94.75 166 LEU B N 1
ATOM 4055 C CA . LEU B 1 166 ? 16.891 -1.919 -1.716 1 94.75 166 LEU B CA 1
ATOM 4056 C C . LEU B 1 166 ? 18.266 -2.584 -1.812 1 94.75 166 LEU B C 1
ATOM 4058 O O . LEU B 1 166 ? 18.969 -2.424 -2.812 1 94.75 166 LEU B O 1
ATOM 4062 N N . TYR B 1 167 ? 18.641 -3.273 -0.758 1 95.81 167 TYR B N 1
ATOM 4063 C CA . TYR B 1 167 ? 19.969 -3.877 -0.702 1 95.81 167 TYR B CA 1
ATOM 4064 C C . TYR B 1 167 ? 19.906 -5.293 -0.136 1 95.81 167 TYR B C 1
ATOM 4066 O O . TYR B 1 167 ? 19.453 -6.215 -0.812 1 95.81 167 TYR B O 1
ATOM 4074 N N . SER B 1 168 ? 20.109 -5.445 1.181 1 96.69 168 SER B N 1
ATOM 4075 C CA . SER B 1 168 ? 20.422 -6.734 1.785 1 96.69 168 SER B CA 1
ATOM 4076 C C . SER B 1 168 ? 19.188 -7.625 1.862 1 96.69 168 SER B C 1
ATOM 4078 O O . SER B 1 168 ? 19.312 -8.844 1.965 1 96.69 168 SER B O 1
ATOM 4080 N N . LYS B 1 169 ? 18 -7.039 1.862 1 96.44 169 LYS B N 1
ATOM 4081 C CA . LYS B 1 169 ? 16.766 -7.82 1.905 1 96.44 169 LYS B CA 1
ATOM 4082 C C . LYS B 1 169 ? 16.703 -8.828 0.759 1 96.44 169 LYS B C 1
ATOM 4084 O O . LYS B 1 169 ? 16.078 -9.883 0.88 1 96.44 169 LYS B O 1
ATOM 4089 N N . TRP B 1 170 ? 17.359 -8.578 -0.298 1 97.62 170 TRP B N 1
ATOM 4090 C CA . TRP B 1 170 ? 17.234 -9.352 -1.528 1 97.62 170 TRP B CA 1
ATOM 4091 C C . TRP B 1 170 ? 18.344 -10.398 -1.631 1 97.62 170 TRP B C 1
ATOM 4093 O O . TRP B 1 170 ? 18.344 -11.211 -2.559 1 97.62 170 TRP B O 1
ATOM 4103 N N . ASN B 1 171 ? 19.25 -10.367 -0.681 1 97.38 171 ASN B N 1
ATOM 4104 C CA . ASN B 1 171 ? 20.391 -11.297 -0.722 1 97.38 171 ASN B CA 1
ATOM 4105 C C . ASN B 1 171 ? 19.922 -12.742 -0.599 1 97.38 171 ASN B C 1
ATOM 4107 O O . ASN B 1 171 ? 20.609 -13.656 -1.058 1 97.38 171 ASN B O 1
ATOM 4111 N N . ASN B 1 172 ? 18.812 -12.93 0.041 1 97.94 172 ASN B N 1
ATOM 4112 C CA . ASN B 1 172 ? 18.25 -14.258 0.219 1 97.94 172 ASN B CA 1
ATOM 4113 C C . ASN B 1 172 ? 16.719 -14.219 0.241 1 97.94 172 ASN B C 1
ATOM 4115 O O . ASN B 1 172 ? 16.125 -13.922 1.272 1 97.94 172 ASN B O 1
ATOM 4119 N N . VAL B 1 173 ? 16.125 -14.57 -0.859 1 98.12 173 VAL B N 1
ATOM 4120 C CA . VAL B 1 173 ? 14.68 -14.688 -0.981 1 98.12 173 VAL B CA 1
ATOM 4121 C C . VAL B 1 173 ? 14.289 -16.172 -1.06 1 98.12 173 VAL B C 1
ATOM 4123 O O . VAL B 1 173 ? 14.219 -16.734 -2.15 1 98.12 173 VAL B O 1
ATOM 4126 N N . HIS B 1 174 ? 14.039 -16.734 0.109 1 97.44 174 HIS B N 1
ATOM 4127 C CA . HIS B 1 174 ? 13.672 -18.156 0.215 1 97.44 174 HIS B CA 1
ATOM 4128 C C . HIS B 1 174 ? 14.719 -19.047 -0.442 1 97.44 174 HIS B C 1
ATOM 4130 O O . HIS B 1 174 ? 14.375 -19.953 -1.209 1 97.44 174 HIS B O 1
ATOM 4136 N N . GLY B 1 175 ? 15.961 -18.688 -0.249 1 97.75 175 GLY B N 1
ATOM 4137 C CA . GLY B 1 175 ? 17.047 -19.531 -0.742 1 97.75 175 GLY B CA 1
ATOM 4138 C C . GLY B 1 175 ? 17.562 -19.094 -2.1 1 97.75 175 GLY B C 1
ATOM 4139 O O . GLY B 1 175 ? 18.438 -19.75 -2.678 1 97.75 175 GLY B O 1
ATOM 4140 N N . VAL B 1 176 ? 17.062 -18.016 -2.613 1 98.62 176 VAL B N 1
ATOM 4141 C CA . VAL B 1 176 ? 17.484 -17.5 -3.914 1 98.62 176 VAL B CA 1
ATOM 4142 C C . VAL B 1 176 ? 18.125 -16.125 -3.744 1 98.62 176 VAL B C 1
ATOM 4144 O O . VAL B 1 176 ? 17.547 -15.242 -3.121 1 98.62 176 VAL B O 1
ATOM 4147 N N . SER B 1 177 ? 19.328 -15.984 -4.227 1 98.56 177 SER B N 1
ATOM 4148 C CA . SER B 1 177 ? 19.969 -14.672 -4.234 1 98.56 177 SER B CA 1
ATOM 4149 C C . SER B 1 177 ? 19.359 -13.766 -5.297 1 98.56 177 SER B C 1
ATOM 4151 O O . SER B 1 177 ? 19.297 -14.133 -6.473 1 98.56 177 SER B O 1
ATOM 4153 N N . MET B 1 178 ? 18.875 -12.641 -4.891 1 98.12 178 MET B N 1
ATOM 4154 C CA . MET B 1 178 ? 18.266 -11.664 -5.785 1 98.12 178 MET B CA 1
ATOM 4155 C C . MET B 1 178 ? 19.031 -10.344 -5.75 1 98.12 178 MET B C 1
ATOM 4157 O O . MET B 1 178 ? 18.438 -9.266 -5.797 1 98.12 178 MET B O 1
ATOM 4161 N N . SER B 1 179 ? 20.328 -10.406 -5.602 1 96.75 179 SER B N 1
ATOM 4162 C CA . SER B 1 179 ? 21.156 -9.211 -5.547 1 96.75 179 SER B CA 1
ATOM 4163 C C . SER B 1 179 ? 21.094 -8.43 -6.855 1 96.75 179 SER B C 1
ATOM 4165 O O . SER B 1 179 ? 21.125 -7.199 -6.852 1 96.75 179 SER B O 1
ATOM 4167 N N . ALA B 1 180 ? 21.047 -9.141 -7.977 1 95.88 180 ALA B N 1
ATOM 4168 C CA . ALA B 1 180 ? 20.906 -8.484 -9.273 1 95.88 180 ALA B CA 1
ATOM 4169 C C . ALA B 1 180 ? 19.609 -7.695 -9.359 1 95.88 180 ALA B C 1
ATOM 4171 O O . ALA B 1 180 ? 19.578 -6.582 -9.891 1 95.88 180 ALA B O 1
ATOM 4172 N N . PHE B 1 181 ? 18.578 -8.281 -8.867 1 96.44 181 PHE B N 1
ATOM 4173 C CA . PHE B 1 181 ? 17.297 -7.586 -8.82 1 96.44 181 PHE B CA 1
ATOM 4174 C C . PHE B 1 181 ? 17.422 -6.277 -8.047 1 96.44 181 PHE B C 1
ATOM 4176 O O . PHE B 1 181 ? 16.969 -5.23 -8.516 1 96.44 181 PHE B O 1
ATOM 4183 N N . ALA B 1 182 ? 18.031 -6.344 -6.887 1 95 182 ALA B N 1
ATOM 4184 C CA . ALA B 1 182 ? 18.234 -5.164 -6.047 1 95 182 ALA B CA 1
ATOM 4185 C C . ALA B 1 182 ? 19.031 -4.094 -6.789 1 95 182 ALA B C 1
ATOM 4187 O O . ALA B 1 182 ? 18.703 -2.904 -6.699 1 95 182 ALA B O 1
ATOM 4188 N N . LYS B 1 183 ? 20.031 -4.531 -7.484 1 93.5 183 LYS B N 1
ATOM 4189 C CA . LYS B 1 183 ? 20.875 -3.607 -8.242 1 93.5 183 LYS B CA 1
ATOM 4190 C C . LYS B 1 183 ? 20.047 -2.854 -9.289 1 93.5 183 LYS B C 1
ATOM 4192 O O . LYS B 1 183 ? 20.172 -1.635 -9.422 1 93.5 183 LYS B O 1
ATOM 4197 N N . HIS B 1 184 ? 19.203 -3.582 -9.977 1 91.94 184 HIS B N 1
ATOM 4198 C CA . HIS B 1 184 ? 18.359 -2.959 -10.984 1 91.94 184 HIS B CA 1
ATOM 4199 C C . HIS B 1 184 ? 17.312 -2.045 -10.336 1 91.94 184 HIS B C 1
ATOM 4201 O O . HIS B 1 184 ? 16.984 -0.997 -10.891 1 91.94 184 HIS B O 1
ATOM 4207 N N . LEU B 1 185 ? 16.812 -2.498 -9.203 1 90.62 185 LEU B N 1
ATOM 4208 C CA . LEU B 1 185 ? 15.859 -1.671 -8.461 1 90.62 185 LEU B CA 1
ATOM 4209 C C . LEU B 1 185 ? 16.484 -0.328 -8.094 1 90.62 185 LEU B C 1
ATOM 4211 O O . LEU B 1 185 ? 15.867 0.721 -8.289 1 90.62 185 LEU B O 1
ATOM 4215 N N . ARG B 1 186 ? 17.656 -0.327 -7.605 1 90.31 186 ARG B N 1
ATOM 4216 C CA . ARG B 1 186 ? 18.359 0.885 -7.188 1 90.31 186 ARG B CA 1
ATOM 4217 C C . ARG B 1 186 ? 18.641 1.79 -8.383 1 90.31 186 ARG B C 1
ATOM 4219 O O . ARG B 1 186 ? 18.547 3.014 -8.281 1 90.31 186 ARG B O 1
ATOM 4226 N N . LYS B 1 187 ? 19.031 1.212 -9.461 1 85.56 187 LYS B N 1
ATOM 4227 C CA . LYS B 1 187 ? 19.328 1.987 -10.656 1 85.56 187 LYS B CA 1
ATOM 4228 C C . LYS B 1 187 ? 18.109 2.771 -11.133 1 85.56 187 LYS B C 1
ATOM 4230 O O . LYS B 1 187 ? 18.234 3.918 -11.562 1 85.56 187 LYS B O 1
ATOM 4235 N N . ASN B 1 188 ? 17 2.133 -10.984 1 80.44 188 ASN B N 1
ATOM 4236 C CA . ASN B 1 188 ? 15.75 2.768 -11.391 1 80.44 188 ASN B CA 1
ATOM 4237 C C . ASN B 1 188 ? 15.328 3.855 -10.406 1 80.44 188 ASN B C 1
ATOM 4239 O O . ASN B 1 188 ? 14.578 4.77 -10.766 1 80.44 188 ASN B O 1
ATOM 4243 N N . LYS B 1 189 ? 15.82 3.768 -9.188 1 76.06 189 LYS B N 1
ATOM 4244 C CA . LYS B 1 189 ? 15.359 4.648 -8.117 1 76.06 189 LYS B CA 1
ATOM 4245 C C . LYS B 1 189 ? 16.406 5.719 -7.801 1 76.06 189 LYS B C 1
ATOM 4247 O O . LYS B 1 189 ? 16.141 6.656 -7.047 1 76.06 189 LYS B O 1
ATOM 4252 N N . SER B 1 190 ? 17.594 5.664 -8.375 1 70.88 190 SER B N 1
ATOM 4253 C CA . SER B 1 190 ? 18.703 6.527 -8 1 70.88 190 SER B CA 1
ATOM 4254 C C . SER B 1 190 ? 18.469 7.961 -8.461 1 70.88 190 SER B C 1
ATOM 4256 O O . SER B 1 190 ? 19.094 8.891 -7.938 1 70.88 190 SER B O 1
ATOM 4258 N N . THR B 1 191 ? 17.484 8.148 -9.25 1 75.94 191 THR B N 1
ATOM 4259 C CA . THR B 1 191 ? 17.312 9.492 -9.789 1 75.94 191 THR B CA 1
ATOM 4260 C C . THR B 1 191 ? 16.219 10.25 -9.039 1 75.94 191 THR B C 1
ATOM 4262 O O . THR B 1 191 ? 16.016 11.438 -9.266 1 75.94 191 THR B O 1
ATOM 4265 N N . LYS B 1 192 ? 15.578 9.594 -8.219 1 83.81 192 LYS B N 1
ATOM 4266 C CA . LYS B 1 192 ? 14.523 10.25 -7.438 1 83.81 192 LYS B CA 1
ATOM 4267 C C . LYS B 1 192 ? 14.5 9.719 -6.008 1 83.81 192 LYS B C 1
ATOM 4269 O O . LYS B 1 192 ? 14.867 8.57 -5.754 1 83.81 192 LYS B O 1
ATOM 4274 N N . PRO B 1 193 ? 14.164 10.609 -5.137 1 90.25 193 PRO B N 1
ATOM 4275 C CA . PRO B 1 193 ? 14.031 10.125 -3.762 1 90.25 193 PRO B CA 1
ATOM 4276 C C . PRO B 1 193 ? 12.953 9.055 -3.619 1 90.25 193 PRO B C 1
ATOM 4278 O O . PRO B 1 193 ? 11.984 9.039 -4.383 1 90.25 193 PRO B O 1
ATOM 4281 N N . GLU B 1 194 ? 13.242 8.188 -2.729 1 92.5 194 GLU B N 1
ATOM 4282 C CA . GLU B 1 194 ? 12.305 7.09 -2.482 1 92.5 194 GLU B CA 1
ATOM 4283 C C . GLU B 1 194 ? 11.477 7.34 -1.226 1 92.5 194 GLU B C 1
ATOM 4285 O O . GLU B 1 194 ? 12.016 7.742 -0.191 1 92.5 194 GLU B O 1
ATOM 4290 N N . ILE B 1 195 ? 10.188 7.164 -1.364 1 94.88 195 ILE B N 1
ATOM 4291 C CA . ILE B 1 195 ? 9.289 7.27 -0.219 1 94.88 195 ILE B CA 1
ATOM 4292 C C . ILE B 1 195 ? 9.062 5.887 0.385 1 94.88 195 ILE B C 1
ATOM 4294 O O . ILE B 1 195 ? 8.477 5.012 -0.257 1 94.88 195 ILE B O 1
ATOM 4298 N N . LEU B 1 196 ? 9.57 5.633 1.564 1 95.69 196 LEU B N 1
ATOM 4299 C CA . LEU B 1 196 ? 9.461 4.32 2.191 1 95.69 196 LEU B CA 1
ATOM 4300 C C . LEU B 1 196 ? 9.57 4.434 3.709 1 95.69 196 LEU B C 1
ATOM 4302 O O . LEU B 1 196 ? 9.891 5.5 4.234 1 95.69 196 LEU B O 1
ATOM 4306 N N . ASN B 1 197 ? 9.203 3.4 4.395 1 97.44 197 ASN B N 1
ATOM 4307 C CA . ASN B 1 197 ? 9.383 3.334 5.84 1 97.44 197 ASN B CA 1
ATOM 4308 C C . ASN B 1 197 ? 10.773 2.84 6.215 1 97.44 197 ASN B C 1
ATOM 4310 O O . ASN B 1 197 ? 11.18 1.751 5.805 1 97.44 197 ASN B O 1
ATOM 4314 N N . ILE B 1 198 ? 11.492 3.609 6.895 1 98.12 198 ILE B N 1
ATOM 4315 C CA . ILE B 1 198 ? 12.781 3.229 7.465 1 98.12 198 ILE B CA 1
ATOM 4316 C C . ILE B 1 198 ? 12.602 2.809 8.922 1 98.12 198 ILE B C 1
ATOM 4318 O O . ILE B 1 198 ? 11.867 3.455 9.672 1 98.12 198 ILE B O 1
ATOM 4322 N N . GLU B 1 199 ? 13.188 1.716 9.32 1 97.69 199 GLU B N 1
ATOM 4323 C CA . GLU B 1 199 ? 13.125 1.263 10.703 1 97.69 199 GLU B CA 1
ATOM 4324 C C . GLU B 1 199 ? 14.117 2.02 11.578 1 97.69 199 GLU B C 1
ATOM 4326 O O . GLU B 1 199 ? 15.172 2.447 11.102 1 97.69 199 GLU B O 1
ATOM 4331 N N . GLN B 1 200 ? 13.773 2.113 12.781 1 97.69 200 GLN B N 1
ATOM 4332 C CA . GLN B 1 200 ? 14.648 2.789 13.742 1 97.69 200 GLN B CA 1
ATOM 4333 C C . GLN B 1 200 ? 16.047 2.174 13.742 1 97.69 200 GLN B C 1
ATOM 4335 O O . GLN B 1 200 ? 17.047 2.893 13.773 1 97.69 200 GLN B O 1
ATOM 4340 N N . LYS B 1 201 ? 16.125 0.83 13.656 1 97.38 201 LYS B N 1
ATOM 4341 C CA . LYS B 1 201 ? 17.391 0.111 13.727 1 97.38 201 LYS B CA 1
ATOM 4342 C C . LYS B 1 201 ? 18.266 0.398 12.508 1 97.38 201 LYS B C 1
ATOM 4344 O O . LYS B 1 201 ? 19.453 0.103 12.5 1 97.38 201 LYS B O 1
ATOM 4349 N N . ASP B 1 202 ? 17.656 0.962 11.469 1 98.19 202 ASP B N 1
ATOM 4350 C CA . ASP B 1 202 ? 18.391 1.172 10.219 1 98.19 202 ASP B CA 1
ATOM 4351 C C . ASP B 1 202 ? 19 2.564 10.172 1 98.19 202 ASP B C 1
ATOM 4353 O O . ASP B 1 202 ? 19.719 2.902 9.219 1 98.19 202 ASP B O 1
ATOM 4357 N N . LEU B 1 203 ? 18.75 3.379 11.141 1 98.38 203 LEU B N 1
ATOM 4358 C CA . LEU B 1 203 ? 19.453 4.645 11.273 1 98.38 203 LEU B CA 1
ATOM 4359 C C . LEU B 1 203 ? 20.891 4.422 11.75 1 98.38 203 LEU B C 1
ATOM 4361 O O . LEU B 1 203 ? 21.109 3.729 12.75 1 98.38 203 LEU B O 1
ATOM 4365 N N . LEU B 1 204 ? 21.859 5.008 11.102 1 98 204 LEU B N 1
ATOM 4366 C CA . LEU B 1 204 ? 23.25 4.723 11.375 1 98 204 LEU B CA 1
ATOM 4367 C C . LEU B 1 204 ? 23.891 5.852 12.188 1 98 204 LEU B C 1
ATOM 4369 O O . LEU B 1 204 ? 24.984 5.695 12.719 1 98 204 LEU B O 1
ATOM 4373 N N . GLY B 1 205 ? 23.266 7.004 12.242 1 96.75 205 GLY B N 1
ATOM 4374 C CA . GLY B 1 205 ? 23.766 8.156 12.977 1 96.75 205 GLY B CA 1
ATOM 4375 C C . GLY B 1 205 ? 22.672 9.07 13.477 1 96.75 205 GLY B C 1
ATOM 4376 O O . GLY B 1 205 ? 21.5 8.898 13.117 1 96.75 205 GLY B O 1
ATOM 4377 N N . ASP B 1 206 ? 23.125 9.992 14.281 1 96.19 206 ASP B N 1
ATOM 4378 C CA . ASP B 1 206 ? 22.172 10.969 14.812 1 96.19 206 ASP B CA 1
ATOM 4379 C C . ASP B 1 206 ? 21.656 11.883 13.703 1 96.19 206 ASP B C 1
ATOM 4381 O O . ASP B 1 206 ? 22.375 12.156 12.734 1 96.19 206 ASP B O 1
ATOM 4385 N N . GLU B 1 207 ? 20.484 12.297 13.883 1 97.56 207 GLU B N 1
ATOM 4386 C CA . GLU B 1 207 ? 19.875 13.203 12.914 1 97.56 207 GLU B CA 1
ATOM 4387 C C . GLU B 1 207 ? 20.422 14.625 13.078 1 97.56 207 GLU B C 1
ATOM 4389 O O . GLU B 1 207 ? 20.938 14.977 14.141 1 97.56 207 GLU B O 1
ATOM 4394 N N . VAL B 1 208 ? 20.328 15.422 12.055 1 97.19 208 VAL B N 1
ATOM 4395 C CA . 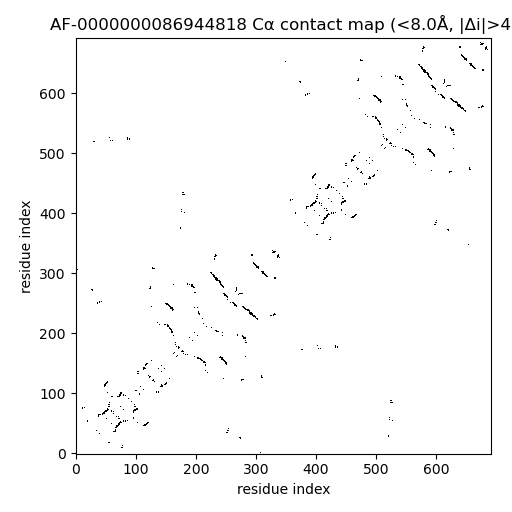VAL B 1 208 ? 20.594 16.859 12.055 1 97.19 208 VAL B CA 1
ATOM 4396 C C . VAL B 1 208 ? 19.453 17.594 11.352 1 97.19 208 VAL B C 1
ATOM 4398 O O . VAL B 1 208 ? 18.812 17.031 10.445 1 97.19 208 VAL B O 1
ATOM 4401 N N . ALA B 1 209 ? 19.141 18.766 11.789 1 97.81 209 ALA B N 1
ATOM 4402 C CA . ALA B 1 209 ? 18.094 19.562 11.164 1 97.81 209 ALA B CA 1
ATOM 4403 C C . ALA B 1 209 ? 18.594 20.188 9.859 1 97.81 209 ALA B C 1
ATOM 4405 O O . ALA B 1 209 ? 19.578 20.938 9.852 1 97.81 209 ALA B O 1
ATOM 4406 N N . LEU B 1 210 ? 17.953 19.891 8.812 1 97.25 210 LEU B N 1
ATOM 4407 C CA . LEU B 1 210 ? 18.234 20.516 7.523 1 97.25 210 LEU B CA 1
ATOM 4408 C C . LEU B 1 210 ? 17.672 21.922 7.473 1 97.25 210 LEU B C 1
ATOM 4410 O O . LEU B 1 210 ? 18.312 22.828 6.93 1 97.25 210 LEU B O 1
ATOM 4414 N N . CYS B 1 211 ? 16.453 22.031 8 1 94.81 211 CYS B N 1
ATOM 4415 C CA . CYS B 1 211 ? 15.859 23.375 8.047 1 94.81 211 CYS B CA 1
ATOM 4416 C C . CYS B 1 211 ? 14.836 23.469 9.172 1 94.81 211 CYS B C 1
ATOM 4418 O O . CYS B 1 211 ? 14.336 22.453 9.656 1 94.81 211 CYS B O 1
ATOM 4420 N N . TRP B 1 212 ? 14.648 24.641 9.602 1 96.06 212 TRP B N 1
ATOM 4421 C CA . TRP B 1 212 ? 13.617 25.047 10.555 1 96.06 212 TRP B CA 1
ATOM 4422 C C . TRP B 1 212 ? 12.703 26.109 9.961 1 96.06 212 TRP B C 1
ATOM 4424 O O . TRP B 1 212 ? 13.172 27.172 9.539 1 96.06 212 TRP B O 1
ATOM 4434 N N . ILE B 1 213 ? 11.469 25.812 9.945 1 97.69 213 ILE B N 1
ATOM 4435 C CA . ILE B 1 213 ? 10.5 26.719 9.344 1 97.69 213 ILE B CA 1
ATOM 4436 C C . ILE B 1 213 ? 9.578 27.266 10.43 1 97.69 213 ILE B C 1
ATOM 4438 O O . ILE B 1 213 ? 8.953 26.516 11.18 1 97.69 213 ILE B O 1
ATOM 4442 N N . ASN B 1 214 ? 9.516 28.562 10.562 1 98.06 214 ASN B N 1
ATOM 4443 C CA . ASN B 1 214 ? 8.57 29.25 11.422 1 98.06 214 ASN B CA 1
ATOM 4444 C C . ASN B 1 214 ? 7.383 29.797 10.633 1 98.06 214 ASN B C 1
ATOM 4446 O O . ASN B 1 214 ? 7.516 30.797 9.922 1 98.06 214 ASN B O 1
ATOM 4450 N N . LEU B 1 215 ? 6.254 29.219 10.758 1 97.88 215 LEU B N 1
ATOM 4451 C CA . LEU B 1 215 ? 5.098 29.562 9.93 1 97.88 215 LEU B CA 1
ATOM 4452 C C . LEU B 1 215 ? 4.574 30.953 10.281 1 97.88 215 LEU B C 1
ATOM 4454 O O . LEU B 1 215 ? 3.846 31.562 9.5 1 97.88 215 LEU B O 1
ATOM 4458 N N . ARG B 1 216 ? 4.922 31.5 11.422 1 96.12 216 ARG B N 1
ATOM 4459 C CA . ARG B 1 216 ? 4.441 32.812 11.844 1 96.12 216 ARG B CA 1
ATOM 4460 C C . ARG B 1 216 ? 5.246 33.938 11.195 1 96.12 216 ARG B C 1
ATOM 4462 O O . ARG B 1 216 ? 4.75 35.031 11.023 1 96.12 216 ARG B O 1
ATOM 4469 N N . GLU B 1 217 ? 6.492 33.562 10.828 1 96.25 217 GLU B N 1
ATOM 4470 C CA . GLU B 1 217 ? 7.398 34.656 10.5 1 96.25 217 GLU B CA 1
ATOM 4471 C C . GLU B 1 217 ? 7.973 34.5 9.094 1 96.25 217 GLU B C 1
ATOM 4473 O O . GLU B 1 217 ? 8.219 35.469 8.398 1 96.25 217 GLU B O 1
ATOM 4478 N N . ASP B 1 218 ? 8.156 33.281 8.648 1 97.06 218 ASP B N 1
ATOM 4479 C CA . ASP B 1 218 ? 8.891 33.031 7.41 1 97.06 218 ASP B CA 1
ATOM 4480 C C . ASP B 1 218 ? 8.078 33.469 6.188 1 97.06 218 ASP B C 1
ATOM 4482 O O . ASP B 1 218 ? 6.844 33.438 6.223 1 97.06 218 ASP B O 1
ATOM 4486 N N . ASN B 1 219 ? 8.812 33.844 5.18 1 96.44 219 ASN B N 1
ATOM 4487 C CA . ASN B 1 219 ? 8.203 34.156 3.893 1 96.44 219 ASN B CA 1
ATOM 4488 C C . ASN B 1 219 ? 8.406 33.031 2.881 1 96.44 219 ASN B C 1
ATOM 4490 O O . ASN B 1 219 ? 9.234 32.156 3.09 1 96.44 219 ASN B O 1
ATOM 4494 N N . ALA B 1 220 ? 7.648 33.125 1.812 1 93.25 220 ALA B N 1
ATOM 4495 C CA . ALA B 1 220 ? 7.734 32.094 0.776 1 93.25 220 ALA B CA 1
ATOM 4496 C C . ALA B 1 220 ? 9.156 31.969 0.238 1 93.25 220 ALA B C 1
ATOM 4498 O O . ALA B 1 220 ? 9.625 30.875 -0.077 1 93.25 220 ALA B O 1
ATOM 4499 N N . SER B 1 221 ? 9.867 33.062 0.11 1 94.5 221 SER B N 1
ATOM 4500 C CA . SER B 1 221 ? 11.219 33.062 -0.438 1 94.5 221 SER B CA 1
ATOM 4501 C C . SER B 1 221 ? 12.188 32.344 0.472 1 94.5 221 SER B C 1
ATOM 4503 O O . SER B 1 221 ? 13.211 31.812 0.01 1 94.5 221 SER B O 1
ATOM 4505 N N . ASP B 1 222 ? 11.852 32.312 1.794 1 95.12 222 ASP B N 1
ATOM 4506 C CA . ASP B 1 222 ? 12.703 31.594 2.754 1 95.12 222 ASP B CA 1
ATOM 4507 C C . ASP B 1 222 ? 12.688 30.094 2.498 1 95.12 222 ASP B C 1
ATOM 4509 O O . ASP B 1 222 ? 13.57 29.375 2.967 1 95.12 222 ASP B O 1
ATOM 4513 N N . LEU B 1 223 ? 11.711 29.609 1.763 1 94.94 223 LEU B N 1
ATOM 4514 C CA . LEU B 1 223 ? 11.516 28.188 1.543 1 94.94 223 LEU B CA 1
ATOM 4515 C C . LEU B 1 223 ? 12.227 27.734 0.268 1 94.94 223 LEU B C 1
ATOM 4517 O O . LEU B 1 223 ? 12.211 26.547 -0.065 1 94.94 223 LEU B O 1
ATOM 4521 N N . ASN B 1 224 ? 12.852 28.594 -0.422 1 94.62 224 ASN B N 1
ATOM 4522 C CA . ASN B 1 224 ? 13.32 28.312 -1.772 1 94.62 224 ASN B CA 1
ATOM 4523 C C . ASN B 1 224 ? 14.539 27.391 -1.757 1 94.62 224 ASN B C 1
ATOM 4525 O O . ASN B 1 224 ? 14.773 26.656 -2.711 1 94.62 224 ASN B O 1
ATOM 4529 N N . GLU B 1 225 ? 15.312 27.531 -0.707 1 95.19 225 GLU B N 1
ATOM 4530 C CA . GLU B 1 225 ? 16.547 26.734 -0.691 1 95.19 225 GLU B CA 1
ATOM 4531 C C . GLU B 1 225 ? 17 26.469 0.737 1 95.19 225 GLU B C 1
ATOM 4533 O O . GLU B 1 225 ? 16.969 27.359 1.587 1 95.19 225 GLU B O 1
ATOM 4538 N N . PHE B 1 226 ? 17.359 25.266 0.962 1 96.44 226 PHE B N 1
ATOM 4539 C CA . PHE B 1 226 ? 17.984 24.828 2.197 1 96.44 226 PHE B CA 1
ATOM 4540 C C . PHE B 1 226 ? 19.234 23.984 1.9 1 96.44 226 PHE B C 1
ATOM 4542 O O . PHE B 1 226 ? 19.25 23.234 0.931 1 96.44 226 PHE B O 1
ATOM 4549 N N . SER B 1 227 ? 20.266 24.141 2.689 1 96.06 227 SER B N 1
ATOM 4550 C CA . SER B 1 227 ? 21.469 23.344 2.51 1 96.06 227 SER B CA 1
ATOM 4551 C C . SER B 1 227 ? 22.188 23.125 3.84 1 96.06 227 SER B C 1
ATOM 4553 O O . SER B 1 227 ? 22.125 23.969 4.738 1 96.06 227 SER B O 1
ATOM 4555 N N . ILE B 1 228 ? 22.828 21.984 3.92 1 95.81 228 ILE B N 1
ATOM 4556 C CA . ILE B 1 228 ? 23.578 21.672 5.125 1 95.81 228 ILE B CA 1
ATOM 4557 C C . ILE B 1 228 ? 24.812 20.859 4.754 1 95.81 228 ILE B C 1
ATOM 4559 O O . ILE B 1 228 ? 24.781 20.047 3.82 1 95.81 228 ILE B O 1
ATOM 4563 N N . GLN B 1 229 ? 25.844 21.172 5.324 1 95.94 229 GLN B N 1
ATOM 4564 C CA . GLN B 1 229 ? 27.016 20.312 5.391 1 95.94 229 GLN B CA 1
ATOM 4565 C C . GLN B 1 229 ? 27.203 19.734 6.793 1 95.94 229 GLN B C 1
ATOM 4567 O O . GLN B 1 229 ? 27.188 20.469 7.777 1 95.94 229 GLN B O 1
ATOM 4572 N N . HIS B 1 230 ? 27.344 18.422 6.902 1 95.38 230 HIS B N 1
ATOM 4573 C CA . HIS B 1 230 ? 27.344 17.812 8.227 1 95.38 230 HIS B CA 1
ATOM 4574 C C . HIS B 1 230 ? 28.25 16.578 8.273 1 95.38 230 HIS B C 1
ATOM 4576 O O . HIS B 1 230 ? 28.484 15.945 7.246 1 95.38 230 HIS B O 1
ATOM 4582 N N . VAL B 1 231 ? 28.797 16.359 9.461 1 95.62 231 VAL B N 1
ATOM 4583 C CA . VAL B 1 231 ? 29.547 15.141 9.766 1 95.62 231 VAL B CA 1
ATOM 4584 C C . VAL B 1 231 ? 28.984 14.492 11.031 1 95.62 231 VAL B C 1
ATOM 4586 O O . VAL B 1 231 ? 28.719 15.18 12.023 1 95.62 231 VAL B O 1
ATOM 4589 N N . VAL B 1 232 ? 28.797 13.211 10.961 1 96.44 232 VAL B N 1
ATOM 4590 C CA . VAL B 1 232 ? 28.297 12.484 12.125 1 96.44 232 VAL B CA 1
ATOM 4591 C C . VAL B 1 232 ? 28.984 11.133 12.234 1 96.44 232 VAL B C 1
ATOM 4593 O O . VAL B 1 232 ? 29.297 10.508 11.219 1 96.44 232 VAL B O 1
ATOM 4596 N N . GLY B 1 233 ? 29.266 10.766 13.492 1 96.19 233 GLY B N 1
ATOM 4597 C CA . GLY B 1 233 ? 29.797 9.422 13.703 1 96.19 233 GLY B CA 1
ATOM 4598 C C . GLY B 1 233 ? 28.719 8.352 13.656 1 96.19 233 GLY B C 1
ATOM 4599 O O . GLY B 1 233 ? 27.656 8.5 14.25 1 96.19 233 GLY B O 1
ATOM 4600 N N . ALA B 1 234 ? 29.062 7.223 12.945 1 97.19 234 ALA B N 1
ATOM 4601 C CA . ALA B 1 234 ? 28.125 6.102 12.922 1 97.19 234 ALA B CA 1
ATOM 4602 C C . ALA B 1 234 ? 27.859 5.562 14.32 1 97.19 234 ALA B C 1
ATOM 4604 O O . ALA B 1 234 ? 28.797 5.352 15.094 1 97.19 234 ALA B O 1
ATOM 4605 N N . LYS B 1 235 ? 26.656 5.316 14.664 1 96.69 235 LYS B N 1
ATOM 4606 C CA . LYS B 1 235 ? 26.281 4.828 15.992 1 96.69 235 LYS B CA 1
ATOM 4607 C C . LYS B 1 235 ? 26.562 3.332 16.125 1 96.69 235 LYS B C 1
ATOM 4609 O O . LYS B 1 235 ? 26.656 2.812 17.234 1 96.69 235 LYS B O 1
ATOM 4614 N N . LYS B 1 236 ? 26.594 2.635 15.055 1 96.94 236 LYS B N 1
ATOM 4615 C CA . LYS B 1 236 ? 26.844 1.2 14.969 1 96.94 236 LYS B CA 1
ATOM 4616 C C . LYS B 1 236 ? 27.484 0.83 13.633 1 96.94 236 LYS B C 1
ATOM 4618 O O . LYS B 1 236 ? 27.422 1.607 12.68 1 96.94 236 LYS B O 1
ATOM 4623 N N . SER B 1 237 ? 28.078 -0.303 13.695 1 97.44 237 SER B N 1
ATOM 4624 C CA . SER B 1 237 ? 28.562 -0.83 12.422 1 97.44 237 SER B CA 1
ATOM 4625 C C . SER B 1 237 ? 27.406 -1.229 11.516 1 97.44 237 SER B C 1
ATOM 4627 O O . SER B 1 237 ? 26.375 -1.724 11.992 1 97.44 237 SER B O 1
ATOM 4629 N N . GLY B 1 238 ? 27.547 -0.923 10.227 1 97.25 238 GLY B N 1
ATOM 4630 C CA . GLY B 1 238 ? 26.5 -1.259 9.273 1 97.25 238 GLY B CA 1
ATOM 4631 C C . GLY B 1 238 ? 26.797 -0.788 7.867 1 97.25 238 GLY B C 1
ATOM 4632 O O . GLY B 1 238 ? 27.906 -0.34 7.578 1 97.25 238 GLY B O 1
ATOM 4633 N N . SER B 1 239 ? 25.844 -0.964 7.062 1 97.81 239 SER B N 1
ATOM 4634 C CA . SER B 1 239 ? 25.953 -0.557 5.664 1 97.81 239 SER B CA 1
ATOM 4635 C C . SER B 1 239 ? 25.328 0.81 5.434 1 97.81 239 SER B C 1
ATOM 4637 O O . SER B 1 239 ? 24.109 0.96 5.535 1 97.81 239 SER B O 1
ATOM 4639 N N . TYR B 1 240 ? 26.219 1.812 5.191 1 98 240 TYR B N 1
ATOM 4640 C CA . TYR B 1 240 ? 25.719 3.131 4.816 1 98 240 TYR B CA 1
ATOM 4641 C C . TYR B 1 240 ? 25.188 3.131 3.387 1 98 240 TYR B C 1
ATOM 4643 O O . TYR B 1 240 ? 25.953 2.986 2.434 1 98 240 TYR B O 1
ATOM 4651 N N . GLU B 1 241 ? 23.812 3.322 3.248 1 97.06 241 GLU B N 1
ATOM 4652 C CA . GLU B 1 241 ? 23.156 3.092 1.967 1 97.06 241 GLU B CA 1
ATOM 4653 C C . GLU B 1 241 ? 22.406 4.336 1.499 1 97.06 241 GLU B C 1
ATOM 4655 O O . GLU B 1 241 ? 21.859 4.359 0.391 1 97.06 241 GLU B O 1
ATOM 4660 N N . GLY B 1 242 ? 22.359 5.359 2.332 1 96.44 242 GLY B N 1
ATOM 4661 C CA . GLY B 1 242 ? 21.719 6.602 1.927 1 96.44 242 GLY B CA 1
ATOM 4662 C C . GLY B 1 242 ? 21.406 7.523 3.092 1 96.44 242 GLY B C 1
ATOM 4663 O O . GLY B 1 242 ? 21.938 7.344 4.191 1 96.44 242 GLY B O 1
ATOM 4664 N N . LEU B 1 243 ? 20.672 8.586 2.811 1 97.5 243 LEU B N 1
ATOM 4665 C CA . LEU B 1 243 ? 20.156 9.516 3.812 1 97.5 243 LEU B CA 1
ATOM 4666 C C . LEU B 1 243 ? 18.656 9.375 3.969 1 97.5 243 LEU B C 1
ATOM 4668 O O . LEU B 1 243 ? 17.938 9.188 2.982 1 97.5 243 LEU B O 1
ATOM 4672 N N . CYS B 1 244 ? 18.281 9.43 5.16 1 98.31 244 CYS B N 1
ATOM 4673 C CA . CYS B 1 244 ? 16.859 9.398 5.516 1 98.31 244 CYS B CA 1
ATOM 4674 C C . CYS B 1 244 ? 16.375 10.781 5.938 1 98.31 244 CYS B C 1
ATOM 4676 O O . CYS B 1 244 ? 16.938 11.391 6.844 1 98.31 244 CYS B O 1
ATOM 4678 N N . LEU B 1 245 ? 15.336 11.273 5.281 1 98.31 245 LEU B N 1
ATOM 4679 C CA . LEU B 1 245 ? 14.719 12.547 5.633 1 98.31 245 LEU B CA 1
ATOM 4680 C C . LEU B 1 245 ? 13.328 12.328 6.227 1 98.31 245 LEU B C 1
ATOM 4682 O O . LEU B 1 245 ? 12.57 11.484 5.742 1 98.31 245 LEU B O 1
ATOM 4686 N N . TRP B 1 246 ? 13.023 13.047 7.191 1 98.5 246 TRP B N 1
ATOM 4687 C CA . TRP B 1 246 ? 11.68 13.102 7.766 1 98.5 246 TRP B CA 1
ATOM 4688 C C . TRP B 1 246 ? 11.383 14.477 8.344 1 98.5 246 TRP B C 1
ATOM 4690 O O . TRP B 1 246 ? 12.227 15.375 8.281 1 98.5 246 TRP B O 1
ATOM 4700 N N . PHE B 1 247 ? 10.125 14.688 8.812 1 98.56 247 PHE B N 1
ATOM 4701 C CA . PHE B 1 247 ? 9.828 16.016 9.344 1 98.56 247 PHE B CA 1
ATOM 4702 C C . PHE B 1 247 ? 9.016 15.906 10.633 1 98.56 247 PHE B C 1
ATOM 4704 O O . PHE B 1 247 ? 8.445 14.859 10.922 1 98.56 247 PHE B O 1
ATOM 4711 N N . GLU B 1 248 ? 9.086 16.953 11.398 1 98.31 248 GLU B N 1
ATOM 4712 C CA . GLU B 1 248 ? 8.273 17.188 12.586 1 98.31 248 GLU B CA 1
ATOM 4713 C C . GLU B 1 248 ? 7.539 18.516 12.508 1 98.31 248 GLU B C 1
ATOM 4715 O O . GLU B 1 248 ? 8.086 19.5 12 1 98.31 248 GLU B O 1
ATOM 4720 N N . CYS B 1 249 ? 6.352 18.5 12.953 1 98.31 249 CYS B N 1
ATOM 4721 C CA . CYS B 1 249 ? 5.582 19.734 13.117 1 98.31 249 CYS B CA 1
ATOM 4722 C C . CYS B 1 249 ? 5.23 19.969 14.578 1 98.31 249 CYS B C 1
ATOM 4724 O O . CYS B 1 249 ? 4.77 19.047 15.266 1 98.31 249 CYS B O 1
ATOM 4726 N N . ASN B 1 250 ? 5.453 21.172 14.992 1 97.69 250 ASN B N 1
ATOM 4727 C CA . ASN B 1 250 ? 5.141 21.562 16.359 1 97.69 250 ASN B CA 1
ATOM 4728 C C . ASN B 1 250 ? 3.889 22.438 16.422 1 97.69 250 ASN B C 1
ATOM 4730 O O . ASN B 1 250 ? 3.713 23.344 15.609 1 97.69 250 ASN B O 1
ATOM 4734 N N . PHE B 1 251 ? 3.045 22.109 17.391 1 97.81 251 PHE B N 1
ATOM 4735 C CA . PHE B 1 251 ? 1.82 22.875 17.594 1 97.81 251 PHE B CA 1
ATOM 4736 C C . PHE B 1 251 ? 1.941 23.781 18.797 1 97.81 251 PHE B C 1
ATOM 4738 O O . PHE B 1 251 ? 2.684 23.5 19.734 1 97.81 251 PHE B O 1
ATOM 4745 N N . PRO B 1 252 ? 1.192 24.891 18.719 1 94.81 252 PRO B N 1
ATOM 4746 C CA . PRO B 1 252 ? 1.184 25.766 19.906 1 94.81 252 PRO B CA 1
ATOM 4747 C C . PRO B 1 252 ? 0.563 25.109 21.125 1 94.81 252 PRO B C 1
ATOM 4749 O O . PRO B 1 252 ? -0.262 24.203 20.984 1 94.81 252 PRO B O 1
ATOM 4752 N N . SER B 1 253 ? 1.048 25.453 22.297 1 90.38 253 SER B N 1
ATOM 4753 C CA . SER B 1 253 ? 0.439 25.062 23.578 1 90.38 253 SER B CA 1
ATOM 4754 C C . SER B 1 253 ? 0.064 26.297 24.406 1 90.38 253 SER B C 1
ATOM 4756 O O . SER B 1 253 ? 0.935 27.078 24.797 1 90.38 253 SER B O 1
ATOM 4758 N N . MET B 1 254 ? -1.159 26.547 24.578 1 81.56 254 MET B N 1
ATOM 4759 C CA . MET B 1 254 ? -1.621 27.734 25.312 1 81.56 254 MET B CA 1
ATOM 4760 C C . MET B 1 254 ? -1.916 27.391 26.766 1 81.56 254 MET B C 1
ATOM 4762 O O . MET B 1 254 ? -2.191 28.281 27.578 1 81.56 254 MET B O 1
ATOM 4766 N N . SER B 1 255 ? -1.964 26.094 27.172 1 66.88 255 SER B N 1
ATOM 4767 C CA . SER B 1 255 ? -2.24 25.766 28.562 1 66.88 255 SER B CA 1
ATOM 4768 C C . SER B 1 255 ? -1.089 26.203 29.469 1 66.88 255 SER B C 1
ATOM 4770 O O . SER B 1 255 ? 0.066 26.234 29.031 1 66.88 255 SER B O 1
ATOM 4772 N N . GLU B 1 256 ? -1.316 27.078 30.516 1 58.22 256 GLU B N 1
ATOM 4773 C CA . GLU B 1 256 ? -0.4 27.547 31.547 1 58.22 256 GLU B CA 1
ATOM 4774 C C . GLU B 1 256 ? 0.542 26.422 32 1 58.22 256 GLU B C 1
ATOM 4776 O O . GLU B 1 256 ? 1.578 26.688 32.625 1 58.22 256 GLU B O 1
ATOM 4781 N N . THR B 1 257 ? 0.088 25.219 32.125 1 52.16 257 THR B N 1
ATOM 4782 C CA . THR B 1 257 ? 1.015 24.203 32.625 1 52.16 257 THR B CA 1
ATOM 4783 C C . THR B 1 257 ? 1.992 23.781 31.516 1 52.16 257 THR B C 1
ATOM 4785 O O . THR B 1 257 ? 1.593 23.172 30.516 1 52.16 257 THR B O 1
ATOM 4788 N N . LYS B 1 258 ? 2.85 24.688 31.312 1 50.66 258 LYS B N 1
ATOM 4789 C CA . LYS B 1 258 ? 3.822 25 30.266 1 50.66 258 LYS B CA 1
ATOM 4790 C C . LYS B 1 258 ? 4.258 23.734 29.531 1 50.66 258 LYS B C 1
ATOM 4792 O O . LYS B 1 258 ? 4.172 23.672 28.297 1 50.66 258 LYS B O 1
ATOM 4797 N N . ASP B 1 259 ? 5.305 23.141 29.766 1 52.5 259 ASP B N 1
ATOM 4798 C CA . ASP B 1 259 ? 6.324 22.422 29.016 1 52.5 259 ASP B CA 1
ATOM 4799 C C . ASP B 1 259 ? 5.867 21 28.703 1 52.5 259 ASP B C 1
ATOM 4801 O O . ASP B 1 259 ? 6.262 20.422 27.688 1 52.5 259 ASP B O 1
ATOM 4805 N N . GLU B 1 260 ? 4.984 20.391 29.578 1 54.78 260 GLU B N 1
ATOM 4806 C CA . GLU B 1 260 ? 4.91 18.938 29.609 1 54.78 260 GLU B CA 1
ATOM 4807 C C . GLU B 1 260 ? 3.959 18.406 28.547 1 54.78 260 GLU B C 1
ATOM 4809 O O . GLU B 1 260 ? 3.965 17.203 28.234 1 54.78 260 GLU B O 1
ATOM 4814 N N . ASN B 1 261 ? 3.301 19.359 27.625 1 67 261 ASN B N 1
ATOM 4815 C CA . ASN B 1 261 ? 2.262 18.688 26.859 1 67 261 ASN B CA 1
ATOM 4816 C C . ASN B 1 261 ? 2.256 19.141 25.406 1 67 261 ASN B C 1
ATOM 4818 O O . ASN B 1 261 ? 1.199 19.203 24.781 1 67 261 ASN B O 1
ATOM 4822 N N . ARG B 1 262 ? 3.498 19.438 24.891 1 86.69 262 ARG B N 1
ATOM 4823 C CA . ARG B 1 262 ? 3.51 19.891 23.5 1 86.69 262 ARG B CA 1
ATOM 4824 C C . ARG B 1 262 ? 3.225 18.734 22.547 1 86.69 262 ARG B C 1
ATOM 4826 O O . ARG B 1 262 ? 3.738 17.625 22.734 1 86.69 262 ARG B O 1
ATOM 4833 N N . ILE B 1 263 ? 2.32 19.078 21.641 1 95.25 263 ILE B N 1
ATOM 4834 C CA . ILE B 1 263 ? 1.964 18.078 20.641 1 95.25 263 ILE B CA 1
ATOM 4835 C C . ILE B 1 263 ? 2.887 18.203 19.422 1 95.25 263 ILE B C 1
ATOM 4837 O O . ILE B 1 263 ? 3.092 19.297 18.906 1 95.25 263 ILE B O 1
ATOM 4841 N N . ILE B 1 264 ? 3.49 17.094 19.094 1 97.5 264 ILE B N 1
ATOM 4842 C CA . ILE B 1 264 ? 4.387 17.031 17.938 1 97.5 264 ILE B CA 1
ATOM 4843 C C . ILE B 1 264 ? 3.895 15.969 16.953 1 97.5 264 ILE B C 1
ATOM 4845 O O . ILE B 1 264 ? 3.609 14.836 17.344 1 97.5 264 ILE B O 1
ATOM 4849 N N . LEU B 1 265 ? 3.645 16.391 15.719 1 98.38 265 LEU B N 1
ATOM 4850 C CA . LEU B 1 265 ? 3.5 15.43 14.641 1 98.38 265 LEU B CA 1
ATOM 4851 C C . LEU B 1 265 ? 4.863 14.984 14.125 1 98.38 265 LEU B C 1
ATOM 4853 O O . LEU B 1 265 ? 5.598 15.781 13.531 1 98.38 265 LEU B O 1
ATOM 4857 N N . ASP B 1 266 ? 5.176 13.781 14.398 1 98.38 266 ASP B N 1
ATOM 4858 C CA . ASP B 1 266 ? 6.504 13.234 14.133 1 98.38 266 ASP B CA 1
ATOM 4859 C C . ASP B 1 266 ? 6.445 12.125 13.094 1 98.38 266 ASP B C 1
ATOM 4861 O O . ASP B 1 266 ? 5.734 11.133 13.281 1 98.38 266 ASP B O 1
ATOM 4865 N N . THR B 1 267 ? 7.219 12.266 11.977 1 98.44 267 THR B N 1
ATOM 4866 C CA . THR B 1 267 ? 7.223 11.25 10.93 1 98.44 267 THR B CA 1
ATOM 4867 C C . THR B 1 267 ? 8.516 10.445 10.961 1 98.44 267 THR B C 1
ATOM 4869 O O . THR B 1 267 ? 8.836 9.734 10.008 1 98.44 267 THR B O 1
ATOM 4872 N N . SER B 1 268 ? 9.312 10.531 11.984 1 98.31 268 SER B N 1
ATOM 4873 C CA . SER B 1 268 ? 10.609 9.867 12.094 1 98.31 268 SER B CA 1
ATOM 4874 C C . SER B 1 268 ? 10.453 8.359 12.164 1 98.31 268 SER B C 1
ATOM 4876 O O . SER B 1 268 ? 9.375 7.852 12.469 1 98.31 268 SER B O 1
ATOM 4878 N N . PRO B 1 269 ? 11.547 7.629 11.938 1 98 269 PRO B N 1
ATOM 4879 C CA . PRO B 1 269 ? 11.539 6.172 12.078 1 98 269 PRO B CA 1
ATOM 4880 C C . PRO B 1 269 ? 11.242 5.719 13.508 1 98 269 PRO B C 1
ATOM 4882 O O . PRO B 1 269 ? 10.969 4.539 13.742 1 98 269 PRO B O 1
ATOM 4885 N N . ASN B 1 270 ? 11.242 6.617 14.445 1 96.94 270 ASN B N 1
ATOM 4886 C CA . ASN B 1 270 ? 11 6.281 15.844 1 96.94 270 ASN B CA 1
ATOM 4887 C C . ASN B 1 270 ? 9.523 6.383 16.188 1 96.94 270 ASN B C 1
ATOM 4889 O O . ASN B 1 270 ? 9.117 6.047 17.312 1 96.94 270 ASN B O 1
ATOM 4893 N N . SER B 1 271 ? 8.766 6.863 15.258 1 97.44 271 SER B N 1
ATOM 4894 C CA . SER B 1 271 ? 7.348 7.102 15.508 1 97.44 271 SER B CA 1
ATOM 4895 C C . SER B 1 271 ? 6.477 6.172 14.664 1 97.44 271 SER B C 1
ATOM 4897 O O . SER B 1 271 ? 6.977 5.488 13.766 1 97.44 271 SER B O 1
ATOM 4899 N N . LEU B 1 272 ? 5.207 6.109 15.055 1 97 272 LEU B N 1
ATOM 4900 C CA . LEU B 1 272 ? 4.262 5.348 14.25 1 97 272 LEU B CA 1
ATOM 4901 C C . LEU B 1 272 ? 4.227 5.871 12.812 1 97 272 LEU B C 1
ATOM 4903 O O . LEU B 1 272 ? 4.289 7.082 12.594 1 97 272 LEU B O 1
ATOM 4907 N N . ALA B 1 273 ? 4.074 4.98 11.938 1 97.31 273 ALA B N 1
ATOM 4908 C CA . ALA B 1 273 ? 4.145 5.32 10.523 1 97.31 273 ALA B CA 1
ATOM 4909 C C . ALA B 1 273 ? 2.986 6.23 10.117 1 97.31 273 ALA B C 1
ATOM 4911 O O . ALA B 1 273 ? 1.853 6.035 10.562 1 97.31 273 ALA B O 1
ATOM 4912 N N . THR B 1 274 ? 3.232 7.207 9.305 1 98 274 THR B N 1
ATOM 4913 C CA . THR B 1 274 ? 2.258 8.062 8.641 1 98 274 THR B CA 1
ATOM 4914 C C . THR B 1 274 ? 2.238 7.793 7.141 1 98 274 THR B C 1
ATOM 4916 O O . THR B 1 274 ? 3.076 7.047 6.625 1 98 274 THR B O 1
ATOM 4919 N N . HIS B 1 275 ? 1.274 8.391 6.449 1 96.56 275 HIS B N 1
ATOM 4920 C CA . HIS B 1 275 ? 1.2 8.188 5.008 1 96.56 275 HIS B CA 1
ATOM 4921 C C . HIS B 1 275 ? 2.365 8.875 4.297 1 96.56 275 HIS B C 1
ATOM 4923 O O . HIS B 1 275 ? 2.652 8.57 3.137 1 96.56 275 HIS B O 1
ATOM 4929 N N . TRP B 1 276 ? 3.025 9.797 4.965 1 96.88 276 TRP B N 1
ATOM 4930 C CA . TRP B 1 276 ? 4.156 10.492 4.363 1 96.88 276 TRP B CA 1
ATOM 4931 C C . TRP B 1 276 ? 5.406 9.617 4.375 1 96.88 276 TRP B C 1
ATOM 4933 O O . TRP B 1 276 ? 6.312 9.812 3.561 1 96.88 276 TRP B O 1
ATOM 4943 N N . LYS B 1 277 ? 5.441 8.727 5.367 1 97.75 277 LYS B N 1
ATOM 4944 C CA . LYS B 1 277 ? 6.629 7.895 5.555 1 97.75 277 LYS B CA 1
ATOM 4945 C C . LYS B 1 277 ? 7.887 8.75 5.668 1 97.75 277 LYS B C 1
ATOM 4947 O O . LYS B 1 277 ? 7.871 9.805 6.312 1 97.75 277 LYS B O 1
ATOM 4952 N N . GLN B 1 278 ? 9.039 8.156 5.312 1 98.25 278 GLN B N 1
ATOM 4953 C CA . GLN B 1 278 ? 10.289 8.891 5.188 1 98.25 278 GLN B CA 1
ATOM 4954 C C . GLN B 1 278 ? 10.727 8.992 3.729 1 98.25 278 GLN B C 1
ATOM 4956 O O . GLN B 1 278 ? 10.164 8.32 2.861 1 98.25 278 GLN B O 1
ATOM 4961 N N . THR B 1 279 ? 11.57 9.898 3.479 1 96.81 279 THR B N 1
ATOM 4962 C CA . THR B 1 279 ? 12.188 10.047 2.166 1 96.81 279 THR B CA 1
ATOM 4963 C C . THR B 1 279 ? 13.656 9.633 2.213 1 96.81 279 THR B C 1
ATOM 4965 O O . THR B 1 279 ? 14.422 10.141 3.035 1 96.81 279 THR B O 1
ATOM 4968 N N . ALA B 1 280 ? 13.977 8.727 1.319 1 96.31 280 ALA B N 1
ATOM 4969 C CA . ALA B 1 280 ? 15.352 8.242 1.309 1 96.31 280 ALA B CA 1
ATOM 4970 C C . ALA B 1 280 ? 16.078 8.664 0.031 1 96.31 280 ALA B C 1
ATOM 4972 O O . ALA B 1 280 ? 15.523 8.555 -1.066 1 96.31 280 ALA B O 1
ATOM 4973 N N . ILE B 1 281 ? 17.203 9.25 0.181 1 95.25 281 ILE B N 1
ATOM 4974 C CA . ILE B 1 281 ? 18.141 9.438 -0.923 1 95.25 281 ILE B CA 1
ATOM 4975 C C . ILE B 1 281 ? 19.125 8.266 -0.964 1 95.25 281 ILE B C 1
ATOM 4977 O O . ILE B 1 281 ? 19.984 8.141 -0.092 1 95.25 281 ILE B O 1
ATOM 4981 N N . VAL B 1 282 ? 19.047 7.523 -1.969 1 94.19 282 VAL B N 1
ATOM 4982 C CA . VAL B 1 282 ? 19.734 6.238 -2.014 1 94.19 282 VAL B CA 1
ATOM 4983 C C . VAL B 1 282 ? 21.094 6.41 -2.689 1 94.19 282 VAL B C 1
ATOM 4985 O O . VAL B 1 282 ? 21.203 7.047 -3.742 1 94.19 282 VAL B O 1
ATOM 4988 N N . LEU B 1 283 ? 22.125 5.84 -2.086 1 92.69 283 LEU B N 1
ATOM 4989 C CA . LEU B 1 283 ? 23.453 5.816 -2.697 1 92.69 283 LEU B CA 1
ATOM 4990 C C . LEU B 1 283 ? 23.516 4.781 -3.811 1 92.69 283 LEU B C 1
ATOM 4992 O O . LEU B 1 283 ? 22.828 3.76 -3.758 1 92.69 283 LEU B O 1
ATOM 4996 N N . PRO B 1 284 ? 24.297 5.031 -4.777 1 87 284 PRO B N 1
ATOM 4997 C CA . PRO B 1 284 ? 24.453 4.039 -5.844 1 87 284 PRO B CA 1
ATOM 4998 C C . PRO B 1 284 ? 25.062 2.727 -5.348 1 87 284 PRO B C 1
ATOM 5000 O O . PRO B 1 284 ? 24.766 1.66 -5.891 1 87 284 PRO B O 1
ATOM 5003 N N . HIS B 1 285 ? 25.953 2.881 -4.383 1 90.69 285 HIS B N 1
ATOM 5004 C CA . HIS B 1 285 ? 26.578 1.714 -3.766 1 90.69 285 HIS B CA 1
ATOM 5005 C C . HIS B 1 285 ? 26.641 1.861 -2.25 1 90.69 285 HIS B C 1
ATOM 5007 O O . HIS B 1 285 ? 26.812 2.969 -1.737 1 90.69 285 HIS B O 1
ATOM 5013 N N . GLU B 1 286 ? 26.516 0.773 -1.634 1 94.56 286 GLU B N 1
ATOM 5014 C CA . GLU B 1 286 ? 26.594 0.807 -0.177 1 94.56 286 GLU B CA 1
ATOM 5015 C C . GLU B 1 286 ? 28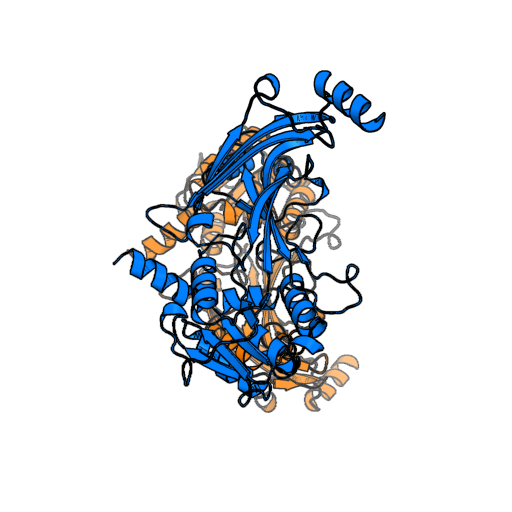.047 0.991 0.289 1 94.56 286 GLU B C 1
ATOM 5017 O O . GLU B 1 286 ? 28.984 0.622 -0.42 1 94.56 286 GLU B O 1
ATOM 5022 N N . VAL B 1 287 ? 28.219 1.623 1.434 1 95.69 287 VAL B N 1
ATOM 5023 C CA . VAL B 1 287 ? 29.5 1.81 2.086 1 95.69 287 VAL B CA 1
ATOM 5024 C C . VAL B 1 287 ? 29.469 1.204 3.488 1 95.69 287 VAL B C 1
ATOM 5026 O O . VAL B 1 287 ? 28.625 1.577 4.309 1 95.69 287 VAL B O 1
ATOM 5029 N N . GLU B 1 288 ? 30.375 0.282 3.746 1 97.25 288 GLU B N 1
ATOM 5030 C CA . GLU B 1 288 ? 30.453 -0.268 5.094 1 97.25 288 GLU B CA 1
ATOM 5031 C C . GLU B 1 288 ? 31.094 0.727 6.055 1 97.25 288 GLU B C 1
ATOM 5033 O O . GLU B 1 288 ? 32.125 1.346 5.727 1 97.25 288 GLU B O 1
ATOM 5038 N N . VAL B 1 289 ? 30.484 0.857 7.191 1 97.25 289 VAL B N 1
ATOM 5039 C CA . VAL B 1 289 ? 31.016 1.77 8.195 1 97.25 289 VAL B CA 1
ATOM 5040 C C . VAL B 1 289 ? 31.109 1.062 9.547 1 97.25 289 VAL B C 1
ATOM 5042 O O . VAL B 1 289 ? 30.297 0.184 9.844 1 97.25 289 VAL B O 1
ATOM 5045 N N . GLU B 1 290 ? 32.062 1.442 10.367 1 96.75 290 GLU B N 1
ATOM 5046 C CA . GLU B 1 290 ? 32.188 0.976 11.742 1 96.75 290 GLU B CA 1
ATOM 5047 C C . GLU B 1 290 ? 31.641 1.997 12.734 1 96.75 290 GLU B C 1
ATOM 5049 O O . GLU B 1 290 ? 31.484 3.174 12.398 1 96.75 290 GLU B O 1
ATOM 5054 N N . GLU B 1 291 ? 31.406 1.448 13.898 1 96.69 291 GLU B N 1
ATOM 5055 C CA . GLU B 1 291 ? 30.938 2.354 14.945 1 96.69 291 GLU B CA 1
ATOM 5056 C C . GLU B 1 291 ? 31.922 3.496 15.164 1 96.69 291 GLU B C 1
ATOM 5058 O O . GLU B 1 291 ? 33.125 3.27 15.266 1 96.69 291 GLU B O 1
ATOM 5063 N N . GLY B 1 292 ? 31.359 4.707 15.156 1 95.62 292 GLY B N 1
ATOM 5064 C CA . GLY B 1 292 ? 32.188 5.887 15.391 1 95.62 292 GLY B CA 1
ATOM 5065 C C . GLY B 1 292 ? 32.781 6.449 14.125 1 95.62 292 GLY B C 1
ATOM 5066 O O . GLY B 1 292 ? 33.312 7.559 14.125 1 95.62 292 GLY B O 1
ATOM 5067 N N . GLU B 1 293 ? 32.75 5.734 13.031 1 95.81 293 GLU B N 1
ATOM 5068 C CA . GLU B 1 293 ? 33.312 6.207 11.773 1 95.81 293 GLU B CA 1
ATOM 5069 C C . GLU B 1 293 ? 32.562 7.43 11.258 1 95.81 293 GLU B C 1
ATOM 5071 O O . GLU B 1 293 ? 31.328 7.461 11.281 1 95.81 293 GLU B O 1
ATOM 5076 N N . PRO B 1 294 ? 33.312 8.445 10.82 1 96.19 294 PRO B N 1
ATOM 5077 C CA . PRO B 1 294 ? 32.625 9.664 10.375 1 96.19 294 PRO B CA 1
ATOM 5078 C C . PRO B 1 294 ? 31.938 9.492 9.023 1 96.19 294 PRO B C 1
ATOM 5080 O O . PRO B 1 294 ? 32.531 8.93 8.094 1 96.19 294 PRO B O 1
ATOM 5083 N N . ILE B 1 295 ? 30.75 9.914 8.93 1 96.94 295 ILE B N 1
ATOM 5084 C CA . ILE B 1 295 ? 29.969 10.055 7.695 1 96.94 295 ILE B CA 1
ATOM 5085 C C . ILE B 1 295 ? 29.75 11.531 7.383 1 96.94 295 ILE B C 1
ATOM 5087 O O . ILE B 1 295 ? 29.109 12.25 8.156 1 96.94 295 ILE B O 1
ATOM 5091 N N . ALA B 1 296 ? 30.328 11.992 6.293 1 96.5 296 ALA B N 1
ATOM 5092 C CA . ALA B 1 296 ? 30.25 13.398 5.91 1 96.5 296 ALA B CA 1
ATOM 5093 C C . ALA B 1 296 ? 29.422 13.57 4.637 1 96.5 296 ALA B C 1
ATOM 5095 O O . ALA B 1 296 ? 29.625 12.859 3.654 1 96.5 296 ALA B O 1
ATOM 5096 N N . PHE B 1 297 ? 28.484 14.531 4.664 1 96.44 297 PHE B N 1
ATOM 5097 C CA . PHE B 1 297 ? 27.656 14.742 3.482 1 96.44 297 PHE B CA 1
ATOM 5098 C C . PHE B 1 297 ? 27.219 16.203 3.379 1 96.44 297 PHE B C 1
ATOM 5100 O O . PHE B 1 297 ? 27.312 16.953 4.355 1 96.44 297 PHE B O 1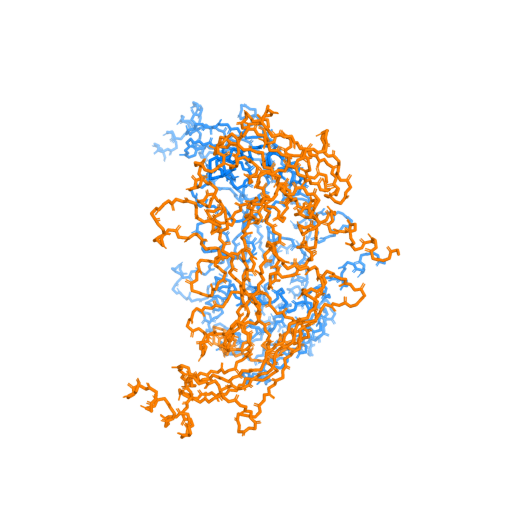
ATOM 5107 N N . GLN B 1 298 ? 26.938 16.594 2.223 1 96.81 298 GLN B N 1
ATOM 5108 C CA . GLN B 1 298 ? 26.25 17.844 1.921 1 96.81 298 GLN B CA 1
ATOM 5109 C C . GLN B 1 298 ? 24.906 17.578 1.254 1 96.81 298 GLN B C 1
ATOM 5111 O O . GLN B 1 298 ? 24.797 16.734 0.365 1 96.81 298 GLN B O 1
ATOM 5116 N N . LEU B 1 299 ? 23.859 18.172 1.749 1 96.69 299 LEU B N 1
ATOM 5117 C CA . LEU B 1 299 ? 22.531 18.047 1.192 1 96.69 299 LEU B CA 1
ATOM 5118 C C . LEU B 1 299 ? 21.922 19.406 0.878 1 96.69 299 LEU B C 1
ATOM 5120 O O . LEU B 1 299 ? 22 20.328 1.698 1 96.69 299 LEU B O 1
ATOM 5124 N N . SER B 1 300 ? 21.453 19.531 -0.296 1 95.56 300 SER B N 1
ATOM 5125 C CA . SER B 1 300 ? 20.781 20.75 -0.703 1 95.56 300 SER B CA 1
ATOM 5126 C C . SER B 1 300 ? 19.375 20.453 -1.244 1 95.56 300 SER B C 1
ATOM 5128 O O . SER B 1 300 ? 19.188 19.469 -1.958 1 95.56 300 SER B O 1
ATOM 5130 N N . MET B 1 301 ? 18.469 21.172 -0.859 1 94.62 301 MET B N 1
ATOM 5131 C CA . MET B 1 301 ? 17.094 21.156 -1.334 1 94.62 301 MET B CA 1
ATOM 5132 C C . MET B 1 301 ? 16.703 22.5 -1.935 1 94.62 301 MET B C 1
ATOM 5134 O O . MET B 1 301 ? 16.656 23.516 -1.229 1 94.62 301 MET B O 1
ATOM 5138 N N . LYS B 1 302 ? 16.469 22.516 -3.238 1 94.25 302 LYS B N 1
ATOM 5139 C CA . LYS B 1 302 ? 16.188 23.766 -3.949 1 94.25 302 LYS B CA 1
ATOM 5140 C C . LYS B 1 302 ? 14.875 23.672 -4.723 1 94.25 302 LYS B C 1
ATOM 5142 O O . LYS B 1 302 ? 14.633 22.672 -5.418 1 94.25 302 LYS B O 1
ATOM 5147 N N . ARG B 1 303 ? 14.125 24.641 -4.547 1 93.75 303 ARG B N 1
ATOM 5148 C CA . ARG B 1 303 ? 12.867 24.688 -5.281 1 93.75 303 ARG B CA 1
ATOM 5149 C C . ARG B 1 303 ? 13.109 24.703 -6.789 1 93.75 303 ARG B C 1
ATOM 5151 O O . ARG B 1 303 ? 14 25.406 -7.273 1 93.75 303 ARG B O 1
ATOM 5158 N N . ASP B 1 304 ? 12.336 23.875 -7.461 1 90.56 304 ASP B N 1
ATOM 5159 C CA . ASP B 1 304 ? 12.461 23.812 -8.914 1 90.56 304 ASP B CA 1
ATOM 5160 C C . ASP B 1 304 ? 11.984 25.109 -9.562 1 90.56 304 ASP B C 1
ATOM 5162 O O . ASP B 1 304 ? 10.938 25.641 -9.195 1 90.56 304 ASP B O 1
ATOM 5166 N N . THR B 1 305 ? 12.641 25.578 -10.492 1 86.88 305 THR B N 1
ATOM 5167 C CA . THR B 1 305 ? 12.359 26.859 -11.109 1 86.88 305 THR B CA 1
ATOM 5168 C C . THR B 1 305 ? 11.195 26.75 -12.094 1 86.88 305 THR B C 1
ATOM 5170 O O . THR B 1 305 ? 10.477 27.719 -12.32 1 86.88 305 THR B O 1
ATOM 5173 N N . GLU B 1 306 ? 11.008 25.609 -12.664 1 85.31 306 GLU B N 1
ATOM 5174 C CA . GLU B 1 306 ? 9.945 25.391 -13.641 1 85.31 306 GLU B CA 1
ATOM 5175 C C . GLU B 1 306 ? 8.656 24.922 -12.961 1 85.31 306 GLU B C 1
ATOM 5177 O O . GLU B 1 306 ? 7.559 25.328 -13.344 1 85.31 306 GLU B O 1
ATOM 5182 N N . HIS B 1 307 ? 8.891 24.094 -11.992 1 83.94 307 HIS B N 1
ATOM 5183 C CA . HIS B 1 307 ? 7.77 23.531 -11.242 1 83.94 307 HIS B CA 1
ATOM 5184 C C . HIS B 1 307 ? 7.863 23.906 -9.766 1 83.94 307 HIS B C 1
ATOM 5186 O O . HIS B 1 307 ? 8.43 23.156 -8.969 1 83.94 307 HIS B O 1
ATOM 5192 N N . ASN B 1 308 ? 7.207 24.906 -9.367 1 80.56 308 ASN B N 1
ATOM 5193 C CA . ASN B 1 308 ? 7.422 25.547 -8.07 1 80.56 308 ASN B CA 1
ATOM 5194 C C . ASN B 1 308 ? 6.914 24.672 -6.926 1 80.56 308 ASN B C 1
ATOM 5196 O O . ASN B 1 308 ? 7.203 24.953 -5.758 1 80.56 308 ASN B O 1
ATOM 5200 N N . ARG B 1 309 ? 6.277 23.625 -7.195 1 82.62 309 ARG B N 1
ATOM 5201 C CA . ARG B 1 309 ? 5.77 22.75 -6.133 1 82.62 309 ARG B CA 1
ATOM 5202 C C . ARG B 1 309 ? 6.676 21.547 -5.938 1 82.62 309 ARG B C 1
ATOM 5204 O O . ARG B 1 309 ? 6.328 20.625 -5.203 1 82.62 309 ARG B O 1
ATOM 5211 N N . ARG B 1 310 ? 7.816 21.594 -6.625 1 86.31 310 ARG B N 1
ATOM 5212 C CA . ARG B 1 310 ? 8.789 20.516 -6.527 1 86.31 310 ARG B CA 1
ATOM 5213 C C . ARG B 1 310 ? 10.141 21.047 -6.059 1 86.31 310 ARG B C 1
ATOM 5215 O O . ARG B 1 310 ? 10.438 22.234 -6.211 1 86.31 310 ARG B O 1
ATOM 5222 N N . TYR B 1 311 ? 10.852 20.172 -5.457 1 90.81 311 TYR B N 1
ATOM 5223 C CA . TYR B 1 311 ? 12.203 20.5 -5.031 1 90.81 311 TYR B CA 1
ATOM 5224 C C . TYR B 1 311 ? 13.219 19.531 -5.633 1 90.81 311 TYR B C 1
ATOM 5226 O O . TYR B 1 311 ? 12.914 18.359 -5.82 1 90.81 311 TYR B O 1
ATOM 5234 N N . ASN B 1 312 ? 14.344 20.047 -5.898 1 90.5 312 ASN B N 1
ATOM 5235 C CA . ASN B 1 312 ? 15.5 19.25 -6.281 1 90.5 312 ASN B CA 1
ATOM 5236 C C . ASN B 1 312 ? 16.391 18.953 -5.086 1 90.5 312 ASN B C 1
ATOM 5238 O O . ASN B 1 312 ? 16.844 19.859 -4.395 1 90.5 312 ASN B O 1
ATOM 5242 N N . LEU B 1 313 ? 16.562 17.703 -4.871 1 91.62 313 LEU B N 1
ATOM 5243 C CA . LEU B 1 313 ? 17.45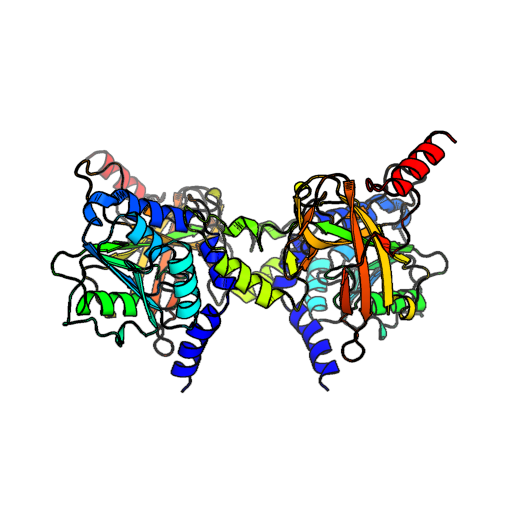3 17.266 -3.803 1 91.62 313 LEU B CA 1
ATOM 5244 C C . LEU B 1 313 ? 18.797 16.812 -4.367 1 91.62 313 LEU B C 1
ATOM 5246 O O . LEU B 1 313 ? 18.844 16.016 -5.301 1 91.62 313 LEU B O 1
ATOM 5250 N N . GLN B 1 314 ? 19.844 17.406 -3.838 1 91.62 314 GLN B N 1
ATOM 5251 C CA . GLN B 1 314 ? 21.188 17.031 -4.238 1 91.62 314 GLN B CA 1
ATOM 5252 C C . GLN B 1 314 ? 22.031 16.641 -3.025 1 91.62 314 GLN B C 1
ATOM 5254 O O . GLN B 1 314 ? 22.125 17.391 -2.051 1 91.62 314 GLN B O 1
ATOM 5259 N N . MET B 1 315 ? 22.547 15.469 -3.135 1 93 315 MET B N 1
ATOM 5260 C CA . MET B 1 315 ? 23.406 14.977 -2.068 1 93 315 MET B CA 1
ATOM 5261 C C . MET B 1 315 ? 24.828 14.75 -2.584 1 93 315 MET B C 1
ATOM 5263 O O . MET B 1 315 ? 25.016 14.242 -3.693 1 93 315 MET B O 1
ATOM 5267 N N . THR B 1 316 ? 25.797 15.164 -1.787 1 92.94 316 THR B N 1
ATOM 5268 C CA . THR B 1 316 ? 27.203 14.922 -2.084 1 92.94 316 THR B CA 1
ATOM 5269 C C . THR B 1 316 ? 27.906 14.258 -0.9 1 92.94 316 THR B C 1
ATOM 5271 O O . THR B 1 316 ? 27.781 14.719 0.237 1 92.94 316 THR B O 1
ATOM 5274 N N . LEU B 1 317 ? 28.547 13.156 -1.231 1 92.94 317 LEU B N 1
ATOM 5275 C CA . LEU B 1 317 ? 29.406 12.562 -0.219 1 92.94 317 LEU B CA 1
ATOM 5276 C C . LEU B 1 317 ? 30.703 13.367 -0.073 1 92.94 317 LEU B C 1
ATOM 5278 O O . LEU B 1 317 ? 31.359 13.664 -1.066 1 92.94 317 LEU B O 1
ATOM 5282 N N . LEU B 1 318 ? 30.984 13.664 1.164 1 93.06 318 LEU B N 1
ATOM 5283 C CA . LEU B 1 318 ? 32.156 14.477 1.428 1 93.06 318 LEU B CA 1
ATOM 5284 C C . LEU B 1 318 ? 33.281 13.648 2.088 1 93.06 318 LEU B C 1
ATOM 5286 O O . LEU B 1 318 ? 33 12.594 2.658 1 93.06 318 LEU B O 1
ATOM 5290 N N . ASP B 1 319 ? 34.5 14.164 1.968 1 92.06 319 ASP B N 1
ATOM 5291 C CA . ASP B 1 319 ? 35.625 13.617 2.715 1 92.06 319 ASP B CA 1
ATOM 5292 C C . ASP B 1 319 ? 35.656 14.141 4.148 1 92.06 319 ASP B C 1
ATOM 5294 O O . ASP B 1 319 ? 35.844 15.344 4.371 1 92.06 319 ASP B O 1
ATOM 5298 N N . PRO B 1 320 ? 35.469 13.203 5.059 1 91.56 320 PRO B N 1
ATOM 5299 C CA . PRO B 1 320 ? 35.438 13.656 6.449 1 91.56 320 PRO B CA 1
ATOM 5300 C C . PRO B 1 320 ? 36.719 14.414 6.859 1 91.56 320 PRO B C 1
ATOM 5302 O O . PRO B 1 320 ? 36.656 15.227 7.785 1 91.56 320 PRO B O 1
ATOM 5305 N N . GLU B 1 321 ? 37.781 14.164 6.215 1 88.88 321 GLU B N 1
ATOM 5306 C CA . GLU B 1 321 ? 39.031 14.82 6.551 1 88.88 321 GLU B CA 1
ATOM 5307 C C . GLU B 1 321 ? 39.062 16.25 6.02 1 88.88 321 GLU B C 1
ATOM 5309 O O . GLU B 1 321 ? 39.844 17.078 6.5 1 88.88 321 GLU B O 1
ATOM 5314 N N . ALA B 1 322 ? 38.219 16.547 5.152 1 88.31 322 ALA B N 1
ATOM 5315 C CA . ALA B 1 322 ? 38.312 17.812 4.441 1 88.31 322 ALA B CA 1
ATOM 5316 C C . ALA B 1 322 ? 37.219 18.766 4.895 1 88.31 322 ALA B C 1
ATOM 5318 O O . ALA B 1 322 ? 37.094 19.891 4.395 1 88.31 322 ALA B O 1
ATOM 5319 N N . VAL B 1 323 ? 36.375 18.312 5.809 1 89.31 323 VAL B N 1
ATOM 5320 C CA . VAL B 1 323 ? 35.25 19.141 6.18 1 89.31 323 VAL B CA 1
ATOM 5321 C C . VAL B 1 323 ? 35.281 19.453 7.672 1 89.31 323 VAL B C 1
ATOM 5323 O O . VAL B 1 323 ? 35.969 18.75 8.438 1 89.31 323 VAL B O 1
ATOM 5326 N N . ASP B 1 324 ? 34.625 20.562 8.016 1 87.94 324 ASP B N 1
ATOM 5327 C CA . ASP B 1 324 ? 34.5 20.922 9.422 1 87.94 324 ASP B CA 1
ATOM 5328 C C . ASP B 1 324 ? 33.5 20.031 10.156 1 87.94 324 ASP B C 1
ATOM 5330 O O . ASP B 1 324 ? 32.469 19.688 9.609 1 87.94 324 ASP B O 1
ATOM 5334 N N . HIS B 1 325 ? 33.938 19.656 11.344 1 88.31 325 HIS B N 1
ATOM 5335 C CA . HIS B 1 325 ? 33.094 18.797 12.172 1 88.31 325 HIS B CA 1
ATOM 5336 C C . HIS B 1 325 ? 32.312 19.625 13.195 1 88.31 325 HIS B C 1
ATOM 5338 O O . HIS B 1 325 ? 32.781 20.672 13.648 1 88.31 325 HIS B O 1
ATOM 5344 N N . PRO B 1 326 ? 31.031 19.172 13.523 1 87.75 326 PRO B N 1
ATOM 5345 C CA . PRO B 1 326 ? 30.328 19.828 14.641 1 87.75 326 PRO B CA 1
ATOM 5346 C C . PRO B 1 326 ? 31.062 19.641 15.969 1 87.75 326 PRO B C 1
ATOM 5348 O O . PRO B 1 326 ? 31.875 18.719 16.109 1 87.75 326 PRO B O 1
ATOM 5351 N N . GLN B 1 327 ? 30.781 20.594 16.906 1 85.12 327 GLN B N 1
ATOM 5352 C CA . GLN B 1 327 ? 31.375 20.516 18.234 1 85.12 327 GLN B CA 1
ATOM 5353 C C . GLN B 1 327 ? 30.297 20.422 19.312 1 85.12 327 GLN B C 1
ATOM 5355 O O . GLN B 1 327 ? 29.578 21.391 19.562 1 85.12 327 GLN B O 1
ATOM 5360 N N . PRO B 1 328 ? 30.125 19.234 19.828 1 86.5 328 PRO B N 1
ATOM 5361 C CA . PRO B 1 328 ? 30.938 18.031 19.703 1 86.5 328 PRO B CA 1
ATOM 5362 C C . PRO B 1 328 ? 30.516 17.125 18.547 1 86.5 328 PRO B C 1
ATOM 5364 O O . PRO B 1 328 ? 29.344 17.141 18.156 1 86.5 328 PRO B O 1
ATOM 5367 N N . CYS B 1 329 ? 31.516 16.547 18.031 1 87.75 329 CYS B N 1
ATOM 5368 C CA . CYS B 1 329 ? 31.266 15.562 17 1 87.75 329 CYS B CA 1
ATOM 5369 C C . CYS B 1 329 ? 31.266 14.148 17.578 1 87.75 329 CYS B C 1
ATOM 5371 O O . CYS B 1 329 ? 32.062 13.836 18.469 1 87.75 329 CYS B O 1
ATOM 5373 N N . SER B 1 330 ? 30.453 13.219 17.016 1 85.38 330 SER B N 1
ATOM 5374 C CA . SER B 1 330 ? 30.281 11.883 17.578 1 85.38 330 SER B CA 1
ATOM 5375 C C . SER B 1 330 ? 31.234 10.883 16.938 1 85.38 330 SER B C 1
ATOM 5377 O O . SER B 1 330 ? 31.234 9.703 17.297 1 85.38 330 SER B O 1
ATOM 5379 N N . CYS B 1 331 ? 32.125 11.352 16.078 1 88 331 CYS B N 1
ATOM 5380 C CA . CYS B 1 331 ? 32.938 10.391 15.352 1 88 331 CYS B CA 1
ATOM 5381 C C . CYS B 1 331 ? 34.188 10.023 16.141 1 88 331 CYS B C 1
ATOM 5383 O O . CYS B 1 331 ? 34.406 10.57 17.219 1 88 331 CYS B O 1
ATOM 5385 N N . HIS B 1 332 ? 34.969 9.07 15.617 1 86.5 332 HIS B N 1
ATOM 5386 C CA . HIS B 1 332 ? 36.094 8.539 16.391 1 86.5 332 HIS B CA 1
ATOM 5387 C C . HIS B 1 332 ? 37.406 9.141 15.945 1 86.5 332 HIS B C 1
ATOM 5389 O O . HIS B 1 332 ? 38.469 8.586 16.219 1 86.5 332 HIS B O 1
ATOM 5395 N N . MET B 1 333 ? 37.312 10.133 15.102 1 84.06 333 MET B N 1
ATOM 5396 C CA . MET B 1 333 ? 38.562 10.805 14.758 1 84.06 333 MET B CA 1
ATOM 5397 C C . MET B 1 333 ? 39.219 11.406 16 1 84.06 333 MET B C 1
ATOM 5399 O O . MET B 1 333 ? 38.531 11.922 16.875 1 84.06 333 MET B O 1
ATOM 5403 N N . THR B 1 334 ? 40.438 11.375 16.047 1 82.88 334 THR B N 1
ATOM 5404 C CA . THR B 1 334 ? 41.188 11.797 17.219 1 82.88 334 THR B CA 1
ATOM 5405 C C . THR B 1 334 ? 40.844 13.234 17.594 1 82.88 334 THR B C 1
ATOM 5407 O O . THR B 1 334 ? 40.594 13.531 18.781 1 82.88 334 THR B O 1
ATOM 5410 N N . LYS B 1 335 ? 40.844 14.062 16.656 1 83.62 335 LYS B N 1
ATOM 5411 C CA . LYS B 1 335 ? 40.531 15.461 16.938 1 83.62 335 LYS B CA 1
ATOM 5412 C C . LYS B 1 335 ? 39.156 15.57 17.594 1 83.62 335 LYS B C 1
ATOM 5414 O O . LYS B 1 335 ? 38.969 16.391 18.5 1 83.62 335 LYS B O 1
ATOM 5419 N N . CYS B 1 336 ? 38.25 14.836 17.141 1 83.69 336 CYS B N 1
ATOM 5420 C CA . CYS B 1 336 ? 36.875 14.898 17.672 1 83.69 336 CYS B CA 1
ATOM 5421 C C . CYS B 1 336 ? 36.812 14.305 19.062 1 83.69 336 CYS B C 1
ATOM 5423 O O . CYS B 1 336 ? 36.094 14.836 19.938 1 83.69 336 CYS B O 1
ATOM 5425 N N . ILE B 1 337 ? 37.531 13.234 19.375 1 83.25 337 ILE B N 1
ATOM 5426 C CA . ILE B 1 337 ? 37.594 12.609 20.688 1 83.25 337 ILE B CA 1
ATOM 5427 C C . ILE B 1 337 ? 38.156 13.594 21.703 1 83.25 337 ILE B C 1
ATOM 5429 O O . ILE B 1 337 ? 37.594 13.727 22.812 1 83.25 337 ILE B O 1
ATOM 5433 N N . LEU B 1 338 ? 39.094 14.227 21.234 1 79.75 338 LEU B N 1
ATOM 5434 C CA . LEU B 1 338 ? 39.75 15.172 22.125 1 79.75 338 LEU B CA 1
ATOM 5435 C C . LEU B 1 338 ? 38.844 16.359 22.453 1 79.75 338 LEU B C 1
ATOM 5437 O O . LEU B 1 338 ? 38.781 16.781 23.609 1 79.75 338 LEU B O 1
ATOM 5441 N N . ILE B 1 339 ? 38.281 16.891 21.469 1 82.25 339 ILE B N 1
ATOM 5442 C CA . ILE B 1 339 ? 37.375 18.031 21.656 1 82.25 339 ILE B CA 1
ATOM 5443 C C . ILE B 1 339 ? 36.219 17.625 22.562 1 82.25 339 ILE B C 1
ATOM 5445 O O . ILE B 1 339 ? 35.844 18.375 23.469 1 82.25 339 ILE B O 1
ATOM 5449 N N . LYS B 1 340 ? 35.656 16.469 22.375 1 82.06 340 LYS B N 1
ATOM 5450 C CA . LYS B 1 340 ? 34.562 15.969 23.203 1 82.06 340 LYS B CA 1
ATOM 5451 C C . LYS B 1 340 ? 35 15.828 24.656 1 82.06 340 LYS B C 1
ATOM 5453 O O . LYS B 1 340 ? 34.25 16.219 25.562 1 82.06 340 LYS B O 1
ATOM 5458 N N . ALA B 1 341 ? 36.156 15.258 24.844 1 82.56 341 ALA B N 1
ATOM 5459 C CA . ALA B 1 341 ? 36.688 15.086 26.188 1 82.56 341 ALA B CA 1
ATOM 5460 C C . ALA B 1 341 ? 36.906 16.438 26.875 1 82.56 341 ALA B C 1
ATOM 5462 O O . ALA B 1 341 ? 36.594 16.578 28.062 1 82.56 341 ALA B O 1
ATOM 5463 N N . PHE B 1 342 ? 37.312 17.359 26.125 1 84.25 342 PHE B N 1
ATOM 5464 C CA . PHE B 1 342 ? 37.531 18.688 26.641 1 84.25 342 PHE B CA 1
ATOM 5465 C C . PHE B 1 342 ? 36.219 19.344 27.047 1 84.25 342 PHE B C 1
ATOM 5467 O O . PHE B 1 342 ? 36.125 19.969 28.109 1 84.25 342 PHE B O 1
ATOM 5474 N N . MET B 1 343 ? 35.25 19.234 26.234 1 86.81 343 MET B N 1
ATOM 5475 C CA . MET B 1 343 ? 33.938 19.844 26.469 1 86.81 343 MET B CA 1
ATOM 5476 C C . MET B 1 343 ? 33.25 19.203 27.672 1 86.81 343 MET B C 1
ATOM 5478 O O . MET B 1 343 ? 32.531 19.891 28.406 1 86.81 343 MET B O 1
ATOM 5482 N N . GLU B 1 344 ? 33.438 17.891 27.859 1 83.06 344 GLU B N 1
ATOM 5483 C CA . GLU B 1 344 ? 32.844 17.188 28.984 1 83.06 344 GLU B CA 1
ATOM 5484 C C . GLU B 1 344 ? 33.531 17.562 30.297 1 83.06 344 GLU B C 1
ATOM 5486 O O . GLU B 1 344 ? 32.906 17.484 31.359 1 83.06 344 GLU B O 1
ATOM 5491 N N . SER B 1 345 ? 34.719 17.844 30.188 1 75.56 345 SER B N 1
ATOM 5492 C CA . SER B 1 345 ? 35.5 18.172 31.375 1 75.56 345 SER B CA 1
ATOM 5493 C C . SER B 1 345 ? 35.312 19.625 31.781 1 75.56 345 SER B C 1
ATOM 5495 O O . SER B 1 345 ? 35.656 20.031 32.875 1 75.56 345 SER B O 1
ATOM 5497 N N . HIS B 1 346 ? 34.656 20.516 30.906 1 75.19 346 HIS B N 1
ATOM 5498 C CA . HIS B 1 346 ? 34.438 21.922 31.219 1 75.19 346 HIS B CA 1
ATOM 5499 C C . HIS B 1 346 ? 32.969 22.281 30.984 1 75.19 346 HIS B C 1
ATOM 5501 O O . HIS B 1 346 ? 32.406 23.125 31.703 1 75.19 346 HIS B O 1
#

Nearest PDB structures (foldseek):
  1f3l-assembly1_A  TM=8.981E-01  e=3.776E-35  Rattus norvegicus
  5dst-assembly5_J  TM=8.746E-01  e=6.172E-35  Homo sapiens
  8dur-assembly2_B  TM=8.712E-01  e=5.985E-34  Naegleria fowleri
  6cu3-assembly3_C  TM=8.331E-01  e=2.107E-32  Naegleria fowleri
  6dnz-assembly1_D  TM=8.021E-01  e=4.398E-24  Trypanosoma brucei brucei TREU927

Foldseek 3Di:
DVQVVVVVVVLVVLVVVVVVVQQVPFVLNLVLLLCLQLVVLVVLAQFEEEEAQCQLVSSVVSSVVSHHQAYEYEHQHPSLVNNCVVCVVSPNNVHYDYHHHQLLPDQDPPQAAGQEYEYDQAAALGLFQNSLQSVLSNLVRHHDVVHFYVQFKKWKKKFFFDDCVLAVVQCQDPNDRPRVVSLVVCVVPQQDWDFDADAPVGGFWDMDTQDMGGSNDDHPVNVFKTKDKAKAFGQAWDKGWWMKMWMKTWHDDPPPVPDDDTRMSTCDNVDDHGPSHIITNTDSDIDTDGGQAMWIKMWMWGADPVRRSDIDIDMDTDDPVVDDHDQQHSHDPPVNVVSVVVVVVD/DVLVVVVVVVLVCLVPVVVVVQQVPFVLNLVLLLCLQLVVLVVLAQFEEEEAQCQLVSSVVSSVVSHHQAYEYEHQHPSLVNNCVVCVVSPNNVHYDYHHHQLLPDADPPQAAGQEYEYDQAAALGLFQNSLQSVLSNLVRHHDVVHFYVQFKKWKKKFFWDDCVLAVVQCQDPNDRPRVVSLVVCVVPQQDWDFDADAPVGGFWDMDTQDMGGSNDDHPVNVFKTKDKAKAFGQAWDKGWWMKMWMKTWHDDPPPVPDDDTRMSGCDNVDDHGPSHIITNTDSDIDTDGGQAMWIKMWMWGADPVRRSDIDIDMDTDDPVVDDHDQQHSHDPPVNVVSVVVVVVD

pLDDT: mean 91.73, std 12.96, range [24.62, 98.94]

Secondary structure (DSSP, 8-state):
-HHHHHHHHHHHHTT-HHHHHHHHH-HHHHHHHHHHHHTTHHHHTT-EEEEET-TTSHHHHHHHHTT-SEEEEEE-STHHHHHHHHHHHTT-TTTEEEEES-GGG---GGG--EEEEE----BTTBTTT-THHHHHHHHHHHEEEEEEEES-EEEEEEEEE--GGGTGGGS-BTTB--HHHHHHHHHHHTTS-EEEPPPGGGB-S--EEEEEEETTT--GGGGSEEEEEEEEE-SSSEEEEEEEEEEEEE----SSS-STT--EEE-STTS---TT-EEEEEEEEEEEE-TT-EEEEEEEEEE-SS-TT-EEEEEEE--GGGSPPPSS--S--HHHHHHHHHHHH-/-HHHHHHHHHHHHTT-HHHHHHHHT-HHHHHHHHHHHHTTHHHHTT-EEEEET-TTSHHHHHHHHTT-SEEEEEE-STHHHHHHHHHHHTT-TTTEEEEES-GGG---GGG--EEEEE----BTTBTTT-THHHHHHHHHHHEEEEEEEES-EEEEEEEEE--GGGTGGGG-BTTB--HHHHHHHHHHHTTS-EEEPPPGGGB-S--EEEEEEETTT--GGGGSEEEEEEEEE-SSSEEEEEEEEEEEEE----SSS-STT--EEE-STTS---TT-EEEEEEEEEEEE-TT-EEEEEEEEEE-SS-TT-EEEEEEE--GGGSPPPSS--S--HHHHHHHHHHHH-

Organism: Bombyx mandarina (NCBI:txid7092)

InterPro domains:
  IPR025799 Protein arginine N-methyltransferase [PS51678] (7-314)
  IPR025799 Protein arginine N-methyltransferase [PTHR11006] (5-317)
  IPR029063 S-adenosyl-L-methionine-dependent methyltransferase superfamily [G3DSA:3.40.50.150] (3-151)
  IPR029063 S-adenosyl-L-methionine-dependent methyltransferase superfamily [SSF53335] (13-334)
  IPR055135 Protein arginine N-methyltransferase domain [PF22528] (153-315)

Sequence (692 aa):
METEEVQNNYFNSYEDLEVHTLMLEDEPRNLAYKKAILGNKCYFKDKIVMDVGCGTGILSVFCAQADAKKVYAVEASNLANLAREIVKENGFENVIEIIHSKVEDVILPNNIKVDVIVSEWMGFYLLHEGMLDSVLIARDKFLKEGGEMFPETAVIYVAPCSIPSLYSKWNNVHGVSMSAFAKHLRKNKSTKPEILNIEQKDLLGDEVALCWINLREDNASDLNEFSIQHVVGAKKSGSYEGLCLWFECNFPSMSETKDENRIILDTSPNSLATHWKQTAIVLPHEVEVEEGEPIAFQLSMKRDTEHNRRYNLQMTLLDPEAVDHPQPCSCHMTKCILIKAFMESHMETEEVQNNYFNSYEDLEVHTLMLEDEPRNLAYKKAILGNKCYFKDKIVMDVGCGTGILSVFCAQADAKKVYAVEASNLANLAREIVKENGFENVIEIIHSKVEDVILPNNIKVDVIVSEWMGFYLLHEGMLDSVLIARDKFLKEGGEMFPETAVIYVAPCSIPSLYSKWNNVHGVSMSAFAKHLRKNKSTKPEILNIEQKDLLGDEVALCWINLREDNASDLNEFSIQHVVGAKKSGSYEGLCLWFECNFPSMSETKDENRIILDTSPNSLATHWKQTAIVLPHEVEVEEGEPIAFQLSMKRDTEHNRRYNLQMTLLDPEAVDHPQPCSCHMTKCILIKAFMESH

Solvent-accessible surface area (backbone atoms only — not comparable to full-atom values): 36271 Å² total; per-residue (Å²): 110,66,67,57,49,53,54,51,44,51,42,52,51,67,56,29,64,65,59,53,49,52,56,72,66,20,56,61,59,53,48,37,53,45,48,40,44,50,69,30,22,85,68,34,42,70,28,37,34,33,25,51,60,30,53,67,28,64,65,50,50,44,40,46,74,19,42,27,53,32,32,45,29,24,14,63,34,75,39,33,59,57,16,50,52,29,36,47,72,64,70,35,59,89,34,45,46,74,40,74,34,50,70,89,73,62,78,55,75,93,71,55,62,24,44,32,41,37,48,82,48,69,33,52,70,43,58,31,71,39,44,55,51,56,52,47,51,42,43,75,73,27,48,36,92,88,39,48,45,39,50,31,33,38,34,35,34,37,23,43,16,40,51,44,90,54,44,67,58,29,51,55,55,93,85,37,46,32,50,61,56,21,52,53,51,41,65,73,42,58,83,45,73,40,77,44,81,55,55,53,85,32,49,30,30,70,68,46,75,52,45,77,45,43,64,87,73,60,52,69,75,66,68,40,57,44,62,43,75,48,45,37,13,22,72,42,62,46,51,44,27,30,39,40,28,22,36,37,34,37,36,69,70,78,57,83,78,63,78,88,69,66,43,62,43,55,32,42,49,86,40,69,77,42,86,53,33,22,30,31,45,58,48,96,59,70,40,81,43,46,58,19,39,66,48,25,37,34,43,37,40,32,50,32,88,88,47,71,36,39,66,46,76,47,77,42,86,47,57,57,88,80,51,80,68,50,91,71,31,63,23,63,50,65,72,32,47,51,51,37,53,50,58,72,75,103,109,65,64,57,48,54,56,51,41,50,44,52,49,67,60,29,64,63,60,52,49,51,56,74,65,20,56,60,58,53,48,36,53,45,48,41,44,51,68,29,24,83,67,34,42,70,28,37,34,34,25,50,60,30,52,67,28,65,67,50,49,44,41,48,74,19,42,27,53,32,31,45,27,24,15,62,35,75,41,33,60,57,15,48,51,28,36,47,73,62,71,36,60,89,34,45,44,73,40,74,34,49,69,90,73,60,77,56,75,92,70,54,63,24,44,33,41,37,47,80,47,68,31,51,70,44,58,30,71,40,44,54,52,57,52,46,51,42,43,75,73,29,46,36,91,90,40,47,46,40,49,33,33,37,35,35,35,36,22,43,15,40,52,44,91,53,43,65,59,28,52,54,56,93,84,38,45,32,49,61,56,22,52,54,52,41,66,72,40,57,84,46,72,40,77,44,82,54,56,54,86,31,50,30,32,69,67,45,74,52,45,76,45,45,66,86,73,59,53,69,76,66,68,40,55,43,61,43,76,47,45,37,14,21,72,42,62,46,51,43,28,31,38,39,29,23,36,36,32,35,36,69,71,79,58,84,78,63,78,88,70,66,44,62,44,54,32,40,50,86,40,69,76,43,87,55,34,22,30,31,46,56,46,97,59,73,40,80,43,45,57,19,40,66,48,26,37,33,43,34,41,31,48,32,88,85,47,71,36,38,66,45,76,47,77,43,85,47,59,59,88,79,50,79,68,51,91,70,32,64,23,64,48,64,71,33,47,50,52,37,54,50,58,74,75,103